Protein AF-0000000071881556 (afdb_homodimer)

Structure (mmCIF, N/CA/C/O backbone):
data_AF-0000000071881556-model_v1
#
loop_
_entity.id
_entity.type
_entity.pdbx_description
1 polymer 'DUF447 domain-containing protein'
#
loop_
_atom_site.group_PDB
_atom_site.id
_atom_site.type_symbol
_atom_site.label_atom_id
_atom_site.label_alt_id
_atom_site.label_comp_id
_atom_site.label_asym_id
_atom_site.label_entity_id
_atom_site.label_seq_id
_atom_site.pdbx_PDB_ins_code
_atom_site.Cartn_x
_atom_site.Cartn_y
_atom_site.Cartn_z
_atom_site.occupancy
_atom_site.B_iso_or_equiv
_atom_site.auth_seq_id
_atom_site.auth_comp_id
_atom_site.auth_asym_id
_atom_site.auth_atom_id
_atom_site.pdbx_PDB_model_num
ATOM 1 N N . MET A 1 1 ? -23.25 -4.797 -12.539 1 60.47 1 MET A N 1
ATOM 2 C CA . MET A 1 1 ? -22.234 -4.086 -13.305 1 60.47 1 MET A CA 1
ATOM 3 C C . MET A 1 1 ? -21.719 -4.941 -14.453 1 60.47 1 MET A C 1
ATOM 5 O O . MET A 1 1 ? -21.469 -6.137 -14.281 1 60.47 1 MET A O 1
ATOM 9 N N . LYS A 1 2 ? -21.625 -4.32 -15.711 1 75.38 2 LYS A N 1
ATOM 10 C CA . LYS A 1 2 ? -21.094 -5.051 -16.859 1 75.38 2 LYS A CA 1
ATOM 11 C C . LYS A 1 2 ? -19.672 -5.547 -16.578 1 75.38 2 LYS A C 1
ATOM 13 O O . LYS A 1 2 ? -18.922 -4.91 -15.844 1 75.38 2 LYS A O 1
ATOM 18 N N . LEU A 1 3 ? -19.391 -6.648 -17.031 1 80.44 3 LEU A N 1
ATOM 19 C CA . LEU A 1 3 ? -18.109 -7.309 -16.844 1 80.44 3 LEU A CA 1
ATOM 20 C C . LEU A 1 3 ? -16.953 -6.336 -17.078 1 80.44 3 LEU A C 1
ATOM 22 O O . LEU A 1 3 ? -16.031 -6.27 -16.266 1 80.44 3 LEU A O 1
ATOM 26 N N . ASP A 1 4 ? -17.109 -5.586 -18.094 1 82.12 4 ASP A N 1
ATOM 27 C CA . ASP A 1 4 ? -16.047 -4.672 -18.484 1 82.12 4 ASP A CA 1
ATOM 28 C C . ASP A 1 4 ? -15.875 -3.557 -17.453 1 82.12 4 ASP A C 1
ATOM 30 O O . ASP A 1 4 ? -14.75 -3.186 -17.125 1 82.12 4 ASP A O 1
ATOM 34 N N . ASP A 1 5 ? -16.875 -3.047 -16.953 1 88.31 5 ASP A N 1
ATOM 35 C CA . ASP A 1 5 ? -16.828 -1.975 -15.969 1 88.31 5 ASP A CA 1
ATOM 36 C C . ASP A 1 5 ? -16.203 -2.463 -14.664 1 88.31 5 ASP A C 1
ATOM 38 O O . ASP A 1 5 ? -15.367 -1.769 -14.07 1 88.31 5 ASP A O 1
ATOM 42 N N . SER A 1 6 ? -16.594 -3.652 -14.312 1 93.25 6 SER A N 1
ATOM 43 C CA . SER A 1 6 ? -16.047 -4.234 -13.086 1 93.25 6 SER A CA 1
ATOM 44 C C . SER A 1 6 ? -14.555 -4.527 -13.234 1 93.25 6 SER A C 1
ATOM 46 O O . SER A 1 6 ? -13.781 -4.348 -12.289 1 93.25 6 SER A O 1
ATOM 48 N N . PHE A 1 7 ? -14.258 -4.938 -14.414 1 95.94 7 PHE A N 1
ATOM 49 C CA . PHE A 1 7 ? -12.867 -5.258 -14.711 1 95.94 7 PHE A CA 1
ATOM 50 C C . PHE A 1 7 ? -11.984 -4.02 -14.594 1 95.94 7 PHE A C 1
ATOM 52 O O . PHE A 1 7 ? -10.93 -4.059 -13.969 1 95.94 7 PHE A O 1
ATOM 59 N N . LEU A 1 8 ? -12.422 -2.922 -15.094 1 95.31 8 LEU A N 1
ATOM 60 C CA . LEU A 1 8 ? -11.664 -1.677 -15.078 1 95.31 8 LEU A CA 1
ATOM 61 C C . LEU A 1 8 ? -11.688 -1.042 -13.695 1 95.31 8 LEU A C 1
ATOM 63 O O . LEU A 1 8 ? -10.789 -0.274 -13.344 1 95.31 8 LEU A O 1
ATOM 67 N N . THR A 1 9 ? -12.703 -1.349 -12.961 1 95.44 9 THR A N 1
ATOM 68 C CA . THR A 1 9 ? -12.758 -0.891 -11.578 1 95.44 9 THR A CA 1
ATOM 69 C C . THR A 1 9 ? -11.656 -1.549 -10.742 1 95.44 9 THR A C 1
ATOM 71 O O . THR A 1 9 ? -11.008 -0.888 -9.938 1 95.44 9 THR A O 1
ATOM 74 N N . LEU A 1 10 ? -11.414 -2.822 -11 1 97.44 10 LEU A N 1
ATOM 75 C CA . LEU A 1 10 ? -10.43 -3.57 -10.227 1 97.44 10 LEU A CA 1
ATOM 76 C C . LEU A 1 10 ? -9.016 -3.264 -10.711 1 97.44 10 LEU A C 1
ATOM 78 O O . LEU A 1 10 ? -8.078 -3.219 -9.906 1 97.44 10 LEU A O 1
ATOM 82 N N . PHE A 1 11 ? -8.914 -3.055 -12.008 1 97.88 11 PHE A N 1
ATOM 83 C CA . PHE A 1 11 ? -7.613 -2.814 -12.617 1 97.88 11 PHE A CA 1
ATOM 84 C C . PHE A 1 11 ? -7.664 -1.603 -13.539 1 97.88 11 PHE A C 1
ATOM 86 O O . PHE A 1 11 ? -7.633 -1.747 -14.766 1 97.88 11 PHE A O 1
ATOM 93 N N . PRO A 1 12 ? -7.594 -0.457 -12.969 1 95.69 12 PRO A N 1
ATOM 94 C CA . PRO A 1 12 ? -7.871 0.74 -13.766 1 95.69 12 PRO A CA 1
ATOM 95 C C . PRO A 1 12 ? -6.715 1.114 -14.688 1 95.69 12 PRO A C 1
ATOM 97 O O . PRO A 1 12 ? -6.934 1.669 -15.766 1 95.69 12 PRO A O 1
ATOM 100 N N . GLU A 1 13 ? -5.488 0.846 -14.266 1 95.75 13 GLU A N 1
ATOM 101 C CA . GLU A 1 13 ? -4.352 1.336 -15.039 1 95.75 13 GLU A CA 1
ATOM 102 C C . GLU A 1 13 ? -3.752 0.228 -15.906 1 95.75 13 GLU A C 1
ATOM 104 O O . GLU A 1 13 ? -3.457 -0.861 -15.406 1 95.75 13 GLU A O 1
ATOM 109 N N . GLU A 1 14 ? -3.531 0.534 -17.094 1 96.12 14 GLU A N 1
ATOM 110 C CA . GLU A 1 14 ? -2.908 -0.423 -18.016 1 96.12 14 GLU A CA 1
ATOM 111 C C . GLU A 1 14 ? -1.403 -0.512 -17.781 1 96.12 14 GLU A C 1
ATOM 113 O O . GLU A 1 14 ? -0.743 0.505 -17.562 1 96.12 14 GLU A O 1
ATOM 118 N N . ASP A 1 15 ? -0.873 -1.726 -17.75 1 96.06 15 ASP A N 1
ATOM 119 C CA . ASP A 1 15 ? 0.546 -2.066 -17.75 1 96.06 15 ASP A CA 1
ATOM 120 C C . ASP A 1 15 ? 1.176 -1.807 -16.391 1 96.06 15 ASP A C 1
ATOM 122 O O . ASP A 1 15 ? 2.361 -2.076 -16.188 1 96.06 15 ASP A O 1
ATOM 126 N N . LYS A 1 16 ? 0.428 -1.225 -15.453 1 97.25 16 LYS A N 1
ATOM 127 C CA . LYS A 1 16 ? 0.929 -1.147 -14.086 1 97.25 16 LYS A CA 1
ATOM 128 C C . LYS A 1 16 ? 0.945 -2.523 -13.43 1 97.25 16 LYS A C 1
ATOM 130 O O . LYS A 1 16 ? 0.012 -3.311 -13.602 1 97.25 16 LYS A O 1
ATOM 135 N N . VAL A 1 17 ? 1.951 -2.805 -12.664 1 98.06 17 VAL A N 1
ATOM 136 C CA . VAL A 1 17 ? 2.021 -4.094 -11.984 1 98.06 17 VAL A CA 1
ATOM 137 C C . VAL A 1 17 ? 1.177 -4.055 -10.719 1 98.06 17 VAL A C 1
ATOM 139 O O . VAL A 1 17 ? 1.402 -3.221 -9.836 1 98.06 17 VAL A O 1
ATOM 142 N N . TYR A 1 18 ? 0.239 -4.93 -10.641 1 98.5 18 TYR A N 1
ATOM 143 C CA . TYR A 1 18 ? -0.574 -5.109 -9.445 1 98.5 18 TYR A CA 1
ATOM 144 C C . TYR A 1 18 ? -0.179 -6.383 -8.703 1 98.5 18 TYR A C 1
ATOM 146 O O . TYR A 1 18 ? 0.006 -7.434 -9.312 1 98.5 18 TYR A O 1
ATOM 154 N N . GLU A 1 19 ? 0.043 -6.262 -7.395 1 98.75 19 GLU A N 1
ATOM 155 C CA . GLU A 1 19 ? 0.29 -7.434 -6.562 1 98.75 19 GLU A CA 1
ATOM 156 C C . GLU A 1 19 ? -1.02 -8.086 -6.121 1 98.75 19 GLU A C 1
ATOM 158 O O . GLU A 1 19 ? -1.77 -7.508 -5.332 1 98.75 19 GLU A O 1
ATOM 163 N N . VAL A 1 20 ? -1.283 -9.281 -6.637 1 98.88 20 VAL A N 1
ATOM 164 C CA . VAL A 1 20 ? -2.58 -9.922 -6.438 1 98.88 20 VAL A CA 1
ATOM 165 C C . VAL A 1 20 ? -2.379 -11.375 -6.012 1 98.88 20 VAL A C 1
ATOM 167 O O . VAL A 1 20 ? -1.245 -11.82 -5.824 1 98.88 20 VAL A O 1
ATOM 170 N N . LEU A 1 21 ? -3.5 -11.992 -5.742 1 98.88 21 LEU A N 1
ATOM 171 C CA . LEU A 1 21 ? -3.48 -13.406 -5.379 1 98.88 21 LEU A CA 1
ATOM 172 C C . LEU A 1 21 ? -4.016 -14.266 -6.516 1 98.88 21 LEU A C 1
ATOM 174 O O . LEU A 1 21 ? -5.129 -14.047 -6.996 1 98.88 21 LEU A O 1
ATOM 178 N N . LEU A 1 22 ? -3.205 -15.172 -6.965 1 98.94 22 LEU A N 1
ATOM 179 C CA . LEU A 1 22 ? -3.602 -16.172 -7.957 1 98.94 22 LEU A CA 1
ATOM 180 C C . LEU A 1 22 ? -4.066 -17.453 -7.277 1 98.94 22 LEU A C 1
ATOM 182 O O . LEU A 1 22 ? -3.336 -18.031 -6.473 1 98.94 22 LEU A O 1
ATOM 186 N N . SER A 1 23 ? -5.242 -17.797 -7.555 1 98.88 23 SER A N 1
ATOM 187 C CA . SER A 1 23 ? -5.754 -19.094 -7.137 1 98.88 23 SER A CA 1
ATOM 188 C C . SER A 1 23 ? -5.812 -20.062 -8.312 1 98.88 23 SER A C 1
ATOM 190 O O . SER A 1 23 ? -6.383 -19.75 -9.359 1 98.88 23 SER A O 1
ATOM 192 N N . THR A 1 24 ? -5.223 -21.125 -8.172 1 98.75 24 THR A N 1
ATOM 193 C CA . THR A 1 24 ? -5.293 -22.234 -9.125 1 98.75 24 THR A CA 1
ATOM 194 C C . THR A 1 24 ? -5.906 -23.469 -8.469 1 98.75 24 THR A C 1
ATOM 196 O O . THR A 1 24 ? -6.418 -23.391 -7.352 1 98.75 24 THR A O 1
ATOM 199 N N . LYS A 1 25 ? -5.898 -24.531 -9.133 1 98.12 25 LYS A N 1
ATOM 200 C CA . LYS A 1 25 ? -6.602 -25.75 -8.727 1 98.12 25 LYS A CA 1
ATOM 201 C C . LYS A 1 25 ? -6.312 -26.094 -7.27 1 98.12 25 LYS A C 1
ATOM 203 O O . LYS A 1 25 ? -7.207 -26.516 -6.535 1 98.12 25 LYS A O 1
ATOM 208 N N . SER A 1 26 ? -5.082 -25.938 -6.793 1 97.31 26 SER A N 1
ATOM 209 C CA . SER A 1 26 ? -4.723 -26.438 -5.469 1 97.31 26 SER A CA 1
ATOM 210 C C . SER A 1 26 ? -3.871 -25.438 -4.703 1 97.31 26 SER A C 1
ATOM 212 O O . SER A 1 26 ? -3.297 -25.766 -3.666 1 97.31 26 SER A O 1
ATOM 214 N N . ASN A 1 27 ? -3.721 -24.219 -5.273 1 97.75 27 ASN A N 1
ATOM 215 C CA . ASN A 1 27 ? -2.725 -23.344 -4.68 1 97.75 27 ASN A CA 1
ATOM 216 C C . ASN A 1 27 ? -3.191 -21.891 -4.688 1 97.75 27 ASN A C 1
ATOM 218 O O . ASN A 1 27 ? -3.945 -21.469 -5.574 1 97.75 27 ASN A O 1
ATOM 222 N N . PHE A 1 28 ? -2.893 -21.172 -3.627 1 98.5 28 PHE A N 1
ATOM 223 C CA . PHE A 1 28 ? -2.924 -19.719 -3.576 1 98.5 28 PHE A CA 1
ATOM 224 C C . PHE A 1 28 ? -1.514 -19.141 -3.625 1 98.5 28 PHE A C 1
ATOM 226 O O . PHE A 1 28 ? -0.662 -19.5 -2.812 1 98.5 28 PHE A O 1
ATOM 233 N N . THR A 1 29 ? -1.251 -18.25 -4.539 1 98.12 29 THR A N 1
ATOM 234 C CA . THR A 1 29 ? 0.103 -17.719 -4.664 1 98.12 29 THR A CA 1
ATOM 235 C C . THR A 1 29 ? 0.074 -16.234 -5.051 1 98.12 29 THR A C 1
ATOM 237 O O . THR A 1 29 ? -0.661 -15.844 -5.961 1 98.12 29 THR A O 1
ATOM 240 N N . PRO A 1 30 ? 0.817 -15.398 -4.324 1 98.38 30 PRO A N 1
ATOM 241 C CA . PRO A 1 30 ? 0.921 -14.008 -4.762 1 98.38 30 PRO A CA 1
ATOM 242 C C . PRO A 1 30 ? 1.715 -13.852 -6.055 1 98.38 30 PRO A C 1
ATOM 244 O O . PRO A 1 30 ? 2.736 -14.516 -6.242 1 98.38 30 PRO A O 1
ATOM 247 N N . ILE A 1 31 ? 1.225 -13.016 -6.93 1 98.25 31 ILE A N 1
ATOM 248 C CA . ILE A 1 31 ? 1.916 -12.734 -8.18 1 98.25 31 ILE A CA 1
ATOM 249 C C . ILE A 1 31 ? 1.726 -11.266 -8.562 1 98.25 31 ILE A C 1
ATOM 251 O O . ILE A 1 31 ? 0.842 -10.594 -8.031 1 98.25 31 ILE A O 1
ATOM 255 N N . GLY A 1 32 ? 2.605 -10.789 -9.391 1 97.81 32 GLY A N 1
ATOM 256 C CA . GLY A 1 32 ? 2.375 -9.539 -10.094 1 97.81 32 GLY A CA 1
ATOM 257 C C . GLY A 1 32 ? 1.628 -9.719 -11.406 1 97.81 32 GLY A C 1
ATOM 258 O O . GLY A 1 32 ? 1.926 -10.633 -12.172 1 97.81 32 GLY A O 1
ATOM 259 N N . VAL A 1 33 ? 0.635 -8.852 -11.656 1 98.62 33 VAL A N 1
ATOM 260 C CA . VAL A 1 33 ? -0.129 -8.945 -12.891 1 98.62 33 VAL A CA 1
ATOM 261 C C . VAL A 1 33 ? -0.215 -7.57 -13.555 1 98.62 33 VAL A C 1
ATOM 263 O O . VAL A 1 33 ? -0.088 -6.543 -12.883 1 98.62 33 VAL A O 1
ATOM 266 N N . ARG A 1 34 ? -0.354 -7.578 -14.828 1 98.31 34 ARG A N 1
ATOM 267 C CA . ARG A 1 34 ? -0.591 -6.371 -15.617 1 98.31 34 ARG A CA 1
ATOM 268 C C . ARG A 1 34 ? -1.856 -6.504 -16.453 1 98.31 34 ARG A C 1
ATOM 270 O O . ARG A 1 34 ? -2.123 -7.566 -17.031 1 98.31 34 ARG A O 1
ATOM 277 N N . ARG A 1 35 ? -2.592 -5.426 -16.484 1 98.25 35 ARG A N 1
ATOM 278 C CA . ARG A 1 35 ? -3.719 -5.41 -17.422 1 98.25 35 ARG A CA 1
ATOM 279 C C . ARG A 1 35 ? -3.271 -5 -18.812 1 98.25 35 ARG A C 1
ATOM 281 O O . ARG A 1 35 ? -2.51 -4.043 -18.969 1 98.25 35 ARG A O 1
ATOM 288 N N . GLN A 1 36 ? -3.65 -5.715 -19.766 1 97.81 36 GLN A N 1
ATOM 289 C CA . GLN A 1 36 ? -3.539 -5.359 -21.172 1 97.81 36 GLN A CA 1
ATOM 290 C C . GLN A 1 36 ? -4.891 -5.461 -21.875 1 97.81 36 GLN A C 1
ATOM 292 O O . GLN A 1 36 ? -5.34 -6.555 -22.219 1 97.81 36 GLN A O 1
ATOM 297 N N . GLY A 1 37 ? -5.438 -4.297 -22.078 1 96.88 37 GLY A N 1
ATOM 298 C CA . GLY A 1 37 ? -6.801 -4.324 -22.594 1 96.88 37 GLY A CA 1
ATOM 299 C C . GLY A 1 37 ? -7.789 -4.945 -21.625 1 96.88 37 GLY A C 1
ATOM 300 O O . GLY A 1 37 ? -7.961 -4.457 -20.5 1 96.88 37 GLY A O 1
ATOM 301 N N . ARG A 1 38 ? -8.32 -6.133 -22.078 1 96.69 38 ARG A N 1
ATOM 302 C CA . ARG A 1 38 ? -9.359 -6.766 -21.266 1 96.69 38 ARG A CA 1
ATOM 303 C C . ARG A 1 38 ? -8.867 -8.094 -20.688 1 96.69 38 ARG A C 1
ATOM 305 O O . ARG A 1 38 ? -9.672 -8.969 -20.359 1 96.69 38 ARG A O 1
ATOM 312 N N . VAL A 1 39 ? -7.578 -8.234 -20.656 1 98.56 39 VAL A N 1
ATOM 313 C CA . VAL A 1 39 ? -7.012 -9.461 -20.094 1 98.56 39 VAL A CA 1
ATOM 314 C C . VAL A 1 39 ? -5.965 -9.102 -19.047 1 98.56 39 VAL A C 1
ATOM 316 O O . VAL A 1 39 ? -5.539 -7.953 -18.938 1 98.56 39 VAL A O 1
ATOM 319 N N . LEU A 1 40 ? -5.648 -10.086 -18.25 1 98.75 40 LEU A N 1
ATOM 320 C CA . LEU A 1 40 ? -4.566 -9.953 -17.281 1 98.75 40 LEU A CA 1
ATOM 321 C C . LEU A 1 40 ? -3.377 -10.82 -17.672 1 98.75 40 LEU A C 1
ATOM 323 O O . LEU A 1 40 ? -3.539 -12.016 -17.953 1 98.75 40 LEU A O 1
ATOM 327 N N . LYS A 1 41 ? -2.234 -10.234 -17.719 1 98.88 41 LYS A N 1
ATOM 328 C CA . LYS A 1 41 ? -0.993 -10.938 -18.031 1 98.88 41 LYS A CA 1
ATOM 329 C C . LYS A 1 41 ? -0.147 -11.148 -16.781 1 98.88 41 LYS A C 1
ATOM 331 O O . LYS A 1 41 ? -0.063 -10.258 -15.93 1 98.88 41 LYS A O 1
ATOM 336 N N . PHE A 1 42 ? 0.401 -12.328 -16.703 1 98.75 42 PHE A N 1
ATOM 337 C CA . PHE A 1 42 ? 1.298 -12.586 -15.578 1 98.75 42 PHE A CA 1
ATOM 338 C C . PHE A 1 42 ? 2.299 -13.68 -15.93 1 98.75 42 PHE A C 1
ATOM 340 O O . PHE A 1 42 ? 2.105 -14.422 -16.891 1 98.75 42 PHE A O 1
ATOM 347 N N . ARG A 1 43 ? 3.365 -13.719 -15.164 1 97.56 43 ARG A N 1
ATOM 348 C CA . ARG A 1 43 ? 4.398 -14.742 -15.266 1 97.56 43 ARG A CA 1
ATOM 349 C C . ARG A 1 43 ? 4.508 -15.539 -13.969 1 97.56 43 ARG A C 1
ATOM 351 O O . ARG A 1 43 ? 4.438 -14.969 -12.875 1 97.56 43 ARG A O 1
ATOM 358 N N . ILE A 1 44 ? 4.535 -16.734 -14.125 1 97.12 44 ILE A N 1
ATOM 359 C CA . ILE A 1 44 ? 4.762 -17.562 -12.938 1 97.12 44 ILE A CA 1
ATOM 360 C C . ILE A 1 44 ? 5.938 -18.5 -13.188 1 97.12 44 ILE A C 1
ATOM 362 O O . ILE A 1 44 ? 6.184 -18.922 -14.32 1 97.12 44 ILE A O 1
ATOM 366 N N . PHE A 1 45 ? 6.672 -18.812 -12.133 1 93.81 45 PHE A N 1
ATOM 367 C CA . PHE A 1 45 ? 7.824 -19.703 -12.203 1 93.81 45 PHE A CA 1
ATOM 368 C C . PHE A 1 45 ? 7.453 -21.109 -11.711 1 93.81 45 PHE A C 1
ATOM 370 O O . PHE A 1 45 ? 6.336 -21.328 -11.242 1 93.81 45 PHE A O 1
ATOM 377 N N . GLU A 1 46 ? 8.367 -21.984 -11.867 1 93.19 46 GLU A N 1
ATOM 378 C CA . GLU A 1 46 ? 8.102 -23.391 -11.523 1 93.19 46 GLU A CA 1
ATOM 379 C C . GLU A 1 46 ? 7.676 -23.516 -10.062 1 93.19 46 GLU A C 1
ATOM 381 O O . GLU A 1 46 ? 8.266 -22.906 -9.18 1 93.19 46 GLU A O 1
ATOM 386 N N . GLY A 1 47 ? 6.613 -24.281 -9.844 1 93.44 47 GLY A N 1
ATOM 387 C CA . GLY A 1 47 ? 5.988 -24.516 -8.547 1 93.44 47 GLY A CA 1
ATOM 388 C C . GLY A 1 47 ? 4.602 -25.125 -8.656 1 93.44 47 GLY A C 1
ATOM 389 O O . GLY A 1 47 ? 4.258 -25.719 -9.68 1 93.44 47 GLY A O 1
ATOM 390 N N . ARG A 1 48 ? 3.848 -25.047 -7.734 1 96.38 48 ARG A N 1
ATOM 391 C CA . ARG A 1 48 ? 2.537 -25.688 -7.699 1 96.38 48 ARG A CA 1
ATOM 392 C C . ARG A 1 48 ? 1.579 -25.031 -8.688 1 96.38 48 ARG A C 1
ATOM 394 O O . ARG A 1 48 ? 0.892 -25.719 -9.445 1 96.38 48 ARG A O 1
ATOM 401 N N . SER A 1 49 ? 1.497 -23.672 -8.672 1 97.81 49 SER A N 1
ATOM 402 C CA . SER A 1 49 ? 0.608 -22.969 -9.594 1 97.81 49 SER A CA 1
ATOM 403 C C . SER A 1 49 ? 1.018 -23.203 -11.047 1 97.81 49 SER A C 1
ATOM 405 O O . SER A 1 49 ? 0.164 -23.297 -11.93 1 97.81 49 SER A O 1
ATOM 407 N N . PHE A 1 50 ? 2.314 -23.359 -11.195 1 97.75 50 PHE A N 1
ATOM 408 C CA . PHE A 1 50 ? 2.863 -23.672 -12.508 1 97.75 50 PHE A CA 1
ATOM 409 C C . PHE A 1 50 ? 2.322 -25 -13.016 1 97.75 50 PHE A C 1
ATOM 411 O O . PHE A 1 50 ? 1.833 -25.094 -14.141 1 97.75 50 PHE A O 1
ATOM 418 N N . ARG A 1 51 ? 2.334 -26.016 -12.242 1 97.69 51 ARG A N 1
ATOM 419 C CA . ARG A 1 51 ? 1.85 -27.344 -12.586 1 97.69 51 ARG A CA 1
ATOM 420 C C . ARG A 1 51 ? 0.329 -27.359 -12.703 1 97.69 51 ARG A C 1
ATOM 422 O O . ARG A 1 51 ? -0.224 -28.016 -13.594 1 97.69 51 ARG A O 1
ATOM 429 N N . ASP A 1 52 ? -0.305 -26.641 -11.758 1 98.38 52 ASP A N 1
ATOM 430 C CA . ASP A 1 52 ? -1.763 -26.578 -11.789 1 98.38 52 ASP A CA 1
ATOM 431 C C . ASP A 1 52 ? -2.264 -26.094 -13.148 1 98.38 52 ASP A C 1
ATOM 433 O O . ASP A 1 52 ? -3.246 -26.625 -13.672 1 98.38 52 ASP A O 1
ATOM 437 N N . LEU A 1 53 ? -1.569 -25.094 -13.719 1 98.12 53 LEU A N 1
ATOM 438 C CA . LEU A 1 53 ? -2.045 -24.453 -14.945 1 98.12 53 LEU A CA 1
ATOM 439 C C . LEU A 1 53 ? -1.741 -25.312 -16.156 1 98.12 53 LEU A C 1
ATOM 441 O O . LEU A 1 53 ? -2.227 -25.047 -17.266 1 98.12 53 LEU A O 1
ATOM 445 N N . GLU A 1 54 ? -0.984 -26.312 -15.93 1 95.69 54 GLU A N 1
ATOM 446 C CA . GLU A 1 54 ? -0.806 -27.328 -16.969 1 95.69 54 GLU A CA 1
ATOM 447 C C . GLU A 1 54 ? -2.004 -28.266 -17.031 1 95.69 54 GLU A C 1
ATOM 449 O O . GLU A 1 54 ? -2.346 -28.781 -18.094 1 95.69 54 GLU A O 1
ATOM 454 N N . GLU A 1 55 ? -2.588 -28.453 -15.938 1 96 55 GLU A N 1
ATOM 455 C CA . GLU A 1 55 ? -3.666 -29.438 -15.805 1 96 55 GLU A CA 1
ATOM 456 C C . GLU A 1 55 ? -5.031 -28.766 -15.977 1 96 55 GLU A C 1
ATOM 458 O O . GLU A 1 55 ? -5.98 -29.406 -16.438 1 96 55 GLU A O 1
ATOM 463 N N . CYS A 1 56 ? -5.176 -27.641 -15.492 1 96.81 56 CYS A N 1
ATOM 464 C CA . CYS A 1 56 ? -6.414 -26.875 -15.5 1 96.81 56 CYS A CA 1
ATOM 465 C C . CYS A 1 56 ? -6.18 -25.453 -16.016 1 96.81 56 CY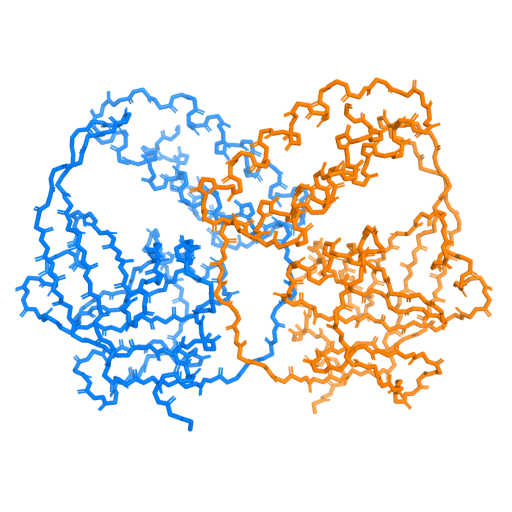S A C 1
ATOM 467 O O . CYS A 1 56 ? -5.344 -24.719 -15.492 1 96.81 56 CYS A O 1
ATOM 469 N N . ASN A 1 57 ? -6.938 -25.062 -17 1 97.38 57 ASN A N 1
ATOM 470 C CA . ASN A 1 57 ? -6.684 -23.781 -17.625 1 97.38 57 ASN A CA 1
ATOM 471 C C . ASN A 1 57 ? -7.555 -22.672 -17.031 1 97.38 57 ASN A C 1
ATOM 473 O O . ASN A 1 57 ? -7.793 -21.656 -17.672 1 97.38 57 ASN A O 1
ATOM 477 N N . TYR A 1 58 ? -8.172 -22.969 -15.867 1 98.81 58 TYR A N 1
ATOM 478 C CA . TYR A 1 58 ? -8.93 -21.953 -15.148 1 98.81 58 TYR A CA 1
ATOM 479 C C . TYR A 1 58 ? -8.148 -21.438 -13.945 1 98.81 58 TYR A C 1
ATOM 481 O O . TYR A 1 58 ? -7.367 -22.172 -13.344 1 98.81 58 TYR A O 1
ATOM 489 N N . ALA A 1 59 ? -8.352 -20.219 -13.586 1 98.94 59 ALA A N 1
ATOM 490 C CA . ALA A 1 59 ? -7.773 -19.625 -12.383 1 98.94 59 ALA A CA 1
ATOM 491 C C . ALA A 1 59 ? -8.633 -18.469 -11.891 1 98.94 59 ALA A C 1
ATOM 493 O O . ALA A 1 59 ? -9.555 -18.031 -12.578 1 98.94 59 ALA A O 1
ATOM 494 N N . ILE A 1 60 ? -8.422 -18.078 -10.711 1 98.94 60 ILE A N 1
ATOM 495 C CA . ILE A 1 60 ? -9.016 -16.891 -10.125 1 98.94 60 ILE A CA 1
ATOM 496 C C . ILE A 1 60 ? -7.918 -15.922 -9.68 1 98.94 60 ILE A C 1
ATOM 498 O O . ILE A 1 60 ? -6.93 -16.344 -9.07 1 98.94 60 ILE A O 1
ATOM 502 N N . ILE A 1 61 ? -8.023 -14.68 -10.055 1 98.94 61 ILE A N 1
ATOM 503 C CA . ILE A 1 61 ? -7.184 -13.602 -9.555 1 98.94 61 ILE A CA 1
ATOM 504 C C . ILE A 1 61 ? -7.98 -12.742 -8.578 1 98.94 61 ILE A C 1
ATOM 506 O O . ILE A 1 61 ? -9.086 -12.289 -8.898 1 98.94 61 ILE A O 1
ATOM 510 N N . GLN A 1 62 ? -7.453 -12.555 -7.387 1 98.88 62 GLN A N 1
ATOM 511 C CA . GLN A 1 62 ? -8.164 -11.773 -6.383 1 98.88 62 GLN A CA 1
ATOM 512 C C . GLN A 1 62 ? -7.387 -10.508 -6.023 1 98.88 62 GLN A C 1
ATOM 514 O O . GLN A 1 62 ? -6.16 -10.539 -5.895 1 98.88 62 GLN A O 1
ATOM 519 N N . VAL A 1 63 ? -8.062 -9.391 -5.91 1 98.62 63 VAL A N 1
ATOM 520 C CA . VAL A 1 63 ? -7.52 -8.141 -5.383 1 98.62 63 VAL A CA 1
ATOM 521 C C . VAL A 1 63 ? -7.484 -8.195 -3.857 1 98.62 63 VAL A C 1
ATOM 523 O O . VAL A 1 63 ? -8.531 -8.305 -3.211 1 98.62 63 VAL A O 1
ATOM 526 N N . VAL A 1 64 ? -6.297 -8.164 -3.332 1 97.62 64 VAL A N 1
ATOM 527 C CA . VAL A 1 64 ? -6.07 -8.25 -1.892 1 97.62 64 VAL A CA 1
ATOM 528 C C . VAL A 1 64 ? -5.309 -7.012 -1.416 1 97.62 64 VAL A C 1
ATOM 530 O O . VAL A 1 64 ? -4.234 -6.699 -1.938 1 97.62 64 VAL A O 1
ATOM 533 N N . ASP A 1 65 ? -5.84 -6.336 -0.441 1 97 65 ASP A N 1
ATOM 534 C CA . ASP A 1 65 ? -5.164 -5.152 0.086 1 97 65 ASP A CA 1
ATOM 535 C C . ASP A 1 65 ? -4.469 -5.461 1.41 1 97 65 ASP A C 1
ATOM 537 O O . ASP A 1 65 ? -4.184 -4.555 2.195 1 97 65 ASP A O 1
ATOM 541 N N . ASP A 1 66 ? -4.297 -6.738 1.71 1 96.88 66 ASP A N 1
ATOM 542 C CA . ASP A 1 66 ? -3.664 -7.23 2.928 1 96.88 66 ASP A CA 1
ATOM 543 C C . ASP A 1 66 ? -2.258 -7.754 2.643 1 96.88 66 ASP A C 1
ATOM 545 O O . ASP A 1 66 ? -2.086 -8.914 2.27 1 96.88 66 ASP A O 1
ATOM 549 N N . THR A 1 67 ? -1.264 -6.914 2.943 1 98.06 67 THR A N 1
ATOM 550 C CA . THR A 1 67 ? 0.126 -7.242 2.646 1 98.06 67 THR A CA 1
ATOM 551 C C . THR A 1 67 ? 0.571 -8.477 3.428 1 98.06 67 THR A C 1
ATOM 553 O O . THR A 1 67 ? 1.327 -9.305 2.914 1 98.06 67 THR A O 1
ATOM 556 N N . GLU A 1 68 ? 0.117 -8.609 4.633 1 97.62 68 GLU A N 1
ATOM 557 C CA . GLU A 1 68 ? 0.505 -9.75 5.453 1 97.62 68 GLU A CA 1
ATOM 558 C C . GLU A 1 68 ? -0.02 -11.055 4.867 1 97.62 68 GLU A C 1
ATOM 560 O O . GLU A 1 68 ? 0.659 -12.086 4.918 1 97.62 68 GLU A O 1
ATOM 565 N N . LEU A 1 69 ? -1.238 -11 4.375 1 98.06 69 LEU A N 1
ATOM 566 C CA . LEU A 1 69 ? -1.802 -12.18 3.729 1 98.06 69 LEU A CA 1
ATOM 567 C C . LEU A 1 69 ? -0.963 -12.586 2.521 1 98.06 69 LEU A C 1
ATOM 569 O O . LEU A 1 69 ? -0.597 -13.758 2.383 1 98.06 69 LEU A O 1
ATOM 573 N N . LEU A 1 70 ? -0.588 -11.633 1.668 1 98.56 70 LEU A N 1
ATOM 574 C CA . LEU A 1 70 ? 0.213 -11.914 0.482 1 98.56 70 LEU A CA 1
ATOM 575 C C . LEU A 1 70 ? 1.593 -12.438 0.869 1 98.56 70 LEU A C 1
ATOM 577 O O . LEU A 1 70 ? 2.049 -13.453 0.34 1 98.56 70 LEU A O 1
ATOM 581 N N . ALA A 1 71 ? 2.213 -11.742 1.813 1 98.44 71 ALA A N 1
ATOM 582 C CA . ALA A 1 71 ? 3.553 -12.125 2.246 1 98.44 71 ALA A CA 1
ATOM 583 C C . ALA A 1 71 ? 3.543 -13.516 2.889 1 98.44 71 ALA A C 1
ATOM 585 O O . ALA A 1 71 ? 4.418 -14.336 2.613 1 98.44 71 ALA A O 1
ATOM 586 N N . GLY A 1 72 ? 2.564 -13.727 3.732 1 98.44 72 GLY A N 1
ATOM 587 C CA . GLY A 1 72 ? 2.463 -15.023 4.379 1 98.44 72 GLY A CA 1
ATOM 588 C C . GLY A 1 72 ? 2.305 -16.172 3.395 1 98.44 72 GLY A C 1
ATOM 589 O O . GLY A 1 72 ? 2.975 -17.188 3.518 1 98.44 72 GLY A O 1
ATOM 590 N N . LEU A 1 73 ? 1.45 -16 2.43 1 98 73 LEU A N 1
ATOM 591 C CA . LEU A 1 73 ? 1.196 -17.031 1.434 1 98 73 LEU A CA 1
ATOM 592 C C . LEU A 1 73 ? 2.428 -17.266 0.563 1 98 73 LEU A C 1
ATOM 594 O O . LEU A 1 73 ? 2.697 -18.391 0.149 1 98 73 LEU A O 1
ATOM 598 N N . ALA A 1 74 ? 3.205 -16.203 0.273 1 97.12 74 ALA A N 1
ATOM 599 C CA . ALA A 1 74 ? 4.43 -16.312 -0.515 1 97.12 74 ALA A CA 1
ATOM 600 C C . ALA A 1 74 ? 5.426 -17.25 0.164 1 97.12 74 ALA A C 1
ATOM 602 O O . ALA A 1 74 ? 6.23 -17.906 -0.507 1 97.12 74 ALA A O 1
ATOM 603 N N . TYR A 1 75 ? 5.398 -17.328 1.437 1 96.75 75 TYR A N 1
ATOM 604 C CA . TYR A 1 75 ? 6.352 -18.141 2.193 1 96.75 75 TYR A CA 1
ATOM 605 C C . TYR A 1 75 ? 5.684 -19.406 2.734 1 96.75 75 TYR A C 1
ATOM 607 O O . TYR A 1 75 ? 6.227 -20.062 3.619 1 96.75 75 TYR A O 1
ATOM 615 N N . ASN A 1 76 ? 4.434 -19.625 2.275 1 95.5 76 ASN A N 1
ATOM 616 C CA . ASN A 1 76 ? 3.664 -20.797 2.691 1 95.5 76 ASN A CA 1
ATOM 617 C C . ASN A 1 76 ? 3.463 -20.828 4.203 1 95.5 76 ASN A C 1
ATOM 619 O O . ASN A 1 76 ? 3.562 -21.875 4.828 1 95.5 76 ASN A O 1
ATOM 623 N N . LEU A 1 77 ? 3.367 -19.688 4.789 1 97.31 77 LEU A N 1
ATOM 624 C CA . LEU A 1 77 ? 3.057 -19.594 6.211 1 97.31 77 LEU A CA 1
ATOM 625 C C . LEU A 1 77 ? 1.576 -19.859 6.461 1 97.31 77 LEU A C 1
ATOM 627 O O . LEU A 1 77 ? 0.765 -19.797 5.535 1 97.31 77 LEU A O 1
ATOM 631 N N . ASP A 1 78 ? 1.312 -20.172 7.754 1 94.69 78 ASP A N 1
ATOM 632 C CA . ASP A 1 78 ? -0.076 -20.406 8.148 1 94.69 78 ASP A CA 1
ATOM 633 C C . ASP A 1 78 ? -0.804 -19.078 8.367 1 94.69 78 ASP A C 1
ATOM 635 O O . ASP A 1 78 ? -0.65 -18.453 9.414 1 94.69 78 ASP A O 1
ATOM 639 N N . VAL A 1 79 ? -1.527 -18.625 7.383 1 95.81 79 VAL A N 1
ATOM 640 C CA . VAL A 1 79 ? -2.373 -17.438 7.48 1 95.81 79 VAL A CA 1
ATOM 641 C C . VAL A 1 79 ? -3.844 -17.859 7.473 1 95.81 79 VAL A C 1
ATOM 643 O O . VAL A 1 79 ? -4.234 -18.766 6.746 1 95.81 79 VAL A O 1
ATOM 646 N N . LYS A 1 80 ? -4.613 -17.156 8.289 1 94.56 80 LYS A N 1
ATOM 647 C CA . LYS A 1 80 ? -6.02 -17.516 8.445 1 94.56 80 LYS A CA 1
ATOM 648 C C . LYS A 1 80 ? -6.887 -16.812 7.406 1 94.56 80 LYS A C 1
ATOM 650 O O . LYS A 1 80 ? -6.789 -15.602 7.223 1 94.56 80 LYS A O 1
ATOM 655 N N . PHE A 1 81 ? -7.707 -17.562 6.711 1 97.12 81 PHE A N 1
ATOM 656 C CA . PHE A 1 81 ? -8.719 -17.047 5.801 1 97.12 81 PHE A CA 1
ATOM 657 C C . PHE A 1 81 ? -9.773 -18.109 5.496 1 97.12 81 PHE A C 1
ATOM 659 O O . PHE A 1 81 ? -9.5 -19.312 5.625 1 97.12 81 PHE A O 1
ATOM 666 N N . ASP A 1 82 ? -10.945 -17.672 5.168 1 98 82 ASP A N 1
ATOM 667 C CA . ASP A 1 82 ? -12.008 -18.578 4.738 1 98 82 ASP A CA 1
ATOM 668 C C . ASP A 1 82 ? -12 -18.75 3.223 1 98 82 ASP A C 1
ATOM 670 O O . ASP A 1 82 ? -11.664 -17.812 2.486 1 98 82 ASP A O 1
ATOM 674 N N . VAL A 1 83 ? -12.359 -19.922 2.785 1 98.19 83 VAL A N 1
ATOM 675 C CA . VAL A 1 83 ? -12.336 -20.219 1.358 1 98.19 83 VAL A CA 1
ATOM 676 C C . VAL A 1 83 ? -13.75 -20.562 0.883 1 98.19 83 VAL A C 1
ATOM 678 O O . VAL A 1 83 ? -14.562 -21.094 1.648 1 98.19 83 VAL A O 1
ATOM 681 N N . THR A 1 84 ? -14.078 -20.203 -0.266 1 98.38 84 THR A N 1
ATOM 682 C CA . THR A 1 84 ? -15.336 -20.547 -0.925 1 98.38 84 THR A CA 1
ATOM 683 C C . THR A 1 84 ? -15.102 -20.859 -2.4 1 98.38 84 THR A C 1
ATOM 685 O O . THR A 1 84 ? -14.008 -20.641 -2.924 1 98.38 84 THR A O 1
ATOM 688 N N . GLN A 1 85 ? -16.062 -21.438 -3.062 1 98.25 85 GLN A N 1
ATOM 689 C CA . GLN A 1 85 ? -15.953 -21.844 -4.461 1 98.25 85 GLN A CA 1
ATOM 690 C C . GLN A 1 85 ? -16.156 -20.641 -5.391 1 98.25 85 GLN A C 1
ATOM 692 O O . GLN A 1 85 ? -16.906 -19.734 -5.074 1 98.25 85 GLN A O 1
ATOM 697 N N . GLY A 1 86 ? -15.422 -20.75 -6.559 1 98.12 86 GLY A N 1
ATOM 698 C CA . GLY A 1 86 ? -15.789 -19.812 -7.613 1 98.12 86 GLY A CA 1
ATOM 699 C C . GLY A 1 86 ? -17.219 -19.984 -8.102 1 98.12 86 GLY A C 1
ATOM 700 O O . GLY A 1 86 ? -17.906 -20.922 -7.707 1 98.12 86 GLY A O 1
ATOM 701 N N . ILE A 1 87 ? -17.594 -19.062 -8.875 1 98.25 87 ILE A N 1
ATOM 702 C CA . ILE A 1 87 ? -18.969 -19.062 -9.359 1 98.25 87 ILE A CA 1
ATOM 703 C C . ILE A 1 87 ? -19.031 -19.812 -10.688 1 98.25 87 ILE A C 1
ATOM 705 O O . ILE A 1 87 ? -19.859 -20.719 -10.859 1 98.25 87 ILE A O 1
ATOM 709 N N . LYS A 1 88 ? -18.125 -19.484 -11.602 1 98.38 88 LYS A N 1
ATOM 710 C CA . LYS A 1 88 ? -18.203 -20.016 -12.961 1 98.38 88 LYS A CA 1
ATOM 711 C C . LYS A 1 88 ? -17.094 -21.031 -13.219 1 98.38 88 LYS A C 1
ATOM 713 O O . LYS A 1 88 ? -17.188 -21.812 -14.172 1 98.38 88 LYS A O 1
ATOM 718 N N . VAL A 1 89 ? -16.031 -20.938 -12.492 1 98.56 89 VAL A N 1
ATOM 719 C CA . VAL A 1 89 ? -14.922 -21.844 -12.703 1 98.56 89 VAL A CA 1
ATOM 720 C C . VAL A 1 89 ? -14.773 -22.766 -11.484 1 98.56 89 VAL A C 1
ATOM 722 O O . VAL A 1 89 ? -15.148 -22.391 -10.375 1 98.56 89 VAL A O 1
ATOM 725 N N . PRO A 1 90 ? -14.234 -23.938 -11.688 1 98.31 90 PRO A N 1
ATOM 726 C CA . PRO A 1 90 ? -14.062 -24.891 -10.586 1 98.31 90 PRO A CA 1
ATOM 727 C C . PRO A 1 90 ? -12.812 -24.609 -9.75 1 98.31 90 PRO A C 1
ATOM 729 O O . PRO A 1 90 ? -12.023 -25.516 -9.492 1 98.31 90 PRO A O 1
ATOM 732 N N . ILE A 1 91 ? -12.547 -23.422 -9.352 1 98.69 91 ILE A N 1
ATOM 733 C CA . ILE A 1 91 ? -11.414 -22.953 -8.562 1 98.69 91 ILE A CA 1
ATOM 734 C C . ILE A 1 91 ? -11.922 -22.281 -7.285 1 98.69 91 ILE A C 1
ATOM 736 O O . ILE A 1 91 ? -12.914 -21.547 -7.312 1 98.69 91 ILE A O 1
ATOM 740 N N . ARG A 1 92 ? -11.25 -22.562 -6.199 1 98.62 92 ARG A N 1
ATOM 741 C CA . ARG A 1 92 ? -11.617 -21.938 -4.93 1 98.62 92 ARG A CA 1
ATOM 742 C C . ARG A 1 92 ? -11 -20.547 -4.793 1 98.62 92 ARG A C 1
ATOM 744 O O . ARG A 1 92 ? -10.008 -20.234 -5.457 1 98.62 92 ARG A O 1
ATOM 751 N N . ARG A 1 93 ? -11.555 -19.75 -3.947 1 98.62 93 ARG A N 1
ATOM 752 C CA . ARG A 1 93 ? -11.07 -18.391 -3.688 1 98.62 93 ARG A CA 1
ATOM 753 C C . ARG A 1 93 ? -11.18 -18.047 -2.205 1 98.62 93 ARG A C 1
ATOM 755 O O . ARG A 1 93 ? -11.922 -18.703 -1.465 1 98.62 93 ARG A O 1
ATOM 762 N N . ILE A 1 94 ? -10.414 -17.062 -1.774 1 98.5 94 ILE A N 1
ATOM 763 C CA . ILE A 1 94 ? -10.508 -16.547 -0.414 1 98.5 94 ILE A CA 1
ATOM 764 C C . ILE A 1 94 ? -11.734 -15.641 -0.295 1 98.5 94 ILE A C 1
ATOM 766 O O . ILE A 1 94 ? -11.984 -14.812 -1.173 1 98.5 94 ILE A O 1
ATOM 770 N N . GLU A 1 95 ? -12.492 -15.758 0.731 1 98.06 95 GLU A N 1
ATOM 771 C CA . GLU A 1 95 ? -13.695 -14.953 0.947 1 98.06 95 GLU A CA 1
ATOM 772 C C . GLU A 1 95 ? -13.344 -13.516 1.302 1 98.06 95 GLU A C 1
ATOM 774 O O . GLU A 1 95 ? -12.32 -13.258 1.941 1 98.06 95 GLU A O 1
ATOM 779 N N . GLY A 1 96 ? -14.242 -12.633 0.822 1 97.19 96 GLY A N 1
ATOM 780 C CA . GLY A 1 96 ? -14.188 -11.281 1.345 1 97.19 96 GLY A CA 1
ATOM 781 C C . GLY A 1 96 ? -13.352 -10.344 0.489 1 97.19 96 GLY A C 1
ATOM 782 O O . GLY A 1 96 ? -13.133 -9.188 0.858 1 97.19 96 GLY A O 1
ATOM 783 N N . TYR A 1 97 ? -12.852 -10.828 -0.627 1 98.19 97 TYR A N 1
ATOM 784 C CA . TYR A 1 97 ? -12.109 -10.008 -1.572 1 98.19 97 TYR A CA 1
ATOM 785 C C . TYR A 1 97 ? -12.727 -10.07 -2.963 1 98.19 97 TYR A C 1
ATOM 787 O O . TYR A 1 97 ? -13.281 -11.102 -3.355 1 98.19 97 TYR A O 1
ATOM 795 N N . PRO A 1 98 ? -12.695 -9 -3.744 1 98.56 98 PRO A N 1
ATOM 796 C CA . PRO A 1 98 ? -13.117 -9.102 -5.145 1 98.56 98 PRO A CA 1
ATOM 797 C C . PRO A 1 98 ? -12.234 -10.039 -5.961 1 98.56 98 PRO A C 1
ATOM 799 O O . PRO A 1 98 ? -11.078 -10.289 -5.598 1 98.56 98 PRO A O 1
ATOM 802 N N . TRP A 1 99 ? -12.82 -10.539 -7.059 1 98.62 99 TRP A N 1
ATOM 803 C CA . TRP A 1 99 ? -12.047 -11.539 -7.793 1 98.62 99 TRP A CA 1
ATOM 804 C C . TRP A 1 99 ? -12.469 -11.586 -9.258 1 98.62 99 TRP A C 1
ATOM 806 O O . TRP A 1 99 ? -13.547 -11.102 -9.617 1 98.62 99 TRP A O 1
ATOM 816 N N . VAL A 1 100 ? -11.57 -12.062 -10.07 1 98.81 100 VAL A N 1
ATOM 817 C CA . VAL A 1 100 ? -11.773 -12.32 -11.492 1 98.81 100 VAL A CA 1
ATOM 818 C C . VAL A 1 100 ? -11.594 -13.812 -11.781 1 98.81 100 VAL A C 1
ATOM 820 O O . VAL A 1 100 ? -10.539 -14.383 -11.484 1 98.81 100 VAL A O 1
ATOM 823 N N . GLU A 1 101 ? -12.641 -14.422 -12.258 1 98.88 101 GLU A N 1
ATOM 824 C CA . GLU A 1 101 ? -12.547 -15.789 -12.766 1 98.88 101 GLU A CA 1
ATOM 825 C C . GLU A 1 101 ? -12.25 -15.805 -14.266 1 98.88 101 GLU A C 1
ATOM 827 O O . GLU A 1 101 ? -12.844 -15.031 -15.023 1 98.88 101 GLU A O 1
ATOM 832 N N . GLY A 1 102 ? -11.297 -16.672 -14.625 1 98.75 102 GLY A N 1
ATOM 833 C CA . GLY A 1 102 ? -11.023 -16.656 -16.062 1 98.75 102 GLY A CA 1
ATOM 834 C C . GLY A 1 102 ? -10.352 -17.922 -16.562 1 98.75 102 GLY A C 1
ATOM 835 O O . GLY A 1 102 ? -10 -18.797 -15.773 1 98.75 102 GLY A O 1
ATOM 836 N N . GLU A 1 103 ? -10.32 -17.984 -17.875 1 98.81 103 GLU A N 1
ATOM 837 C CA . GLU A 1 103 ? -9.516 -19 -18.562 1 98.81 103 GLU A CA 1
ATOM 838 C C . GLU A 1 103 ? -8.086 -18.5 -18.781 1 98.81 103 GLU A C 1
ATOM 840 O O . GLU A 1 103 ? -7.871 -17.344 -19.125 1 98.81 103 GLU A O 1
ATOM 845 N N . VAL A 1 104 ? -7.141 -19.438 -18.625 1 98.88 104 VAL A N 1
ATOM 846 C CA . VAL A 1 104 ? -5.734 -19.047 -18.688 1 98.88 104 VAL A CA 1
ATOM 847 C C . VAL A 1 104 ? -5.043 -19.781 -19.828 1 98.88 104 VAL A C 1
ATOM 849 O O . VAL A 1 104 ? -5.234 -20.984 -20 1 98.88 104 VAL A O 1
ATOM 852 N N . LYS A 1 105 ? -4.371 -19.062 -20.609 1 98.69 105 LYS A N 1
ATOM 853 C CA . LYS A 1 105 ? -3.439 -19.609 -21.594 1 98.69 105 LYS A CA 1
ATOM 854 C C . LYS A 1 105 ? -1.999 -19.25 -21.25 1 98.69 105 LYS A C 1
ATOM 856 O O . LYS A 1 105 ? -1.703 -18.094 -20.938 1 98.69 105 LYS A O 1
ATOM 861 N N . CYS A 1 106 ? -1.167 -20.25 -21.297 1 98.5 106 CYS A N 1
ATOM 862 C CA . CYS A 1 106 ? 0.223 -20.031 -20.906 1 98.5 106 CYS A CA 1
ATOM 863 C C . CYS A 1 106 ? 1.17 -20.484 -22.016 1 98.5 106 CYS A C 1
ATOM 865 O O . CYS A 1 106 ? 0.836 -21.391 -22.781 1 98.5 106 CYS A O 1
ATOM 867 N N . ARG A 1 107 ? 2.244 -19.859 -22.047 1 98.06 107 ARG A N 1
ATOM 868 C CA . ARG A 1 107 ? 3.377 -20.297 -22.859 1 98.06 107 ARG A CA 1
ATOM 869 C C . ARG A 1 107 ? 4.641 -20.422 -22.031 1 98.06 107 ARG A C 1
ATOM 871 O O . ARG A 1 107 ? 4.965 -19.531 -21.234 1 98.06 107 ARG A O 1
ATOM 878 N N . ILE A 1 108 ? 5.289 -21.562 -22.188 1 97.31 108 ILE A N 1
ATOM 879 C CA . ILE A 1 108 ? 6.535 -21.766 -21.453 1 97.31 108 ILE A CA 1
ATOM 880 C C . ILE A 1 108 ? 7.633 -20.891 -22.047 1 97.31 108 ILE A C 1
ATOM 882 O O . ILE A 1 108 ? 7.762 -20.766 -23.266 1 97.31 108 ILE A O 1
ATOM 886 N N . VAL A 1 109 ? 8.352 -20.25 -21.125 1 96.88 109 VAL A N 1
ATOM 887 C CA . VAL A 1 109 ? 9.453 -19.391 -21.547 1 96.88 109 VAL A CA 1
ATOM 888 C C . VAL A 1 109 ? 10.688 -19.656 -20.703 1 96.88 109 VAL A C 1
ATOM 890 O O . VAL A 1 109 ? 10.578 -20.156 -19.578 1 96.88 109 VAL A O 1
ATOM 893 N N . LYS A 1 110 ? 11.805 -19.375 -21.281 1 94.62 110 LYS A N 1
ATOM 894 C CA . LYS A 1 110 ? 13.062 -19.344 -20.531 1 94.62 110 LYS A CA 1
ATOM 895 C C . LYS A 1 110 ? 13.445 -17.906 -20.172 1 94.62 110 LYS A C 1
ATOM 897 O O . LYS A 1 110 ? 13.469 -17.031 -21.047 1 94.62 110 LYS A O 1
ATOM 902 N N . VAL A 1 111 ? 13.617 -17.703 -18.906 1 91.44 111 VAL A N 1
ATOM 903 C CA . VAL A 1 111 ? 13.945 -16.359 -18.438 1 91.44 111 VAL A CA 1
ATOM 904 C C . VAL A 1 111 ? 15.391 -16.328 -17.938 1 91.44 111 VAL A C 1
ATOM 906 O O . VAL A 1 111 ? 15.797 -17.188 -17.141 1 91.44 111 VAL A O 1
ATOM 909 N N . LYS A 1 112 ? 16.141 -15.398 -18.453 1 87.81 112 LYS A N 1
ATOM 910 C CA . LYS A 1 112 ? 17.516 -15.18 -18 1 87.81 112 LYS A CA 1
ATOM 911 C C . LYS A 1 112 ? 17.641 -13.852 -17.266 1 87.81 112 LYS A C 1
ATOM 913 O O . LYS A 1 112 ? 17.25 -12.805 -17.781 1 87.81 112 LYS A O 1
ATOM 918 N N . ASP A 1 113 ? 18.062 -13.969 -16.016 1 82.62 113 ASP A N 1
ATOM 919 C CA . ASP A 1 113 ? 18.266 -12.742 -15.242 1 82.62 113 ASP A CA 1
ATOM 920 C C . ASP A 1 113 ? 19.5 -12.844 -14.359 1 82.62 113 ASP A C 1
ATOM 922 O O . ASP A 1 113 ? 20.391 -13.656 -14.617 1 82.62 113 ASP A O 1
ATOM 926 N N . SER A 1 114 ? 19.641 -11.836 -13.5 1 76.88 114 SER A N 1
ATOM 927 C CA . SER A 1 114 ? 20.828 -11.758 -12.656 1 76.88 114 SER A CA 1
ATOM 928 C C . SER A 1 114 ? 20.984 -13 -11.789 1 76.88 114 SER A C 1
ATOM 930 O O . SER A 1 114 ? 22.047 -13.242 -11.219 1 76.88 114 SER A O 1
ATOM 932 N N . ILE A 1 115 ? 19.922 -13.844 -11.766 1 76.06 115 ILE A N 1
ATOM 933 C CA . ILE A 1 115 ? 20 -15.016 -10.906 1 76.06 115 ILE A CA 1
ATOM 934 C C . ILE A 1 115 ? 20.109 -16.281 -11.75 1 76.06 115 ILE A C 1
ATOM 936 O O . ILE A 1 115 ? 20.109 -17.391 -11.219 1 76.06 115 ILE A O 1
ATOM 940 N N . GLY A 1 116 ? 20.25 -16.109 -13.008 1 79.5 116 GLY A N 1
ATOM 941 C CA . GLY A 1 116 ? 20.453 -17.25 -13.883 1 79.5 116 GLY A CA 1
ATOM 942 C C . GLY A 1 116 ? 19.281 -17.516 -14.805 1 79.5 116 GLY A C 1
ATOM 943 O O . GLY A 1 116 ? 18.562 -16.594 -15.203 1 79.5 116 GLY A O 1
ATOM 944 N N . GLU A 1 117 ? 19.25 -18.781 -15.234 1 87.19 117 GLU A N 1
ATOM 945 C CA . GLU A 1 117 ? 18.172 -19.188 -16.141 1 87.19 117 GLU A CA 1
ATOM 946 C C . GLU A 1 117 ? 17.062 -19.906 -15.398 1 87.19 117 GLU A C 1
ATOM 948 O O . GLU A 1 117 ? 17.328 -20.703 -14.492 1 87.19 117 GLU A O 1
ATOM 953 N N . SER A 1 118 ? 15.852 -19.516 -15.664 1 89.69 118 SER A N 1
ATOM 954 C CA . SER A 1 118 ? 14.688 -20.156 -15.062 1 89.69 118 SER A CA 1
ATOM 955 C C . SER A 1 118 ? 13.625 -20.453 -16.109 1 89.69 118 SER A C 1
ATOM 957 O O . SER A 1 118 ? 13.531 -19.766 -17.125 1 89.69 118 SER A O 1
ATOM 959 N N . ILE A 1 119 ? 12.93 -21.516 -15.852 1 94 119 ILE A N 1
ATOM 960 C CA . ILE A 1 119 ? 11.742 -21.812 -16.641 1 94 119 ILE A CA 1
ATOM 961 C C . ILE A 1 119 ? 10.531 -21.125 -16.031 1 94 119 ILE A C 1
ATOM 963 O O . ILE A 1 119 ? 10.359 -21.125 -14.805 1 94 119 ILE A O 1
ATOM 967 N N . ALA A 1 120 ? 9.797 -20.469 -16.859 1 96.88 120 ALA A N 1
ATOM 968 C CA . ALA A 1 120 ? 8.594 -19.766 -16.406 1 96.88 120 ALA A CA 1
ATOM 969 C C . ALA A 1 120 ? 7.457 -19.922 -17.406 1 96.88 120 ALA A C 1
ATOM 971 O O . ALA A 1 120 ? 7.648 -20.5 -18.484 1 96.88 120 ALA A O 1
ATOM 972 N N . LYS A 1 121 ? 6.266 -19.594 -17.031 1 98 121 LYS A N 1
ATOM 973 C CA . LYS A 1 121 ? 5.109 -19.469 -17.906 1 98 121 LYS A CA 1
ATOM 974 C C . LYS A 1 121 ? 4.66 -18.016 -18.016 1 98 121 LYS A C 1
ATOM 976 O O . LYS A 1 121 ? 4.426 -17.344 -17 1 98 121 LYS A O 1
ATOM 981 N N . ASP A 1 122 ? 4.621 -17.484 -19.219 1 98.44 122 ASP A N 1
ATOM 982 C CA . ASP A 1 122 ? 3.854 -16.266 -19.484 1 98.44 122 ASP A CA 1
ATOM 983 C C . ASP A 1 122 ? 2.379 -16.594 -19.719 1 98.44 122 ASP A C 1
ATOM 985 O O . ASP A 1 122 ? 2.041 -17.344 -20.625 1 98.44 122 ASP A O 1
ATOM 989 N N . CYS A 1 123 ? 1.555 -16.016 -18.938 1 98.88 123 CYS A N 1
ATOM 990 C CA . CYS A 1 123 ? 0.153 -16.422 -18.953 1 98.88 123 CYS A CA 1
ATOM 991 C C . CYS A 1 123 ? -0.754 -15.219 -19.219 1 98.88 123 CYS A C 1
ATOM 993 O O . CYS A 1 123 ? -0.392 -14.078 -18.906 1 98.88 123 CYS A O 1
ATOM 995 N N . THR A 1 124 ? -1.852 -15.5 -19.828 1 98.88 124 THR A N 1
ATOM 996 C CA . THR A 1 124 ? -2.93 -14.547 -20.062 1 98.88 124 THR A CA 1
ATOM 997 C C . THR A 1 124 ? -4.25 -15.07 -19.5 1 98.88 124 THR A C 1
ATOM 999 O O . THR A 1 124 ? -4.691 -16.156 -19.859 1 98.88 124 THR A O 1
ATOM 1002 N N . LEU A 1 125 ? -4.832 -14.359 -18.609 1 98.88 125 LEU A N 1
ATOM 1003 C CA . LEU A 1 125 ? -6.156 -14.703 -18.094 1 98.88 125 LEU A CA 1
ATOM 1004 C C . LEU A 1 125 ? -7.234 -13.875 -18.781 1 98.88 125 LEU A C 1
ATOM 1006 O O . LEU A 1 125 ? -7.195 -12.641 -18.75 1 98.88 125 LEU A O 1
ATOM 1010 N N . THR A 1 126 ? -8.148 -14.523 -19.422 1 98.75 126 THR A N 1
ATOM 1011 C CA . THR A 1 126 ? -9.336 -13.898 -20 1 98.75 126 THR A CA 1
ATOM 1012 C C . THR A 1 126 ? -10.516 -13.992 -19.031 1 98.75 126 THR A C 1
ATOM 1014 O O . THR A 1 126 ? -10.977 -15.094 -18.719 1 98.75 126 THR A O 1
ATOM 1017 N N . PRO A 1 127 ? -11.062 -12.891 -18.641 1 98.56 127 PRO A N 1
ATOM 1018 C CA . PRO A 1 127 ? -12.109 -12.906 -17.609 1 98.56 127 PRO A CA 1
ATOM 1019 C C . PRO A 1 127 ? -13.406 -13.547 -18.109 1 98.56 127 PRO A C 1
ATOM 1021 O O . PRO A 1 127 ? -13.844 -13.289 -19.219 1 98.56 127 PRO A O 1
ATOM 1024 N N . ILE A 1 128 ? -14 -14.328 -17.156 1 97.94 128 ILE A N 1
ATOM 1025 C CA . ILE A 1 128 ? -15.305 -14.945 -17.391 1 97.94 128 ILE A CA 1
ATOM 1026 C C . ILE A 1 128 ? -16.328 -14.391 -16.406 1 97.94 128 ILE A C 1
ATOM 1028 O O . ILE A 1 128 ? -17.516 -14.297 -16.719 1 97.94 128 ILE A O 1
ATOM 1032 N N . TYR A 1 129 ? -15.898 -14.125 -15.297 1 98.25 129 TYR A N 1
ATOM 1033 C CA . TYR A 1 129 ? -16.75 -13.609 -14.234 1 98.25 129 TYR A CA 1
ATOM 1034 C C . TYR A 1 129 ? -15.969 -12.68 -13.312 1 98.25 129 TYR A C 1
ATOM 1036 O O . TYR A 1 129 ? -14.781 -12.898 -13.062 1 98.25 129 TYR A O 1
ATOM 1044 N N . ILE A 1 130 ? -16.594 -11.664 -12.875 1 98.56 130 ILE A N 1
ATOM 1045 C CA . ILE A 1 130 ? -15.984 -10.734 -11.93 1 98.56 130 ILE A CA 1
ATOM 1046 C C . ILE A 1 130 ? -16.906 -10.531 -10.734 1 98.56 130 ILE A C 1
ATOM 1048 O O . ILE A 1 130 ? -18.078 -10.172 -10.898 1 98.56 130 ILE A O 1
ATOM 1052 N N . GLY A 1 131 ? -16.375 -10.867 -9.57 1 98.06 131 GLY A N 1
ATOM 1053 C CA . GLY A 1 131 ? -17.078 -10.578 -8.32 1 98.06 131 GLY A CA 1
ATOM 1054 C C . GLY A 1 131 ? -16.531 -9.352 -7.609 1 98.06 131 GLY A C 1
ATOM 1055 O O . GLY A 1 131 ? -15.328 -9.242 -7.379 1 98.06 131 GLY A O 1
ATOM 1056 N N . ILE A 1 132 ? -17.453 -8.43 -7.277 1 97.56 132 ILE A N 1
ATOM 1057 C CA . ILE A 1 132 ? -17.078 -7.215 -6.562 1 97.56 132 ILE A CA 1
ATOM 1058 C C . ILE A 1 132 ? -17.484 -7.328 -5.098 1 97.56 132 ILE A C 1
ATOM 1060 O O . ILE A 1 132 ? -18.641 -7.684 -4.797 1 97.56 132 ILE A O 1
ATOM 1064 N N . GLU A 1 133 ? -16.578 -7.18 -4.258 1 96.62 133 GLU A N 1
ATOM 1065 C CA . GLU A 1 133 ? -16.797 -7.094 -2.818 1 96.62 133 GLU A CA 1
ATOM 1066 C C . GLU A 1 133 ? -16.234 -5.797 -2.25 1 96.62 133 GLU A C 1
ATOM 1068 O O . GLU A 1 133 ? -15.094 -5.426 -2.547 1 96.62 133 GLU A O 1
ATOM 1073 N N . LYS A 1 134 ? -17.125 -5.133 -1.514 1 97.44 134 LYS A N 1
ATOM 1074 C CA . LYS A 1 134 ? -16.641 -3.924 -0.848 1 97.44 134 LYS A CA 1
ATOM 1075 C C . LYS A 1 134 ? -16.125 -4.238 0.553 1 97.44 134 LYS A C 1
ATOM 1077 O O . LYS A 1 134 ? -16.625 -5.145 1.219 1 97.44 134 LYS A O 1
ATOM 1082 N N . ARG A 1 135 ? -15.148 -3.477 0.946 1 96.94 135 ARG A N 1
ATOM 1083 C CA . ARG A 1 135 ? -14.508 -3.639 2.248 1 96.94 135 ARG A CA 1
ATOM 1084 C C . ARG A 1 135 ? -14.148 -2.287 2.855 1 96.94 135 ARG A C 1
ATOM 1086 O O . ARG A 1 135 ? -14.094 -1.279 2.148 1 96.94 135 ARG A O 1
ATOM 1093 N N . VAL A 1 136 ? -14.008 -2.281 4.176 1 96.69 136 VAL A N 1
ATOM 1094 C CA . VAL A 1 136 ? -13.414 -1.1 4.797 1 96.69 136 VAL A CA 1
ATOM 1095 C C . VAL A 1 136 ? -11.961 -0.96 4.355 1 96.69 136 VAL A C 1
ATOM 1097 O O . VAL A 1 136 ? -11.156 -1.878 4.539 1 96.69 136 VAL A O 1
ATOM 1100 N N . PRO A 1 137 ? -11.648 0.17 3.738 1 96.88 137 PRO A N 1
ATOM 1101 C CA . PRO A 1 137 ? -10.266 0.311 3.273 1 96.88 137 PRO A CA 1
ATOM 1102 C C . PRO A 1 137 ? -9.25 0.3 4.414 1 96.88 137 PRO A C 1
ATOM 1104 O O . PRO A 1 137 ? -9.531 0.829 5.496 1 96.88 137 PRO A O 1
ATOM 1107 N N . ARG A 1 138 ? -8.141 -0.302 4.145 1 96 138 ARG A N 1
ATOM 1108 C CA . ARG A 1 138 ? -7.02 -0.236 5.078 1 96 138 ARG A CA 1
ATOM 1109 C C . ARG A 1 138 ? -6.199 1.032 4.863 1 96 138 ARG A C 1
ATOM 1111 O O . ARG A 1 138 ? -5.941 1.423 3.723 1 96 138 ARG A O 1
ATOM 1118 N N . PRO A 1 139 ? -5.836 1.644 5.957 1 97 139 PRO A N 1
ATOM 1119 C CA . PRO A 1 139 ? -4.922 2.771 5.777 1 97 139 PRO A CA 1
ATOM 1120 C C . PRO A 1 139 ? -3.574 2.352 5.191 1 97 139 PRO A C 1
ATOM 1122 O O . PRO A 1 139 ? -3.062 1.277 5.52 1 97 139 PRO A O 1
ATOM 1125 N N . ILE A 1 140 ? -3.062 3.205 4.363 1 98.38 140 ILE A N 1
ATOM 1126 C CA . ILE A 1 140 ? -1.727 2.977 3.824 1 98.38 140 ILE A CA 1
ATOM 1127 C C . ILE A 1 140 ? -0.702 3 4.953 1 98.38 140 ILE A C 1
ATOM 1129 O O . ILE A 1 140 ? -0.774 3.848 5.848 1 98.38 140 ILE A O 1
ATOM 1133 N N . SER A 1 141 ? 0.206 2.076 4.957 1 98.38 141 SER A N 1
ATOM 1134 C CA . SER A 1 141 ? 1.312 1.989 5.902 1 98.38 141 SER A CA 1
ATOM 1135 C C . SER A 1 141 ? 2.635 1.737 5.188 1 98.38 141 SER A C 1
ATOM 1137 O O . SER A 1 141 ? 2.76 0.78 4.422 1 98.38 141 SER A O 1
ATOM 1139 N N . ARG A 1 142 ? 3.58 2.621 5.488 1 98.19 142 ARG A N 1
ATOM 1140 C CA . ARG A 1 142 ? 4.895 2.414 4.891 1 98.19 142 ARG A CA 1
ATOM 1141 C C . ARG A 1 142 ? 5.539 1.134 5.414 1 98.19 142 ARG A C 1
ATOM 1143 O O . ARG A 1 142 ? 6.281 0.468 4.691 1 98.19 142 ARG A O 1
ATOM 1150 N N . ALA A 1 143 ? 5.215 0.785 6.664 1 98.5 143 ALA A N 1
ATOM 1151 C CA . ALA A 1 143 ? 5.688 -0.496 7.184 1 98.5 143 ALA A CA 1
ATOM 1152 C C . ALA A 1 143 ? 5.191 -1.653 6.324 1 98.5 143 ALA A C 1
ATOM 1154 O O . ALA A 1 143 ? 5.957 -2.561 5.992 1 98.5 143 ALA A O 1
ATOM 1155 N N . ASP A 1 144 ? 3.947 -1.624 5.953 1 98.44 144 ASP A N 1
ATOM 1156 C CA . ASP A 1 144 ? 3.385 -2.674 5.109 1 98.44 144 ASP A CA 1
ATOM 1157 C C . ASP A 1 144 ? 4.047 -2.686 3.734 1 98.44 144 ASP A C 1
ATOM 1159 O O . ASP A 1 144 ? 4.285 -3.754 3.164 1 98.44 144 ASP A O 1
ATOM 1163 N N . ASN A 1 145 ? 4.285 -1.489 3.191 1 98.62 145 ASN A N 1
ATOM 1164 C CA . ASN A 1 145 ? 4.98 -1.407 1.909 1 98.62 145 ASN A CA 1
ATOM 1165 C C . ASN A 1 145 ? 6.363 -2.051 1.977 1 98.62 145 ASN A C 1
ATOM 1167 O O . ASN A 1 145 ? 6.762 -2.77 1.06 1 98.62 145 ASN A O 1
ATOM 1171 N N . VAL A 1 146 ? 7.066 -1.766 3.021 1 98.5 146 VAL A N 1
ATOM 1172 C CA . VAL A 1 146 ? 8.406 -2.318 3.23 1 98.5 146 VAL A CA 1
ATOM 1173 C C . VAL A 1 146 ? 8.32 -3.836 3.377 1 98.5 146 VAL A C 1
ATOM 1175 O O . VAL A 1 146 ? 9.156 -4.566 2.842 1 98.5 146 VAL A O 1
ATOM 1178 N N . LEU A 1 147 ? 7.324 -4.285 4.113 1 98.62 147 LEU A N 1
ATOM 1179 C CA . LEU A 1 147 ? 7.137 -5.723 4.273 1 98.62 147 LEU A CA 1
ATOM 1180 C C . LEU A 1 147 ? 6.949 -6.402 2.922 1 98.62 147 LEU A C 1
ATOM 1182 O O . LEU A 1 147 ? 7.473 -7.496 2.695 1 98.62 147 LEU A O 1
ATOM 1186 N N . LEU A 1 148 ? 6.18 -5.805 2.082 1 98.62 148 LEU A N 1
ATOM 1187 C CA . LEU A 1 148 ? 5.992 -6.355 0.744 1 98.62 148 LEU A CA 1
ATOM 1188 C C . LEU A 1 148 ? 7.332 -6.488 0.023 1 98.62 148 LEU A C 1
ATOM 1190 O O . LEU A 1 148 ? 7.629 -7.539 -0.552 1 98.62 148 LEU A O 1
ATOM 1194 N N . GLU A 1 149 ? 8.141 -5.445 0.041 1 98.06 149 GLU A N 1
ATOM 1195 C CA . GLU A 1 149 ? 9.453 -5.461 -0.604 1 98.06 149 GLU A CA 1
ATOM 1196 C C . GLU A 1 149 ? 10.352 -6.539 -0.006 1 98.06 149 GLU A C 1
ATOM 1198 O O . GLU A 1 149 ? 11.07 -7.23 -0.733 1 98.06 149 GLU A O 1
ATOM 1203 N N . LEU A 1 150 ? 10.297 -6.602 1.281 1 98 150 LEU A N 1
ATOM 1204 C CA . LEU A 1 150 ? 11.07 -7.609 1.997 1 98 150 LEU A CA 1
ATOM 1205 C C . LEU A 1 150 ? 10.672 -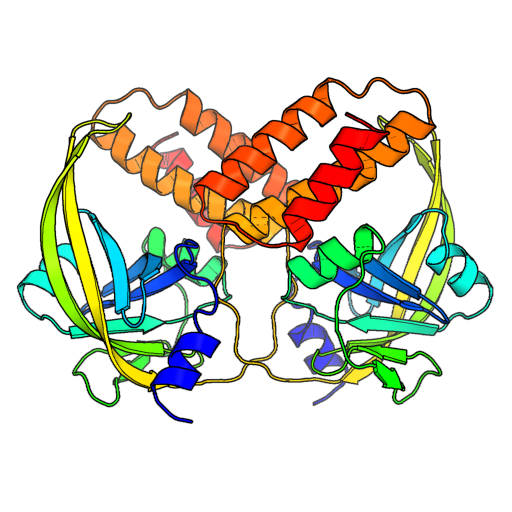9.016 1.551 1 98 150 LEU A C 1
ATOM 1207 O O . LEU A 1 150 ? 11.539 -9.852 1.283 1 98 150 LEU A O 1
ATOM 1211 N N . ALA A 1 151 ? 9.391 -9.25 1.519 1 97.69 151 ALA A N 1
ATOM 1212 C CA . ALA A 1 151 ? 8.891 -10.562 1.116 1 97.69 151 ALA A CA 1
ATOM 1213 C C . ALA A 1 151 ? 9.305 -10.891 -0.314 1 97.69 151 ALA A C 1
ATOM 1215 O O . ALA A 1 151 ? 9.719 -12.016 -0.601 1 97.69 151 ALA A O 1
ATOM 1216 N N . VAL A 1 152 ? 9.203 -9.945 -1.208 1 96.19 152 VAL A N 1
ATOM 1217 C CA . VAL A 1 152 ? 9.57 -10.141 -2.605 1 96.19 152 VAL A CA 1
ATOM 1218 C C . VAL A 1 152 ? 11.07 -10.43 -2.709 1 96.19 152 VAL A C 1
ATOM 1220 O O . VAL A 1 152 ? 11.477 -11.391 -3.361 1 96.19 152 VAL A O 1
ATOM 1223 N N . LEU A 1 153 ? 11.875 -9.625 -2.076 1 95.19 153 LEU A N 1
ATOM 1224 C CA . LEU A 1 153 ? 13.328 -9.789 -2.107 1 95.19 153 LEU A CA 1
ATOM 1225 C C . LEU A 1 153 ? 13.734 -11.117 -1.479 1 95.19 153 LEU A C 1
ATOM 1227 O O . LEU A 1 153 ? 14.672 -11.773 -1.953 1 95.19 153 LEU A O 1
ATOM 1231 N N . GLY A 1 154 ? 13.094 -11.43 -0.378 1 95.75 154 GLY A N 1
ATOM 1232 C CA . GLY A 1 154 ? 13.398 -12.688 0.287 1 95.75 154 GLY A CA 1
ATOM 1233 C C . GLY A 1 154 ? 13.164 -13.898 -0.592 1 95.75 154 GLY A C 1
ATOM 1234 O O . GLY A 1 154 ? 13.969 -14.836 -0.589 1 95.75 154 GLY A O 1
ATOM 1235 N N . THR A 1 155 ? 12.008 -13.906 -1.311 1 93.19 155 THR A N 1
ATOM 1236 C CA . THR A 1 155 ? 11.734 -15.016 -2.215 1 93.19 155 THR A CA 1
ATOM 1237 C C . THR A 1 155 ? 12.805 -15.102 -3.301 1 93.19 155 THR A C 1
ATOM 1239 O O . THR A 1 155 ? 13.195 -16.203 -3.711 1 93.19 155 THR A O 1
ATOM 1242 N N . ARG A 1 156 ? 13.328 -13.977 -3.783 1 88.56 156 ARG A N 1
ATOM 1243 C CA . ARG A 1 156 ? 14.414 -13.953 -4.758 1 88.56 156 ARG A CA 1
ATOM 1244 C C . ARG A 1 156 ? 15.703 -14.5 -4.156 1 88.56 156 ARG A C 1
ATOM 1246 O O . ARG A 1 156 ? 16.453 -15.219 -4.82 1 88.56 156 ARG A O 1
ATOM 1253 N N . LEU A 1 157 ? 15.969 -14.133 -2.971 1 92.44 157 LEU A N 1
ATOM 1254 C CA . LEU A 1 157 ? 17.156 -14.602 -2.258 1 92.44 157 LEU A CA 1
ATOM 1255 C C . LEU A 1 157 ? 17.156 -16.125 -2.162 1 92.44 157 LEU A C 1
ATOM 1257 O O . LEU A 1 157 ? 18.188 -16.766 -2.361 1 92.44 157 LEU A O 1
ATOM 1261 N N . ILE A 1 158 ? 16.031 -16.656 -1.843 1 91.62 158 ILE A N 1
ATOM 1262 C CA . ILE A 1 158 ? 15.906 -18.094 -1.693 1 91.62 158 ILE A CA 1
ATOM 1263 C C . ILE A 1 158 ? 16.25 -18.781 -3.01 1 91.62 158 ILE A C 1
ATOM 1265 O O . ILE A 1 158 ? 17 -19.766 -3.025 1 91.62 158 ILE A O 1
ATOM 1269 N N . VAL A 1 159 ? 15.812 -18.234 -4.105 1 87.75 159 VAL A N 1
ATOM 1270 C CA . VAL A 1 159 ? 16.078 -18.797 -5.422 1 87.75 159 VAL A CA 1
ATOM 1271 C C . VAL A 1 159 ? 17.562 -18.672 -5.75 1 87.75 159 VAL A C 1
ATOM 1273 O O . VAL A 1 159 ? 18.188 -19.609 -6.242 1 87.75 159 VAL A O 1
ATOM 1276 N N . LYS A 1 160 ? 18.109 -17.547 -5.445 1 88 160 LYS A N 1
ATOM 1277 C CA . LYS A 1 160 ? 19.531 -17.312 -5.691 1 88 160 LYS A CA 1
ATOM 1278 C C . LYS A 1 160 ? 20.391 -18.312 -4.918 1 88 160 LYS A C 1
ATOM 1280 O O . LYS A 1 160 ? 21.328 -18.891 -5.461 1 88 160 LYS A O 1
ATOM 1285 N N . LYS A 1 161 ? 20.094 -18.453 -3.734 1 89.44 161 LYS A N 1
ATOM 1286 C CA . LYS A 1 161 ? 20.844 -19.359 -2.877 1 89.44 161 LYS A CA 1
ATOM 1287 C C . LYS A 1 161 ? 20.766 -20.797 -3.389 1 89.44 161 LYS A C 1
ATOM 1289 O O . LYS A 1 161 ? 21.781 -21.5 -3.43 1 89.44 161 LYS A O 1
ATOM 1294 N N . LYS A 1 162 ? 19.625 -21.219 -3.701 1 87.81 162 LYS A N 1
ATOM 1295 C CA . LYS A 1 162 ? 19.438 -22.562 -4.219 1 87.81 162 LYS A CA 1
ATOM 1296 C C . LYS A 1 162 ? 20.25 -22.781 -5.492 1 87.81 162 LYS A C 1
ATOM 1298 O O . LYS A 1 162 ? 20.672 -23.906 -5.781 1 87.81 162 LYS A O 1
ATOM 1303 N N . ARG A 1 163 ? 20.578 -21.688 -6.098 1 87.75 163 ARG A N 1
ATOM 1304 C CA . ARG A 1 163 ? 21.328 -21.781 -7.348 1 87.75 163 ARG A CA 1
ATOM 1305 C C . ARG A 1 163 ? 22.812 -21.547 -7.113 1 87.75 163 ARG A C 1
ATOM 1307 O O . ARG A 1 163 ? 23.594 -21.484 -8.07 1 87.75 163 ARG A O 1
ATOM 1314 N N . GLY A 1 164 ? 23.188 -21.25 -5.941 1 87.38 164 GLY A N 1
ATOM 1315 C CA . GLY A 1 164 ? 24.594 -21.078 -5.586 1 87.38 164 GLY A CA 1
ATOM 1316 C C . GLY A 1 164 ? 25.141 -19.734 -5.977 1 87.38 164 GLY A C 1
ATOM 1317 O O . GLY A 1 164 ? 26.344 -19.578 -6.195 1 87.38 164 GLY A O 1
ATOM 1318 N N . LEU A 1 165 ? 24.25 -18.781 -6.129 1 87 165 LEU A N 1
ATOM 1319 C CA . LEU A 1 165 ? 24.688 -17.453 -6.508 1 87 165 LEU A CA 1
ATOM 1320 C C . LEU A 1 165 ? 25.016 -16.609 -5.273 1 87 165 LEU A C 1
ATOM 1322 O O . LEU A 1 165 ? 24.594 -16.953 -4.16 1 87 165 LEU A O 1
ATOM 1326 N N . GLN A 1 166 ? 25.797 -15.586 -5.555 1 86 166 GLN A N 1
ATOM 1327 C CA . GLN A 1 166 ? 26.141 -14.68 -4.465 1 86 166 GLN A CA 1
ATOM 1328 C C . GLN A 1 166 ? 24.906 -13.938 -3.965 1 86 166 GLN A C 1
ATOM 1330 O O . GLN A 1 166 ? 24.094 -13.461 -4.762 1 86 166 GLN A O 1
ATOM 1335 N N . ILE A 1 167 ? 24.828 -13.898 -2.652 1 88.56 167 ILE A N 1
ATOM 1336 C CA . ILE A 1 167 ? 23.594 -13.367 -2.104 1 88.56 167 ILE A CA 1
ATOM 1337 C C . ILE A 1 167 ? 23.891 -12.219 -1.146 1 88.56 167 ILE A C 1
ATOM 1339 O O . ILE A 1 167 ? 22.984 -11.617 -0.57 1 88.56 167 ILE A O 1
ATOM 1343 N N . LYS A 1 168 ? 25.094 -11.812 -1 1 88.12 168 LYS A N 1
ATOM 1344 C CA . LYS A 1 168 ? 25.484 -10.859 0.032 1 88.12 168 LYS A CA 1
ATOM 1345 C C . LYS A 1 168 ? 24.75 -9.539 -0.126 1 88.12 168 LYS A C 1
ATOM 1347 O O . LYS A 1 168 ? 24.266 -8.969 0.854 1 88.12 168 LYS A O 1
ATOM 1352 N N . ASP A 1 169 ? 24.703 -9.07 -1.289 1 88.38 169 ASP A N 1
ATOM 1353 C CA . ASP A 1 169 ? 24.062 -7.785 -1.542 1 88.38 169 ASP A CA 1
ATOM 1354 C C . ASP A 1 169 ? 22.562 -7.848 -1.222 1 88.38 169 ASP A C 1
ATOM 1356 O O . ASP A 1 169 ? 22.016 -6.922 -0.625 1 88.38 169 ASP A O 1
ATOM 1360 N N . VAL A 1 170 ? 21.922 -8.914 -1.555 1 90.75 170 VAL A N 1
ATOM 1361 C CA . VAL A 1 170 ? 20.5 -9.094 -1.325 1 90.75 170 VAL A CA 1
ATOM 1362 C C . VAL A 1 170 ? 20.234 -9.297 0.165 1 90.75 170 VAL A C 1
ATOM 1364 O O . VAL A 1 170 ? 19.266 -8.773 0.709 1 90.75 170 VAL A O 1
ATOM 1367 N N . ALA A 1 171 ? 21.125 -9.977 0.778 1 92.25 171 ALA A N 1
ATOM 1368 C CA . ALA A 1 171 ? 21 -10.242 2.211 1 92.25 171 ALA A CA 1
ATOM 1369 C C . ALA A 1 171 ? 21.078 -8.945 3.014 1 92.25 171 ALA A C 1
ATOM 1371 O O . ALA A 1 171 ? 20.297 -8.742 3.945 1 92.25 171 ALA A O 1
ATOM 1372 N N . GLN A 1 172 ? 22.016 -8.164 2.656 1 94.81 172 GLN A N 1
ATOM 1373 C CA . GLN A 1 172 ? 22.156 -6.887 3.344 1 94.81 172 GLN A CA 1
ATOM 1374 C C . GLN A 1 172 ? 20.922 -6.02 3.168 1 94.81 172 GLN A C 1
ATOM 1376 O O . GLN A 1 172 ? 20.453 -5.383 4.121 1 94.81 172 GLN A O 1
ATOM 1381 N N . LYS A 1 173 ? 20.406 -6.004 1.996 1 95.69 173 LYS A N 1
ATOM 1382 C CA . LYS A 1 173 ? 19.219 -5.203 1.703 1 95.69 173 LYS A CA 1
ATOM 1383 C C . LYS A 1 173 ? 18.016 -5.695 2.5 1 95.69 173 LYS A C 1
ATOM 1385 O O . LYS A 1 173 ? 17.219 -4.891 2.971 1 95.69 173 LYS A O 1
ATOM 1390 N N . ILE A 1 174 ? 17.906 -6.934 2.66 1 97.19 174 ILE A N 1
ATOM 1391 C CA . ILE A 1 174 ? 16.797 -7.531 3.412 1 97.19 174 ILE A CA 1
ATOM 1392 C C . ILE A 1 174 ? 16.875 -7.094 4.875 1 97.19 174 ILE A C 1
ATOM 1394 O O . ILE A 1 174 ? 15.875 -6.703 5.465 1 97.19 174 ILE A O 1
ATOM 1398 N N . GLU A 1 175 ? 18.078 -7.121 5.41 1 96.94 175 GLU A N 1
ATOM 1399 C CA . GLU A 1 175 ? 18.25 -6.703 6.801 1 96.94 175 GLU A CA 1
ATOM 1400 C C . GLU A 1 175 ? 17.938 -5.223 6.977 1 96.94 175 GLU A C 1
ATOM 1402 O O . GLU A 1 175 ? 17.312 -4.828 7.965 1 96.94 175 GLU A O 1
ATOM 1407 N N . GLU A 1 176 ? 18.344 -4.496 6.047 1 97.38 176 GLU A N 1
ATOM 1408 C CA . GLU A 1 176 ? 18.062 -3.066 6.082 1 97.38 176 GLU A CA 1
ATOM 1409 C C . GLU A 1 176 ? 16.562 -2.807 5.996 1 97.38 176 GLU A C 1
ATOM 1411 O O . GLU A 1 176 ? 16.031 -1.933 6.688 1 97.38 176 GLU A O 1
ATOM 1416 N N . LEU A 1 177 ? 15.906 -3.514 5.156 1 97.94 177 LEU A N 1
ATOM 1417 C CA . LEU A 1 177 ? 14.461 -3.375 5.004 1 97.94 177 LEU A CA 1
ATOM 1418 C C . LEU A 1 177 ? 13.734 -3.758 6.289 1 97.94 177 LEU A C 1
ATOM 1420 O O . LEU A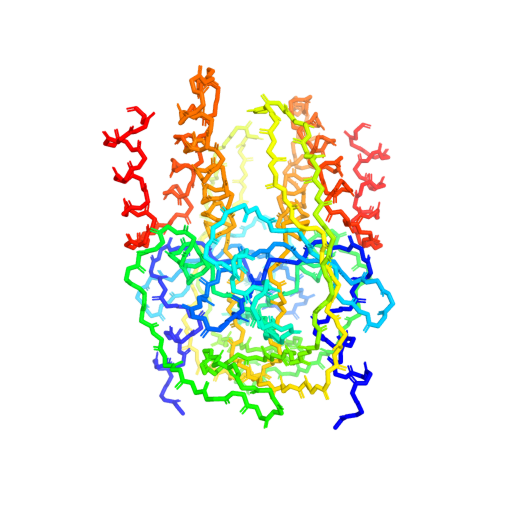 1 177 ? 12.781 -3.09 6.691 1 97.94 177 LEU A O 1
ATOM 1424 N N . TYR A 1 178 ? 14.18 -4.809 6.91 1 98.19 178 TYR A N 1
ATOM 1425 C CA . TYR A 1 178 ? 13.523 -5.246 8.141 1 98.19 178 TYR A CA 1
ATOM 1426 C C . TYR A 1 178 ? 13.719 -4.223 9.25 1 98.19 178 TYR A C 1
ATOM 1428 O O . TYR A 1 178 ? 12.812 -3.988 10.055 1 98.19 178 TYR A O 1
ATOM 1436 N N . GLU A 1 179 ? 14.883 -3.639 9.336 1 98.06 179 GLU A N 1
ATOM 1437 C CA . GLU A 1 179 ? 15.117 -2.574 10.312 1 98.06 179 GLU A CA 1
ATOM 1438 C C . GLU A 1 179 ? 14.195 -1.386 10.062 1 98.06 179 GLU A C 1
ATOM 1440 O O . GLU A 1 179 ? 13.633 -0.822 11 1 98.06 179 GLU A O 1
ATOM 1445 N N . LEU A 1 180 ? 14.133 -0.983 8.805 1 97.62 180 LEU A N 1
ATOM 1446 C CA . LEU A 1 180 ? 13.227 0.103 8.438 1 97.62 180 LEU A CA 1
ATOM 1447 C C . LEU A 1 180 ? 11.789 -0.244 8.789 1 97.62 180 LEU A C 1
ATOM 1449 O O . LEU A 1 180 ? 11.047 0.604 9.289 1 97.62 180 LEU A O 1
ATOM 1453 N N . TYR A 1 181 ? 11.336 -1.497 8.531 1 98.5 181 TYR A N 1
ATOM 1454 C CA . TYR A 1 181 ? 10.008 -2 8.875 1 98.5 181 TYR A CA 1
ATOM 1455 C C . TYR A 1 181 ? 9.711 -1.794 10.352 1 98.5 181 TYR A C 1
ATOM 1457 O O . TYR A 1 181 ? 8.648 -1.285 10.711 1 98.5 181 TYR A O 1
ATOM 1465 N N . ARG A 1 182 ? 10.648 -2.119 11.18 1 97.81 182 ARG A N 1
ATOM 1466 C CA . ARG A 1 182 ? 10.492 -1.997 12.625 1 97.81 182 ARG A CA 1
ATOM 1467 C C . ARG A 1 182 ? 10.453 -0.533 13.047 1 97.81 182 ARG A C 1
ATOM 1469 O O . ARG A 1 182 ? 9.656 -0.152 13.914 1 97.81 182 ARG A O 1
ATOM 1476 N N . LYS A 1 183 ? 11.266 0.243 12.461 1 96.12 183 LYS A N 1
ATOM 1477 C CA . LYS A 1 183 ? 11.312 1.668 12.773 1 96.12 183 LYS A CA 1
ATOM 1478 C C . LYS A 1 183 ? 9.984 2.344 12.438 1 96.12 183 LYS A C 1
ATOM 1480 O O . LYS A 1 183 ? 9.594 3.309 13.094 1 96.12 183 LYS A O 1
ATOM 1485 N N . LEU A 1 184 ? 9.273 1.812 11.492 1 96.75 184 LEU A N 1
ATOM 1486 C CA . LEU A 1 184 ? 8.008 2.377 11.039 1 96.75 184 LEU A CA 1
ATOM 1487 C C . LEU A 1 184 ? 6.844 1.814 11.852 1 96.75 184 LEU A C 1
ATOM 1489 O O . LEU A 1 184 ? 5.68 2.066 11.523 1 96.75 184 LEU A O 1
ATOM 1493 N N . GLY A 1 185 ? 7.18 0.96 12.844 1 96.69 185 GLY A N 1
ATOM 1494 C CA . GLY A 1 185 ? 6.172 0.466 13.766 1 96.69 185 GLY A CA 1
ATOM 1495 C C . GLY A 1 185 ? 5.617 -0.89 13.375 1 96.69 185 GLY A C 1
ATOM 1496 O O . GLY A 1 185 ? 4.594 -1.327 13.906 1 96.69 185 GLY A O 1
ATOM 1497 N N . GLY A 1 186 ? 6.234 -1.555 12.352 1 97.06 186 GLY A N 1
ATOM 1498 C CA . GLY A 1 186 ? 5.812 -2.902 12 1 97.06 186 GLY A CA 1
ATOM 1499 C C . GLY A 1 186 ? 6.055 -3.91 13.109 1 97.06 186 GLY A C 1
ATOM 1500 O O . GLY A 1 186 ? 7.117 -3.916 13.727 1 97.06 186 GLY A O 1
ATOM 1501 N N . LYS A 1 187 ? 5.012 -4.809 13.32 1 96.62 187 LYS A N 1
ATOM 1502 C CA . LYS A 1 187 ? 5.109 -5.789 14.398 1 96.62 187 LYS A CA 1
ATOM 1503 C C . LYS A 1 187 ? 4.418 -7.094 14.016 1 96.62 187 LYS A C 1
ATOM 1505 O O . LYS A 1 187 ? 4.129 -7.926 14.883 1 96.62 187 LYS A O 1
ATOM 1510 N N . SER A 1 188 ? 4.211 -7.32 12.828 1 96.19 188 SER A N 1
ATOM 1511 C CA . SER A 1 188 ? 3.443 -8.477 12.375 1 96.19 188 SER A CA 1
ATOM 1512 C C . SER A 1 188 ? 4.172 -9.781 12.688 1 96.19 188 SER A C 1
ATOM 1514 O O . SER A 1 188 ? 5.395 -9.867 12.531 1 96.19 188 SER A O 1
ATOM 1516 N N . GLU A 1 189 ? 3.459 -10.758 13.109 1 96.94 189 GLU A N 1
ATOM 1517 C CA . GLU A 1 189 ? 4.016 -12.094 13.305 1 96.94 189 GLU A CA 1
ATOM 1518 C C . GLU A 1 189 ? 4.516 -12.68 11.992 1 96.94 189 GLU A C 1
ATOM 1520 O O . GLU A 1 189 ? 5.527 -13.391 11.961 1 96.94 189 GLU A O 1
ATOM 1525 N N . ILE A 1 190 ? 3.857 -12.344 10.969 1 97.56 190 ILE A N 1
ATOM 1526 C CA . ILE A 1 190 ? 4.227 -12.828 9.641 1 97.56 190 ILE A CA 1
ATOM 1527 C C . ILE A 1 190 ? 5.613 -12.305 9.273 1 97.56 190 ILE A C 1
ATOM 1529 O O . ILE A 1 190 ? 6.457 -13.062 8.789 1 97.56 190 ILE A O 1
ATOM 1533 N N . ALA A 1 191 ? 5.859 -11.039 9.477 1 97.88 191 ALA A N 1
ATOM 1534 C CA . ALA A 1 191 ? 7.172 -10.461 9.203 1 97.88 191 ALA A CA 1
ATOM 1535 C C . ALA A 1 191 ? 8.258 -11.172 10.008 1 97.88 191 ALA A C 1
ATOM 1537 O O . ALA A 1 191 ? 9.328 -11.484 9.477 1 97.88 191 ALA A O 1
ATOM 1538 N N . GLY A 1 192 ? 7.965 -11.414 11.258 1 97.94 192 GLY A N 1
ATOM 1539 C CA . GLY A 1 192 ? 8.914 -12.117 12.102 1 97.94 192 GLY A CA 1
ATOM 1540 C C . GLY A 1 192 ? 9.234 -13.516 11.602 1 97.94 192 GLY A C 1
ATOM 1541 O O . GLY A 1 192 ? 10.398 -13.914 11.562 1 97.94 192 GLY A O 1
ATOM 1542 N N . LYS A 1 193 ? 8.258 -14.242 11.242 1 98 193 LYS A N 1
ATOM 1543 C CA . LYS A 1 193 ? 8.438 -15.602 10.742 1 98 193 LYS A CA 1
ATOM 1544 C C . LYS A 1 193 ? 9.242 -15.609 9.445 1 98 193 LYS A C 1
ATOM 1546 O O . LYS A 1 193 ? 10.094 -16.484 9.242 1 98 193 LYS A O 1
ATOM 1551 N N . ILE A 1 194 ? 8.984 -14.656 8.547 1 97.81 194 ILE A N 1
ATOM 1552 C CA . ILE A 1 194 ? 9.734 -14.547 7.305 1 97.81 194 ILE A CA 1
ATOM 1553 C C . ILE A 1 194 ? 11.211 -14.336 7.609 1 97.81 194 ILE A C 1
ATOM 1555 O O . ILE A 1 194 ? 12.07 -15.023 7.051 1 97.81 194 ILE A O 1
ATOM 1559 N N . MET A 1 195 ? 11.492 -13.453 8.547 1 97.69 195 MET A N 1
ATOM 1560 C CA . MET A 1 195 ? 12.875 -13.164 8.898 1 97.69 195 MET A CA 1
ATOM 1561 C C . MET A 1 195 ? 13.539 -14.383 9.539 1 97.69 195 MET A C 1
ATOM 1563 O O . MET A 1 195 ? 14.711 -14.656 9.289 1 97.69 195 MET A O 1
ATOM 1567 N N . ASP A 1 196 ? 12.773 -15.078 10.32 1 97.19 196 ASP A N 1
ATOM 1568 C CA . ASP A 1 196 ? 13.297 -16.297 10.922 1 97.19 196 ASP A CA 1
ATOM 1569 C C . ASP A 1 196 ? 13.703 -17.312 9.859 1 97.19 196 ASP A C 1
ATOM 1571 O O . ASP A 1 196 ? 14.773 -17.922 9.938 1 97.19 196 ASP A O 1
ATOM 1575 N N . ILE A 1 197 ? 12.852 -17.5 8.875 1 95.94 197 ILE A N 1
ATOM 1576 C CA . ILE A 1 197 ? 13.117 -18.422 7.781 1 95.94 197 ILE A CA 1
ATOM 1577 C C . ILE A 1 197 ? 14.375 -17.984 7.031 1 95.94 197 ILE A C 1
ATOM 1579 O O . ILE A 1 197 ? 15.266 -18.797 6.773 1 95.94 197 ILE A O 1
ATOM 1583 N N . LEU A 1 198 ? 14.469 -16.703 6.727 1 95.94 198 LEU A N 1
ATOM 1584 C CA . LEU A 1 198 ? 15.586 -16.188 5.938 1 95.94 198 LEU A CA 1
ATOM 1585 C C . LEU A 1 198 ? 16.891 -16.25 6.723 1 95.94 198 LEU A C 1
ATOM 1587 O O . LEU A 1 198 ? 17.922 -16.672 6.191 1 95.94 198 LEU A O 1
ATOM 1591 N N . ARG A 1 199 ? 16.875 -15.945 7.969 1 94.31 199 ARG A N 1
ATOM 1592 C CA . ARG A 1 199 ? 18.062 -15.922 8.797 1 94.31 199 ARG A CA 1
ATOM 1593 C C . ARG A 1 199 ? 18.562 -17.344 9.094 1 94.31 199 ARG A C 1
ATOM 1595 O O . ARG A 1 199 ? 19.766 -17.594 9.109 1 94.31 199 ARG A O 1
ATOM 1602 N N . LYS A 1 200 ? 17.703 -18.203 9.297 1 91.12 200 LYS A N 1
ATOM 1603 C CA . LYS A 1 200 ? 18.062 -19.578 9.672 1 91.12 200 LYS A CA 1
ATOM 1604 C C . LYS A 1 200 ? 18.609 -20.344 8.469 1 91.12 200 LYS A C 1
ATOM 1606 O O . LYS A 1 200 ? 19.547 -21.125 8.594 1 91.12 200 LYS A O 1
ATOM 1611 N N . HIS A 1 201 ? 18.062 -20 7.305 1 84.88 201 HIS A N 1
ATOM 1612 C CA . HIS A 1 201 ? 18.344 -20.938 6.215 1 84.88 201 HIS A CA 1
ATOM 1613 C C . HIS A 1 201 ? 19.125 -20.25 5.094 1 84.88 201 HIS A C 1
ATOM 1615 O O . HIS A 1 201 ? 19.75 -20.922 4.273 1 84.88 201 HIS A O 1
ATOM 1621 N N . TYR A 1 202 ? 19.172 -18.891 5.203 1 82.88 202 TYR A N 1
ATOM 1622 C CA . TYR A 1 202 ? 19.672 -18.312 3.965 1 82.88 202 TYR A CA 1
ATOM 1623 C C . TYR A 1 202 ? 20.625 -17.156 4.25 1 82.88 202 TYR A C 1
ATOM 1625 O O . TYR A 1 202 ? 21.375 -16.734 3.371 1 82.88 202 TYR A O 1
ATOM 1633 N N . LEU A 1 203 ? 20.328 -16.594 5.418 1 81.44 203 LEU A N 1
ATOM 1634 C CA . LEU A 1 203 ? 21.203 -15.469 5.754 1 81.44 203 LEU A CA 1
ATOM 1635 C C . LEU A 1 203 ? 22.344 -15.922 6.652 1 81.44 203 LEU A C 1
ATOM 1637 O O . LEU A 1 203 ? 22.219 -16.906 7.379 1 81.44 203 LEU A O 1
ATOM 1641 N N . MET B 1 1 ? -22.141 -0.004 14.859 1 59.59 1 MET B N 1
ATOM 1642 C CA . MET B 1 1 ? -20.906 -0.471 15.492 1 59.59 1 MET B CA 1
ATOM 1643 C C . MET B 1 1 ? -20.469 0.496 16.578 1 59.59 1 MET B C 1
ATOM 1645 O O . MET B 1 1 ? -20.5 1.713 16.391 1 59.59 1 MET B O 1
ATOM 1649 N N . LYS B 1 2 ? -20.094 -0.062 17.797 1 75.06 2 LYS B N 1
ATOM 1650 C CA . LYS B 1 2 ? -19.594 0.786 18.875 1 75.06 2 LYS B CA 1
ATOM 1651 C C . LYS B 1 2 ? -18.359 1.566 18.438 1 75.06 2 LYS B C 1
ATOM 1653 O O . LYS B 1 2 ? -17.578 1.088 17.625 1 75.06 2 LYS B O 1
ATOM 1658 N N . LEU B 1 3 ? -18.266 2.709 18.891 1 80.12 3 LEU B N 1
ATOM 1659 C CA . LEU B 1 3 ? -17.188 3.621 18.547 1 80.12 3 LEU B CA 1
ATOM 1660 C C . LEU B 1 3 ? -15.828 2.916 18.641 1 80.12 3 LEU B C 1
ATOM 1662 O O . LEU B 1 3 ? -15 3.039 17.734 1 80.12 3 LEU B O 1
ATOM 1666 N N . ASP B 1 4 ? -15.727 2.16 19.656 1 82 4 ASP B N 1
ATOM 1667 C CA . ASP B 1 4 ? -14.453 1.496 19.906 1 82 4 ASP B CA 1
ATOM 1668 C C . ASP B 1 4 ? -14.164 0.428 18.859 1 82 4 ASP B C 1
ATOM 1670 O O . ASP B 1 4 ? -13.031 0.299 18.391 1 82 4 ASP B O 1
ATOM 1674 N N . ASP B 1 5 ? -15.094 -0.288 18.469 1 88 5 ASP B N 1
ATOM 1675 C CA . ASP B 1 5 ? -14.922 -1.338 17.469 1 88 5 ASP B CA 1
ATOM 1676 C C . ASP B 1 5 ? -14.562 -0.747 16.109 1 88 5 ASP B C 1
ATOM 1678 O O . ASP B 1 5 ? -13.68 -1.259 15.414 1 88 5 ASP B O 1
ATOM 1682 N N . SER B 1 6 ? -15.234 0.326 15.82 1 93 6 SER B N 1
ATOM 1683 C CA . SER B 1 6 ? -14.969 0.992 14.547 1 93 6 SER B CA 1
ATOM 1684 C C . SER B 1 6 ? -13.57 1.592 14.523 1 93 6 SER B C 1
ATOM 1686 O O . SER B 1 6 ? -12.891 1.56 13.492 1 93 6 SER B O 1
ATOM 1688 N N . PHE B 1 7 ? -13.219 2.066 15.664 1 95.81 7 PHE B N 1
ATOM 1689 C CA . PHE B 1 7 ? -11.906 2.676 15.797 1 95.81 7 PHE B CA 1
ATOM 1690 C C . PHE B 1 7 ? -10.805 1.647 15.57 1 95.81 7 PHE B C 1
ATOM 1692 O O . PHE B 1 7 ? -9.859 1.899 14.82 1 95.81 7 PHE B O 1
ATOM 1699 N N . LEU B 1 8 ? -10.945 0.496 16.109 1 95.19 8 LEU B N 1
ATOM 1700 C CA . LEU B 1 8 ? -9.953 -0.563 15.984 1 95.19 8 LEU B CA 1
ATOM 1701 C C . LEU B 1 8 ? -10.008 -1.213 14.609 1 95.19 8 LEU B C 1
ATOM 1703 O O . LEU B 1 8 ? -9.016 -1.786 14.148 1 95.19 8 LEU B O 1
ATOM 1707 N N . THR B 1 9 ? -11.125 -1.13 14 1 95.31 9 THR B N 1
ATOM 1708 C CA . THR B 1 9 ? -11.25 -1.609 12.625 1 95.31 9 THR B CA 1
ATOM 1709 C C . THR B 1 9 ? -10.422 -0.749 11.68 1 95.31 9 THR B C 1
ATOM 1711 O O . THR B 1 9 ? -9.742 -1.271 10.789 1 95.31 9 THR B O 1
ATOM 1714 N N . LEU B 1 10 ? -10.422 0.552 11.914 1 97.44 10 LEU B N 1
ATOM 1715 C CA . LEU B 1 10 ? -9.719 1.479 11.039 1 97.44 10 LEU B CA 1
ATOM 1716 C C . LEU B 1 10 ? -8.227 1.483 11.352 1 97.44 10 LEU B C 1
ATOM 1718 O O . LEU B 1 10 ? -7.398 1.623 10.445 1 97.44 10 LEU B O 1
ATOM 1722 N N . PHE B 1 11 ? -7.926 1.321 12.625 1 97.88 11 PHE B N 1
ATOM 1723 C CA . PHE B 1 11 ? -6.539 1.365 13.07 1 97.88 11 PHE B CA 1
ATOM 1724 C C . PHE B 1 11 ? -6.227 0.182 13.984 1 97.88 11 PHE B C 1
ATOM 1726 O O . PHE B 1 11 ? -6.09 0.345 15.195 1 97.88 11 PHE B O 1
ATOM 1733 N N . PRO B 1 12 ? -5.98 -0.925 13.391 1 95.75 12 PRO B N 1
ATOM 1734 C CA . PRO B 1 12 ? -5.91 -2.145 14.203 1 95.75 12 PRO B CA 1
ATOM 1735 C C . PRO B 1 12 ? -4.598 -2.258 14.977 1 95.75 12 PRO B C 1
ATOM 1737 O O . PRO B 1 12 ? -4.566 -2.855 16.062 1 95.75 12 PRO B O 1
ATOM 1740 N N . GLU B 1 13 ? -3.523 -1.738 14.43 1 95.94 13 GLU B N 1
ATOM 1741 C CA . GLU B 1 13 ? -2.227 -1.974 15.055 1 95.94 13 GLU B CA 1
ATOM 1742 C C . GLU B 1 13 ? -1.768 -0.754 15.852 1 95.94 13 GLU B C 1
ATOM 1744 O O . GLU B 1 13 ? -1.76 0.364 15.328 1 95.94 13 GLU B O 1
ATOM 1749 N N . GLU B 1 14 ? -1.349 -0.99 17.016 1 96.31 14 GLU B N 1
ATOM 1750 C CA . GLU B 1 14 ? -0.832 0.085 17.859 1 96.31 14 GLU B CA 1
ATOM 1751 C C . GLU B 1 14 ? 0.581 0.483 17.438 1 96.31 14 GLU B C 1
ATOM 1753 O O . GLU B 1 14 ? 1.407 -0.376 17.125 1 96.31 14 GLU B O 1
ATOM 1758 N N . ASP B 1 15 ? 0.835 1.778 17.375 1 96.25 15 ASP B N 1
ATOM 1759 C CA . ASP B 1 15 ? 2.141 2.408 17.203 1 96.25 15 ASP B CA 1
ATOM 1760 C C . ASP B 1 15 ? 2.643 2.266 15.773 1 96.25 15 ASP B C 1
ATOM 1762 O O . ASP B 1 15 ? 3.711 2.777 15.43 1 96.25 15 ASP B O 1
ATOM 1766 N N . LYS B 1 16 ? 1.932 1.528 14.93 1 97.44 16 LYS B N 1
ATOM 1767 C CA . LYS B 1 16 ? 2.27 1.539 13.508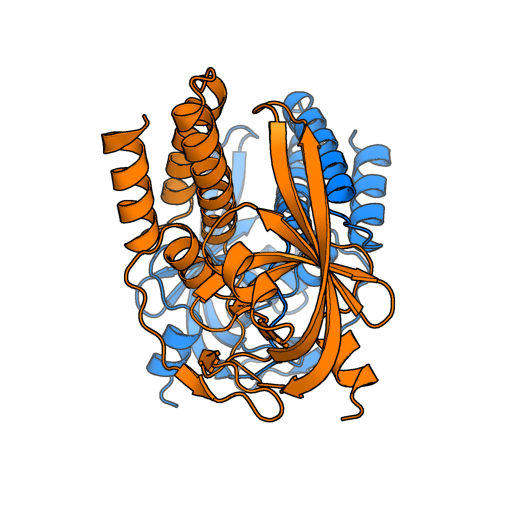 1 97.44 16 LYS B CA 1
ATOM 1768 C C . LYS B 1 16 ? 1.922 2.881 12.875 1 97.44 16 LYS B C 1
ATOM 1770 O O . LYS B 1 16 ? 0.875 3.461 13.164 1 97.44 16 LYS B O 1
ATOM 1775 N N . VAL B 1 17 ? 2.758 3.361 12.008 1 98.19 17 VAL B N 1
ATOM 1776 C CA . VAL B 1 17 ? 2.48 4.629 11.336 1 98.19 17 VAL B CA 1
ATOM 1777 C C . VAL B 1 17 ? 1.52 4.402 10.172 1 98.19 17 VAL B C 1
ATOM 1779 O O . VAL B 1 17 ? 1.812 3.627 9.266 1 98.19 17 VAL B O 1
ATOM 1782 N N . TYR B 1 18 ? 0.421 5.047 10.211 1 98.56 18 TYR B N 1
ATOM 1783 C CA . TYR B 1 18 ? -0.545 5.039 9.117 1 98.56 18 TYR B CA 1
ATOM 1784 C C . TYR B 1 18 ? -0.513 6.359 8.352 1 98.56 18 TYR B C 1
ATOM 1786 O O . TYR B 1 18 ? -0.486 7.434 8.953 1 98.56 18 TYR B O 1
ATOM 1794 N N . GLU B 1 19 ? -0.432 6.273 7.031 1 98.75 19 GLU B N 1
ATOM 1795 C CA . GLU B 1 19 ? -0.535 7.465 6.191 1 98.75 19 GLU B CA 1
ATOM 1796 C C . GLU B 1 19 ? -1.992 7.82 5.914 1 98.75 19 GLU B C 1
ATOM 1798 O O . GLU B 1 19 ? -2.691 7.09 5.207 1 98.75 19 GLU B O 1
ATOM 1803 N N . VAL B 1 20 ? -2.439 8.93 6.473 1 98.88 20 VAL B N 1
ATOM 1804 C CA . VAL B 1 20 ? -3.854 9.281 6.434 1 98.88 20 VAL B CA 1
ATOM 1805 C C . VAL B 1 20 ? -4.012 10.734 6 1 98.88 20 VAL B C 1
ATOM 1807 O O . VAL B 1 20 ? -3.027 11.406 5.684 1 98.88 20 VAL B O 1
ATOM 1810 N N . LEU B 1 21 ? -5.266 11.109 5.879 1 98.88 21 LEU B N 1
ATOM 1811 C CA . LEU B 1 21 ? -5.582 12.484 5.531 1 98.88 21 LEU B CA 1
ATOM 1812 C C . LEU B 1 21 ? -6.148 13.234 6.734 1 98.88 21 LEU B C 1
ATOM 1814 O O . LEU B 1 21 ? -7.129 12.789 7.34 1 98.88 21 LEU B O 1
ATOM 1818 N N . LEU B 1 22 ? -5.504 14.289 7.098 1 98.94 22 LEU B N 1
ATOM 1819 C CA . LEU B 1 22 ? -5.98 15.195 8.141 1 98.94 22 LEU B CA 1
ATOM 1820 C C . LEU B 1 22 ? -6.781 16.344 7.535 1 98.94 22 LEU B C 1
ATOM 1822 O O . LEU B 1 22 ? -6.289 17.047 6.652 1 98.94 22 LEU B O 1
ATOM 1826 N N . SER B 1 23 ? -7.957 16.438 7.957 1 98.88 23 SER B N 1
ATOM 1827 C CA . SER B 1 23 ? -8.773 17.594 7.617 1 98.88 23 SER B CA 1
ATOM 1828 C C . SER B 1 23 ? -8.898 18.547 8.797 1 98.88 23 SER B C 1
ATOM 1830 O O . SER B 1 23 ? -9.266 18.141 9.898 1 98.88 23 SER B O 1
ATOM 1832 N N . THR B 1 24 ? -8.562 19.703 8.602 1 98.75 24 THR B N 1
ATOM 1833 C CA . THR B 1 24 ? -8.75 20.781 9.57 1 98.75 24 THR B CA 1
ATOM 1834 C C . THR B 1 24 ? -9.672 21.859 9 1 98.75 24 THR B C 1
ATOM 1836 O O . THR B 1 24 ? -10.281 21.672 7.945 1 98.75 24 THR B O 1
ATOM 1839 N N . LYS B 1 25 ? -9.805 22.922 9.68 1 98.12 25 LYS B N 1
ATOM 1840 C CA . LYS B 1 25 ? -10.789 23.953 9.375 1 98.12 25 LYS B CA 1
ATOM 1841 C C . LYS B 1 25 ? -10.75 24.344 7.895 1 98.12 25 LYS B C 1
ATOM 1843 O O . LYS B 1 25 ? -11.789 24.547 7.27 1 98.12 25 LYS B O 1
ATOM 1848 N N . SER B 1 26 ? -9.578 24.438 7.273 1 97.31 26 SER B N 1
ATOM 1849 C CA . SER B 1 26 ? -9.492 24.984 5.926 1 97.31 26 SER B CA 1
ATOM 1850 C C . SER B 1 26 ? -8.539 24.172 5.055 1 97.31 26 SER B C 1
ATOM 1852 O O . SER B 1 26 ? -8.164 24.594 3.963 1 97.31 26 SER B O 1
ATOM 1854 N N . ASN B 1 27 ? -8.078 23.016 5.582 1 97.69 27 ASN B N 1
ATOM 1855 C CA . ASN B 1 27 ? -6.992 22.344 4.867 1 97.69 27 ASN B CA 1
ATOM 1856 C C . ASN B 1 27 ? -7.145 20.828 4.914 1 97.69 27 ASN B C 1
ATOM 1858 O O . ASN B 1 27 ? -7.691 20.281 5.879 1 97.69 27 ASN B O 1
ATOM 1862 N N . PHE B 1 28 ? -6.836 20.172 3.816 1 98.5 28 PHE B N 1
ATOM 1863 C CA . PHE B 1 28 ? -6.566 18.75 3.756 1 98.5 28 PHE B CA 1
ATOM 1864 C C . PHE B 1 28 ? -5.07 18.484 3.635 1 98.5 28 PHE B C 1
ATOM 1866 O O . PHE B 1 28 ? -4.414 19 2.727 1 98.5 28 PHE B O 1
ATOM 1873 N N . THR B 1 29 ? -4.527 17.672 4.512 1 98.12 29 THR B N 1
ATOM 1874 C CA . THR B 1 29 ? -3.086 17.438 4.477 1 98.12 29 THR B CA 1
ATOM 1875 C C . THR B 1 29 ? -2.76 16 4.84 1 98.12 29 THR B C 1
ATOM 1877 O O . THR B 1 29 ? -3.281 15.469 5.824 1 98.12 29 THR B O 1
ATOM 1880 N N . PRO B 1 30 ? -1.943 15.328 4.016 1 98.38 30 PRO B N 1
ATOM 1881 C CA . PRO B 1 30 ? -1.497 13.992 4.414 1 98.38 30 PRO B CA 1
ATOM 1882 C C . PRO B 1 30 ? -0.545 14.016 5.609 1 98.38 30 PRO B C 1
ATOM 1884 O O . PRO B 1 30 ? 0.328 14.883 5.688 1 98.38 30 PRO B O 1
ATOM 1887 N N . ILE B 1 31 ? -0.751 13.117 6.516 1 98.25 31 ILE B N 1
ATOM 1888 C CA . ILE B 1 31 ? 0.122 13 7.68 1 98.25 31 ILE B CA 1
ATOM 1889 C C . ILE B 1 31 ? 0.287 11.531 8.062 1 98.25 31 ILE B C 1
ATOM 1891 O O . ILE B 1 31 ? -0.495 10.68 7.629 1 98.25 31 ILE B O 1
ATOM 1895 N N . GLY B 1 32 ? 1.34 11.25 8.773 1 97.81 32 GLY B N 1
ATOM 1896 C CA . GLY B 1 32 ? 1.457 9.984 9.484 1 97.81 32 GLY B CA 1
ATOM 1897 C C . GLY B 1 32 ? 0.845 10.023 10.875 1 97.81 32 GLY B C 1
ATO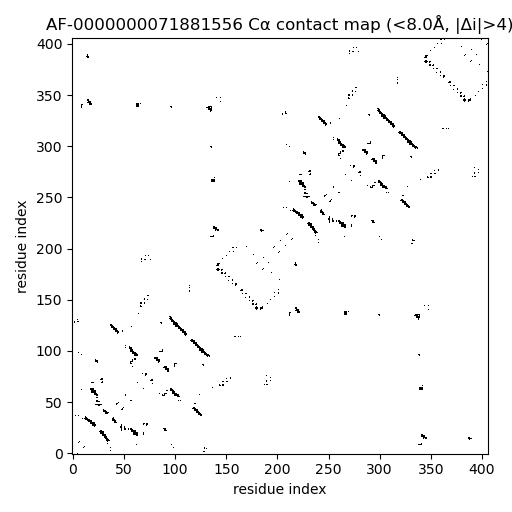M 1898 O O . GLY B 1 32 ? 1.028 10.992 11.617 1 97.81 32 GLY B O 1
ATOM 1899 N N . VAL B 1 33 ? 0.095 8.969 11.227 1 98.69 33 VAL B N 1
ATOM 1900 C CA . VAL B 1 33 ? -0.521 8.922 12.547 1 98.69 33 VAL B CA 1
ATOM 1901 C C . VAL B 1 33 ? -0.24 7.566 13.203 1 98.69 33 VAL B C 1
ATOM 1903 O O . VAL B 1 33 ? 0.022 6.582 12.508 1 98.69 33 VAL B O 1
ATOM 1906 N N . ARG B 1 34 ? -0.227 7.559 14.484 1 98.38 34 ARG B N 1
ATOM 1907 C CA . ARG B 1 34 ? -0.112 6.34 15.281 1 98.38 34 ARG B CA 1
ATOM 1908 C C . ARG B 1 34 ? -1.271 6.219 16.266 1 98.38 34 ARG B C 1
ATOM 1910 O O . ARG B 1 34 ? -1.687 7.207 16.875 1 98.38 34 ARG B O 1
ATOM 1917 N N . ARG B 1 35 ? -1.758 5.012 16.359 1 98.31 35 ARG B N 1
ATOM 1918 C CA . ARG B 1 35 ? -2.74 4.77 17.406 1 98.31 35 ARG B CA 1
ATOM 1919 C C . ARG B 1 35 ? -2.059 4.473 18.75 1 98.31 35 ARG B C 1
ATOM 1921 O O . ARG B 1 35 ? -1.101 3.699 18.797 1 98.31 35 ARG B O 1
ATOM 1928 N N . GLN B 1 36 ? -2.467 5.109 19.734 1 97.81 36 GLN B N 1
ATOM 1929 C CA . GLN B 1 36 ? -2.119 4.801 21.125 1 97.81 36 GLN B CA 1
ATOM 1930 C C . GLN B 1 36 ? -3.369 4.633 21.984 1 97.81 36 GLN B C 1
ATOM 1932 O O . GLN B 1 36 ? -3.986 5.617 22.391 1 97.81 36 GLN B O 1
ATOM 1937 N N . GLY B 1 37 ? -3.635 3.387 22.25 1 96.88 37 GLY B N 1
ATOM 1938 C CA . GLY B 1 37 ? -4.906 3.137 22.906 1 96.88 37 GLY B CA 1
ATOM 1939 C C . GLY B 1 37 ? -6.105 3.529 22.062 1 96.88 37 GLY B C 1
ATOM 1940 O O . GLY B 1 37 ? -6.297 3.002 20.969 1 96.88 37 GLY B O 1
ATOM 1941 N N . ARG B 1 38 ? -6.82 4.582 22.594 1 96.69 38 ARG B N 1
ATOM 1942 C CA . ARG B 1 38 ? -8.047 4.977 21.922 1 96.69 38 ARG B CA 1
ATOM 1943 C C . ARG B 1 38 ? -7.918 6.367 21.312 1 96.69 38 ARG B C 1
ATOM 1945 O O . ARG B 1 38 ? -8.914 7.055 21.094 1 96.69 38 ARG B O 1
ATOM 1952 N N . VAL B 1 39 ? -6.688 6.777 21.109 1 98.56 39 VAL B N 1
ATOM 1953 C CA . VAL B 1 39 ? -6.453 8.086 20.516 1 98.56 39 VAL B CA 1
ATOM 1954 C C . VAL B 1 39 ? -5.492 7.941 19.328 1 98.56 39 VAL B C 1
ATOM 1956 O O . VAL B 1 39 ? -4.852 6.898 19.172 1 98.56 39 VAL B O 1
ATOM 1959 N N . LEU B 1 40 ? -5.488 8.953 18.531 1 98.75 40 LEU B N 1
ATOM 1960 C CA . LEU B 1 40 ? -4.527 9.039 17.438 1 98.75 40 LEU B CA 1
ATOM 1961 C C . LEU B 1 40 ? -3.508 10.141 17.688 1 98.75 40 LEU B C 1
ATOM 1963 O O . LEU B 1 40 ? -3.879 11.273 18 1 98.75 40 LEU B O 1
ATOM 1967 N N . LYS B 1 41 ? -2.268 9.797 17.594 1 98.88 41 LYS B N 1
ATOM 1968 C CA . LYS B 1 41 ? -1.172 10.75 17.766 1 98.88 41 LYS B CA 1
ATOM 1969 C C . LYS B 1 41 ? -0.543 11.117 16.422 1 98.88 41 LYS B C 1
ATOM 1971 O O . LYS B 1 41 ? -0.376 10.258 15.555 1 98.88 41 LYS B O 1
ATOM 1976 N N . PHE B 1 42 ? -0.27 12.383 16.297 1 98.75 42 PHE B N 1
ATOM 1977 C CA . PHE B 1 42 ? 0.413 12.805 15.078 1 98.75 42 PHE B CA 1
ATOM 1978 C C . PHE B 1 42 ? 1.201 14.086 15.32 1 98.75 42 PHE B C 1
ATOM 1980 O O . PHE B 1 42 ? 0.977 14.781 16.312 1 98.75 42 PHE B O 1
ATOM 1987 N N . ARG B 1 43 ? 2.135 14.352 14.438 1 97.56 43 ARG B N 1
ATOM 1988 C CA . ARG B 1 43 ? 2.934 15.57 14.43 1 97.56 43 ARG B CA 1
ATOM 1989 C C . ARG B 1 43 ? 2.723 16.359 13.141 1 97.56 43 ARG B C 1
ATOM 1991 O O . ARG B 1 43 ? 2.637 15.773 12.062 1 97.56 43 ARG B O 1
ATOM 1998 N N . ILE B 1 44 ? 2.535 17.516 13.312 1 97.06 44 ILE B N 1
ATOM 1999 C CA . ILE B 1 44 ? 2.439 18.359 12.125 1 97.06 44 ILE B CA 1
ATOM 2000 C C . ILE B 1 44 ? 3.418 19.531 12.242 1 97.06 44 ILE B C 1
ATOM 2002 O O . ILE B 1 44 ? 3.701 20 13.352 1 97.06 44 ILE B O 1
ATOM 2006 N N . PHE B 1 45 ? 3.928 19.984 11.125 1 93.81 45 PHE B N 1
ATOM 2007 C CA . PHE B 1 45 ? 4.867 21.094 11.062 1 93.81 45 PHE B CA 1
ATOM 2008 C C . PHE B 1 45 ? 4.16 22.375 10.641 1 93.81 45 PHE B C 1
ATOM 2010 O O . PHE B 1 45 ? 2.975 22.359 10.297 1 93.81 45 PHE B O 1
ATOM 2017 N N . GLU B 1 46 ? 4.883 23.422 10.695 1 93.12 46 GLU B N 1
ATOM 2018 C CA . GLU B 1 46 ? 4.293 24.734 10.406 1 93.12 46 GLU B CA 1
ATOM 2019 C C . GLU B 1 46 ? 3.682 24.766 9.008 1 93.12 46 GLU B C 1
ATOM 2021 O O . GLU B 1 46 ? 4.273 24.25 8.055 1 93.12 46 GLU B O 1
ATOM 2026 N N . GLY B 1 47 ? 2.469 25.297 8.93 1 93.44 47 GLY B N 1
ATOM 2027 C CA . GLY B 1 47 ? 1.663 25.391 7.719 1 93.44 47 GLY B CA 1
ATOM 2028 C C . GLY B 1 47 ? 0.201 25.688 8 1 93.44 47 GLY B C 1
ATOM 2029 O O . GLY B 1 47 ? -0.14 26.219 9.062 1 93.44 47 GLY B O 1
ATOM 2030 N N . ARG B 1 48 ? -0.619 25.438 7.172 1 96.31 48 ARG B N 1
ATOM 2031 C CA . ARG B 1 48 ? -2.031 25.797 7.293 1 96.31 48 ARG B CA 1
ATOM 2032 C C . ARG B 1 48 ? -2.709 24.969 8.383 1 96.31 48 ARG B C 1
ATOM 2034 O O . ARG B 1 48 ? -3.43 25.5 9.219 1 96.31 48 ARG B O 1
ATOM 2041 N N . SER B 1 49 ? -2.506 23.625 8.359 1 97.75 49 SER B N 1
ATOM 2042 C CA . SER B 1 49 ? -3.117 22.766 9.367 1 97.75 49 SER B CA 1
ATOM 2043 C C . SER B 1 49 ? -2.598 23.094 10.766 1 97.75 49 SER B C 1
ATOM 2045 O O . SER B 1 49 ? -3.342 23.016 11.742 1 97.75 49 SER B O 1
ATOM 2047 N N . PHE B 1 50 ? -1.348 23.516 10.758 1 97.75 50 PHE B N 1
ATOM 2048 C CA . PHE B 1 50 ? -0.728 23.953 12 1 97.75 50 PHE B CA 1
ATOM 2049 C C . PHE B 1 50 ? -1.472 25.141 12.586 1 97.75 50 PHE B C 1
ATOM 2051 O O . PHE B 1 50 ? -1.833 25.141 13.766 1 97.75 50 PHE B O 1
ATOM 2058 N N . ARG B 1 51 ? -1.766 26.125 11.844 1 97.62 51 ARG B N 1
ATOM 2059 C CA . ARG B 1 51 ? -2.473 27.328 12.258 1 97.62 51 ARG B CA 1
ATOM 2060 C C . ARG B 1 51 ? -3.939 27.031 12.547 1 97.62 51 ARG B C 1
ATOM 2062 O O . ARG B 1 51 ? -4.508 27.547 13.508 1 97.62 51 ARG B O 1
ATOM 2069 N N . ASP B 1 52 ? -4.52 26.188 11.68 1 98.38 52 ASP B N 1
ATOM 2070 C CA . ASP B 1 52 ? -5.918 25.812 11.875 1 98.38 52 ASP B CA 1
ATOM 2071 C C . ASP B 1 52 ? -6.145 25.25 13.273 1 98.38 52 ASP B C 1
ATOM 2073 O O . ASP B 1 52 ? -7.145 25.562 13.922 1 98.38 52 ASP B O 1
ATOM 2077 N N . LEU B 1 53 ? -5.191 24.422 13.742 1 98.06 53 LEU B N 1
ATOM 2078 C CA . LEU B 1 53 ? -5.379 23.703 15.008 1 98.06 53 LEU B CA 1
ATOM 2079 C C . LEU B 1 53 ? -5.121 24.625 16.188 1 98.06 53 LEU B C 1
ATOM 2081 O O . LEU B 1 53 ? -5.406 24.266 17.344 1 98.06 53 LEU B O 1
ATOM 2085 N N . GLU B 1 54 ? -4.621 25.75 15.891 1 95.62 54 GLU B N 1
ATOM 2086 C CA . GLU B 1 54 ? -4.543 26.797 16.922 1 95.62 54 GLU B CA 1
ATOM 2087 C C . GLU B 1 54 ? -5.895 27.469 17.125 1 95.62 54 GLU B C 1
ATOM 2089 O O . GLU B 1 54 ? -6.211 27.891 18.234 1 95.62 54 GLU B O 1
ATOM 2094 N N . GLU B 1 55 ? -6.625 27.531 16.125 1 95.88 55 GLU B N 1
ATOM 2095 C CA . GLU B 1 55 ? -7.895 28.25 16.125 1 95.88 55 GLU B CA 1
ATOM 2096 C C . GLU B 1 55 ? -9.055 27.312 16.453 1 95.88 55 GLU B C 1
ATOM 2098 O O . GLU B 1 55 ? -10.055 27.75 17.047 1 95.88 55 GLU B O 1
ATOM 2103 N N . CYS B 1 56 ? -9.016 26.172 15.953 1 96.75 56 CYS B N 1
ATOM 2104 C CA . CYS B 1 56 ? -10.062 25.156 16.094 1 96.75 56 CYS B CA 1
ATOM 2105 C C . CYS B 1 56 ? -9.469 23.828 16.562 1 96.75 56 CYS B C 1
ATOM 2107 O O . CYS B 1 56 ? -8.578 23.281 15.906 1 96.75 56 CYS B O 1
ATOM 2109 N N . ASN B 1 57 ? -10.008 23.312 17.609 1 97.31 57 ASN B N 1
ATOM 2110 C CA . ASN B 1 57 ? -9.414 22.109 18.188 1 97.31 57 ASN B CA 1
ATOM 2111 C C . ASN B 1 57 ? -10.102 20.844 17.672 1 97.31 57 ASN B C 1
ATOM 2113 O O . ASN B 1 57 ? -10.031 19.797 18.312 1 97.31 57 ASN B O 1
ATOM 2117 N N . TYR B 1 58 ? -10.914 20.984 16.609 1 98.81 58 TYR B N 1
ATOM 2118 C CA . TYR B 1 58 ? -11.516 19.828 15.977 1 98.81 58 TYR B CA 1
ATOM 2119 C C . TYR B 1 58 ? -10.789 19.469 14.68 1 98.81 58 TYR B C 1
ATOM 2121 O O . TYR B 1 58 ? -10.258 20.344 14 1 98.81 58 TYR B O 1
ATOM 2129 N N . ALA B 1 59 ? -10.773 18.25 14.336 1 98.94 59 ALA B N 1
ATOM 2130 C CA . ALA B 1 59 ? -10.227 17.75 13.07 1 98.94 59 ALA B CA 1
ATOM 2131 C C . ALA B 1 59 ? -10.875 16.438 12.664 1 98.94 59 ALA B C 1
ATOM 2133 O O . ALA B 1 59 ? -11.602 15.828 13.453 1 98.94 59 ALA B O 1
ATOM 2134 N N . ILE B 1 60 ? -10.727 16.094 11.469 1 98.94 60 ILE B N 1
ATOM 2135 C CA . ILE B 1 60 ? -11.125 14.797 10.938 1 98.94 60 ILE B CA 1
ATOM 2136 C C . ILE B 1 60 ? -9.914 14.078 10.359 1 98.94 60 ILE B C 1
ATOM 2138 O O . ILE B 1 60 ? -9.109 14.688 9.641 1 98.94 60 ILE B O 1
ATOM 2142 N N . ILE B 1 61 ? -9.711 12.844 10.727 1 98.94 61 ILE B N 1
ATOM 2143 C CA . ILE B 1 61 ? -8.734 11.961 10.109 1 98.94 61 ILE B CA 1
ATOM 2144 C C . ILE B 1 61 ? -9.445 10.938 9.227 1 98.94 61 ILE B C 1
ATOM 2146 O O . ILE B 1 61 ? -10.383 10.273 9.664 1 98.94 61 ILE B O 1
ATOM 2150 N N . GLN B 1 62 ? -9.023 10.859 7.973 1 98.81 62 GLN B N 1
ATOM 2151 C CA . GLN B 1 62 ? -9.672 9.93 7.047 1 98.81 62 GLN B CA 1
ATOM 2152 C C . GLN B 1 62 ? -8.695 8.852 6.59 1 98.81 62 GLN B C 1
ATOM 2154 O O . GLN B 1 62 ? -7.523 9.141 6.324 1 98.81 62 GLN B O 1
ATOM 2159 N N . VAL B 1 63 ? -9.141 7.613 6.559 1 98.62 63 VAL B N 1
ATOM 2160 C CA . VAL B 1 63 ? -8.406 6.504 5.957 1 98.62 63 VAL B CA 1
ATOM 2161 C C . VAL B 1 63 ? -8.562 6.547 4.438 1 98.62 63 VAL B C 1
ATOM 2163 O O . VAL B 1 63 ? -9.672 6.438 3.916 1 98.62 63 VAL B O 1
ATOM 2166 N N . VAL B 1 64 ? -7.453 6.742 3.781 1 97.56 64 VAL B N 1
ATOM 2167 C CA . VAL B 1 64 ? -7.414 6.855 2.326 1 97.56 64 VAL B CA 1
ATOM 2168 C C . VAL B 1 64 ? -6.48 5.789 1.752 1 97.56 64 VAL B C 1
ATOM 2170 O O . VAL B 1 64 ? -5.32 5.684 2.164 1 97.56 64 VAL B O 1
ATOM 2173 N N . ASP B 1 65 ? -6.965 5.027 0.821 1 96.94 65 ASP B N 1
ATOM 2174 C CA . ASP B 1 65 ? -6.133 4.004 0.2 1 96.94 65 ASP B CA 1
ATOM 2175 C C . ASP B 1 65 ? -5.68 4.434 -1.193 1 96.94 65 ASP B C 1
ATOM 2177 O O . ASP B 1 65 ? -5.312 3.596 -2.02 1 96.94 65 ASP B O 1
ATOM 2181 N N . ASP B 1 66 ? -5.809 5.711 -1.495 1 96.81 66 ASP B N 1
ATOM 2182 C CA . ASP B 1 66 ? -5.441 6.312 -2.773 1 96.81 66 ASP B CA 1
ATOM 2183 C C . ASP B 1 66 ? -4.152 7.121 -2.65 1 96.81 66 ASP B C 1
ATOM 2185 O O . ASP B 1 66 ? -4.18 8.297 -2.279 1 96.81 66 ASP B O 1
ATOM 2189 N N . THR B 1 67 ? -3.047 6.504 -3.078 1 98.06 67 THR B N 1
ATOM 2190 C CA . THR B 1 67 ? -1.73 7.117 -2.941 1 98.06 67 THR B CA 1
ATOM 2191 C C . THR B 1 67 ? -1.646 8.406 -3.75 1 98.06 67 THR B C 1
ATOM 2193 O O . THR B 1 67 ? -1.022 9.375 -3.316 1 98.06 67 THR B O 1
ATOM 2196 N N . GLU B 1 68 ? -2.26 8.422 -4.891 1 97.62 68 GLU B N 1
ATOM 2197 C CA . GLU B 1 68 ? -2.219 9.609 -5.734 1 97.62 68 GLU B CA 1
ATOM 2198 C C . GLU B 1 68 ? -2.934 10.781 -5.07 1 97.62 68 GLU B C 1
ATOM 2200 O O . GLU B 1 68 ? -2.496 11.93 -5.184 1 97.62 68 GLU B O 1
ATOM 2205 N N . LEU B 1 69 ? -4.043 10.484 -4.441 1 98.06 69 LEU B N 1
ATOM 2206 C CA . LEU B 1 69 ? -4.758 11.523 -3.711 1 98.06 69 LEU B CA 1
ATOM 2207 C C . LEU B 1 69 ? -3.887 12.109 -2.607 1 98.06 69 LEU B C 1
ATOM 2209 O O . LEU B 1 69 ? -3.76 13.336 -2.496 1 98.06 69 LEU B O 1
ATOM 2213 N N . LEU B 1 70 ? -3.221 11.258 -1.824 1 98.62 70 LEU B N 1
ATOM 2214 C CA . LEU B 1 70 ? -2.361 11.719 -0.738 1 98.62 70 LEU B CA 1
ATOM 2215 C C . LEU B 1 70 ? -1.177 12.516 -1.28 1 98.62 70 LEU B C 1
ATOM 2217 O O . LEU B 1 70 ? -0.886 13.609 -0.797 1 98.62 70 LEU B O 1
ATOM 2221 N N . ALA B 1 71 ? -0.544 11.953 -2.293 1 98.44 71 ALA B N 1
ATOM 2222 C CA . ALA B 1 71 ? 0.624 12.609 -2.877 1 98.44 71 ALA B CA 1
ATOM 2223 C C . ALA B 1 71 ? 0.247 13.953 -3.494 1 98.44 71 ALA B C 1
ATOM 2225 O O . ALA B 1 71 ? 0.956 14.945 -3.312 1 98.44 71 ALA B O 1
ATOM 2226 N N . GLY B 1 72 ? -0.85 13.938 -4.215 1 98.44 72 GLY B N 1
ATOM 2227 C CA . GLY B 1 72 ? -1.298 15.18 -4.828 1 98.44 72 GLY B CA 1
ATOM 2228 C C . GLY B 1 72 ? -1.576 16.281 -3.818 1 98.44 72 GLY B C 1
ATOM 2229 O O . GLY B 1 72 ? -1.157 17.422 -4.004 1 98.44 72 GLY B O 1
ATOM 2230 N N . LEU B 1 73 ? -2.252 15.945 -2.766 1 98 73 LEU B N 1
ATOM 2231 C CA . LEU B 1 73 ? -2.602 16.922 -1.734 1 98 73 LEU B CA 1
ATOM 2232 C C . LEU B 1 73 ? -1.355 17.422 -1.009 1 98 73 LEU B C 1
ATOM 2234 O O . LEU B 1 73 ? -1.283 18.578 -0.613 1 98 73 LEU B O 1
ATOM 2238 N N . ALA B 1 74 ? -0.338 16.547 -0.829 1 97.19 74 ALA B N 1
ATOM 2239 C CA . ALA B 1 74 ? 0.915 16.938 -0.185 1 97.19 74 ALA B CA 1
ATOM 2240 C C . ALA B 1 74 ? 1.609 18.047 -0.962 1 97.19 74 ALA B C 1
ATOM 2242 O O . ALA B 1 74 ? 2.328 18.859 -0.381 1 97.19 74 ALA B O 1
ATOM 2243 N N . TYR B 1 75 ? 1.422 18.109 -2.221 1 96.75 75 TYR B N 1
ATOM 2244 C CA . TYR B 1 75 ? 2.086 19.094 -3.068 1 96.75 75 TYR B CA 1
ATOM 2245 C C . TYR B 1 75 ? 1.111 20.172 -3.512 1 96.75 75 TYR B C 1
ATOM 2247 O O . TYR B 1 75 ? 1.395 20.922 -4.445 1 96.75 75 TYR B O 1
ATOM 2255 N N . ASN B 1 76 ? -0.091 20.125 -2.908 1 95.44 76 ASN B N 1
ATOM 2256 C CA . ASN B 1 76 ? -1.131 21.109 -3.213 1 95.44 76 ASN B CA 1
ATOM 2257 C C . ASN B 1 76 ? -1.516 21.078 -4.688 1 95.44 76 ASN B C 1
ATOM 2259 O O . ASN B 1 76 ? -1.718 22.125 -5.305 1 95.44 76 ASN B O 1
ATOM 2263 N N . LEU B 1 77 ? -1.443 19.938 -5.27 1 97.31 77 LEU B N 1
ATOM 2264 C CA . LEU B 1 77 ? -1.896 19.766 -6.645 1 97.31 77 LEU B CA 1
ATOM 2265 C C . LEU B 1 77 ? -3.418 19.719 -6.715 1 97.31 77 LEU B C 1
ATOM 2267 O O . LEU B 1 77 ? -4.082 19.484 -5.699 1 97.31 77 LEU B O 1
ATOM 2271 N N . ASP B 1 78 ? -3.891 19.984 -7.961 1 94.62 78 ASP B N 1
ATOM 2272 C CA . ASP B 1 78 ? -5.332 19.906 -8.188 1 94.62 78 ASP B CA 1
ATOM 2273 C C . ASP B 1 78 ? -5.781 18.453 -8.344 1 94.62 78 ASP B C 1
ATOM 2275 O O . ASP B 1 78 ? -5.617 17.859 -9.414 1 94.62 78 ASP B O 1
ATOM 2279 N N . VAL B 1 79 ? -6.285 17.859 -7.293 1 95.69 79 VAL B N 1
ATOM 2280 C CA . VAL B 1 79 ? -6.863 16.516 -7.312 1 95.69 79 VAL B CA 1
ATOM 2281 C C . VAL B 1 79 ? -8.375 16.609 -7.133 1 95.69 79 VAL B C 1
ATOM 2283 O O . VAL B 1 79 ? -8.867 17.422 -6.352 1 95.69 79 VAL B O 1
ATOM 2286 N N . LYS B 1 80 ? -9.062 15.758 -7.871 1 94.5 80 LYS B N 1
ATOM 2287 C CA . LYS B 1 80 ? -10.523 15.805 -7.859 1 94.5 80 LYS B CA 1
ATOM 2288 C C . LYS B 1 80 ? -11.094 14.953 -6.727 1 94.5 80 LYS B C 1
ATOM 2290 O O . LYS B 1 80 ? -10.711 13.789 -6.566 1 94.5 80 LYS B O 1
ATOM 2295 N N . PHE B 1 81 ? -11.977 15.516 -5.938 1 97.06 81 PHE B N 1
ATOM 2296 C CA . PHE B 1 81 ? -12.734 14.812 -4.914 1 97.06 81 PHE B CA 1
ATOM 2297 C C . PHE B 1 81 ? -13.945 15.641 -4.477 1 97.06 81 PHE B C 1
ATOM 2299 O O . PHE B 1 81 ? -13.953 16.859 -4.621 1 97.06 81 PHE B O 1
ATOM 2306 N N . ASP B 1 82 ? -14.938 14.969 -4.008 1 97.94 82 ASP B N 1
ATOM 2307 C CA . ASP B 1 82 ? -16.109 15.641 -3.445 1 97.94 82 ASP B CA 1
ATOM 2308 C C . ASP B 1 82 ? -15.961 15.82 -1.938 1 97.94 82 ASP B C 1
ATOM 2310 O O . ASP B 1 82 ? -15.359 14.984 -1.259 1 97.94 82 ASP B O 1
ATOM 2314 N N . VAL B 1 83 ? -16.516 16.891 -1.449 1 98.19 83 VAL B N 1
ATOM 2315 C CA . VAL B 1 83 ? -16.391 17.203 -0.031 1 98.19 83 VAL B CA 1
ATOM 2316 C C . VAL B 1 83 ? -17.781 17.25 0.607 1 98.19 83 VAL B C 1
ATOM 2318 O O . VAL B 1 83 ? -18.766 17.578 -0.054 1 98.19 83 VAL B O 1
ATOM 2321 N N . THR B 1 84 ? -17.875 16.859 1.784 1 98.38 84 THR B N 1
ATOM 2322 C CA . THR B 1 84 ? -19.094 16.938 2.588 1 98.38 84 THR B CA 1
ATOM 2323 C C . THR B 1 84 ? -18.766 17.312 4.031 1 98.38 84 THR B C 1
ATOM 2325 O O . THR B 1 84 ? -17.594 17.328 4.422 1 98.38 84 THR B O 1
ATOM 2328 N N . GLN B 1 85 ? -19.75 17.688 4.797 1 98.25 85 GLN B N 1
ATOM 2329 C CA . GLN B 1 85 ? -19.562 18.125 6.18 1 98.25 85 GLN B CA 1
ATOM 2330 C C . GLN B 1 85 ? -19.406 16.922 7.113 1 98.25 85 GLN B C 1
ATOM 2332 O O . GLN B 1 85 ? -19.984 15.859 6.871 1 98.25 85 GLN B O 1
ATOM 2337 N N . GLY B 1 86 ? -18.562 17.172 8.188 1 98.06 86 GLY B N 1
ATOM 2338 C CA . GLY B 1 86 ? -18.594 16.203 9.266 1 98.06 86 GLY B CA 1
ATOM 2339 C C . GLY B 1 86 ? -19.969 16.078 9.914 1 98.06 86 GLY B C 1
ATOM 2340 O O . GLY B 1 86 ? -20.875 16.844 9.609 1 98.06 86 GLY B O 1
ATOM 2341 N N . ILE B 1 87 ? -20.047 15.109 10.719 1 98.25 87 ILE B N 1
ATOM 2342 C CA . ILE B 1 87 ? -21.328 14.836 11.367 1 98.25 87 ILE B CA 1
ATOM 2343 C C . ILE B 1 87 ? -21.406 15.578 12.703 1 98.25 87 ILE B C 1
ATOM 2345 O O . ILE B 1 87 ? -22.375 16.281 12.984 1 98.25 87 ILE B O 1
ATOM 2349 N N . LYS B 1 88 ? -20.328 15.453 13.492 1 98.31 88 LYS B N 1
ATOM 2350 C CA . LYS B 1 88 ? -20.359 15.977 14.859 1 98.31 88 LYS B CA 1
ATOM 2351 C C . LYS B 1 88 ? -19.469 17.203 15 1 98.31 88 LYS B C 1
ATOM 2353 O O . LYS B 1 88 ? -19.609 17.969 15.961 1 98.31 88 LYS B O 1
ATOM 2358 N N . VAL B 1 89 ? -18.516 17.328 14.148 1 98.56 89 VAL B N 1
ATOM 2359 C CA . VAL B 1 89 ? -17.594 18.453 14.234 1 98.56 89 VAL B CA 1
ATOM 2360 C C . VAL B 1 89 ? -17.781 19.375 13.023 1 98.56 89 VAL B C 1
ATOM 2362 O O . VAL B 1 89 ? -18.203 18.906 11.961 1 98.56 89 VAL B O 1
ATOM 2365 N N . PRO B 1 90 ? -17.5 20.625 13.18 1 98.31 90 PRO B N 1
ATOM 2366 C CA . PRO B 1 90 ? -17.656 21.578 12.078 1 98.31 90 PRO B CA 1
ATOM 2367 C C . PRO B 1 90 ? -16.484 21.547 11.094 1 98.31 90 PRO B C 1
ATOM 2369 O O . PRO B 1 90 ? -15.938 22.609 10.758 1 98.31 90 PRO B O 1
ATOM 2372 N N . ILE B 1 91 ? -16.016 20.453 10.648 1 98.75 91 ILE B N 1
ATOM 2373 C CA . ILE B 1 91 ? -14.914 20.203 9.727 1 98.75 91 ILE B CA 1
ATOM 2374 C C . ILE B 1 91 ? -15.414 19.438 8.516 1 98.75 91 ILE B C 1
ATOM 2376 O O . ILE B 1 91 ? -16.234 18.516 8.648 1 98.75 91 ILE B O 1
ATOM 2380 N N . ARG B 1 92 ? -14.938 19.812 7.371 1 98.62 92 ARG B N 1
ATOM 2381 C CA . ARG B 1 92 ? -15.32 19.125 6.145 1 98.62 92 ARG B CA 1
ATOM 2382 C C . ARG B 1 92 ? -14.445 17.891 5.922 1 98.62 92 ARG B C 1
ATOM 2384 O O . ARG B 1 92 ? -13.336 17.797 6.461 1 98.62 92 ARG B O 1
ATOM 2391 N N . ARG B 1 93 ? -14.914 16.984 5.141 1 98.62 93 ARG B N 1
ATOM 2392 C CA . ARG B 1 93 ? -14.195 15.75 4.805 1 98.62 93 ARG B CA 1
ATOM 2393 C C . ARG B 1 93 ? -14.398 15.375 3.342 1 98.62 93 ARG B C 1
ATOM 2395 O O . ARG B 1 93 ? -15.344 15.844 2.701 1 98.62 93 ARG B O 1
ATOM 2402 N N . ILE B 1 94 ? -13.492 14.57 2.812 1 98.5 94 ILE B N 1
ATOM 2403 C CA . ILE B 1 94 ? -13.641 14.031 1.467 1 98.5 94 ILE B CA 1
ATOM 2404 C C . ILE B 1 94 ? -14.648 12.883 1.48 1 98.5 94 ILE B C 1
ATOM 2406 O O . ILE B 1 94 ? -14.617 12.031 2.371 1 98.5 94 ILE B O 1
ATOM 2410 N N . GLU B 1 95 ? -15.539 12.82 0.544 1 98.06 95 GLU B N 1
ATOM 2411 C CA . GLU B 1 95 ? -16.562 11.781 0.46 1 98.06 95 GLU B CA 1
ATOM 2412 C C . GLU B 1 95 ? -15.961 10.445 0.05 1 98.06 95 GLU B C 1
ATOM 2414 O O . GLU B 1 95 ? -14.992 10.398 -0.711 1 98.06 95 GLU B O 1
ATOM 2419 N N . GLY B 1 96 ? -16.594 9.406 0.623 1 97.12 96 GLY B N 1
ATOM 2420 C CA . GLY B 1 96 ? -16.312 8.086 0.083 1 97.12 96 GLY B CA 1
ATOM 2421 C C . GLY B 1 96 ? -15.211 7.355 0.827 1 97.12 96 GLY B C 1
ATOM 2422 O O . GLY B 1 96 ? -14.805 6.266 0.427 1 97.12 96 GLY B O 1
ATOM 2423 N N . TYR B 1 97 ? -14.695 7.953 1.881 1 98.19 97 TYR B N 1
ATOM 2424 C CA . TYR B 1 97 ? -13.688 7.32 2.723 1 98.19 97 TYR B CA 1
ATOM 2425 C C . TYR B 1 97 ? -14.141 7.266 4.176 1 98.19 97 TYR B C 1
ATOM 2427 O O . TYR B 1 97 ? -14.844 8.164 4.645 1 98.19 97 TYR B O 1
ATOM 2435 N N . PRO B 1 98 ? -13.789 6.238 4.926 1 98.56 98 PRO B N 1
ATOM 2436 C CA . PRO B 1 98 ? -14.055 6.258 6.367 1 98.56 98 PRO B CA 1
ATOM 2437 C C . PRO B 1 98 ? -13.305 7.371 7.09 1 98.56 98 PRO B C 1
ATOM 2439 O O . PRO B 1 98 ? -12.281 7.852 6.594 1 98.56 98 PRO B O 1
ATOM 2442 N N . TRP B 1 99 ? -13.844 7.75 8.258 1 98.62 99 TRP B N 1
ATOM 2443 C CA . TRP B 1 99 ? -13.227 8.898 8.906 1 98.62 99 TRP B CA 1
ATOM 2444 C C . TRP B 1 99 ? -13.469 8.875 10.414 1 98.62 99 TRP B C 1
ATOM 2446 O O . TRP B 1 99 ? -14.375 8.18 10.891 1 98.62 99 TRP B O 1
ATOM 2456 N N . VAL B 1 100 ? -12.609 9.547 11.117 1 98.81 100 VAL B N 1
ATOM 2457 C CA . VAL B 1 100 ? -12.688 9.766 12.555 1 98.81 100 VAL B CA 1
ATOM 2458 C C . VAL B 1 100 ? -12.789 11.266 12.836 1 98.81 100 VAL B C 1
ATOM 2460 O O . VAL B 1 100 ? -11.922 12.039 12.43 1 98.81 100 VAL B O 1
ATOM 2463 N N . GLU B 1 101 ? -13.883 11.648 13.445 1 98.88 101 GLU B N 1
ATOM 2464 C CA . GLU B 1 101 ? -14.016 13.016 13.945 1 98.88 101 GLU B CA 1
ATOM 2465 C C . GLU B 1 101 ? -13.562 13.109 15.398 1 98.88 101 GLU B C 1
ATOM 2467 O O . GLU B 1 101 ? -13.891 12.242 16.219 1 98.88 101 GLU B O 1
ATOM 2472 N N . GLY B 1 102 ? -12.773 14.172 15.664 1 98.75 102 GLY B N 1
ATOM 2473 C CA . GLY B 1 102 ? -12.344 14.219 17.047 1 98.75 102 GLY B CA 1
ATOM 2474 C C . GLY B 1 102 ? -11.898 15.602 17.5 1 98.75 102 GLY B C 1
ATOM 2475 O O . GLY B 1 102 ? -11.828 16.531 16.688 1 98.75 102 GLY B O 1
ATOM 2476 N N . GLU B 1 103 ? -11.719 15.695 18.797 1 98.81 103 GLU B N 1
ATOM 2477 C CA . GLU B 1 103 ? -11.07 16.859 19.391 1 98.81 103 GLU B CA 1
ATOM 2478 C C . GLU B 1 103 ? -9.555 16.672 19.438 1 98.81 103 GLU B C 1
ATOM 2480 O O . GLU B 1 103 ? -9.062 15.578 19.734 1 98.81 103 GLU B O 1
ATOM 2485 N N . VAL B 1 104 ? -8.844 17.781 19.188 1 98.88 104 VAL B N 1
ATOM 2486 C CA . VAL B 1 104 ? -7.387 17.688 19.078 1 98.88 104 VAL B CA 1
ATOM 2487 C C . VAL B 1 104 ? -6.734 18.578 20.141 1 98.88 104 VAL B C 1
ATOM 2489 O O . VAL B 1 104 ? -7.152 19.719 20.359 1 98.88 104 VAL B O 1
ATOM 2492 N N . LYS B 1 105 ? -5.844 18.016 20.828 1 98.69 105 LYS B N 1
ATOM 2493 C CA . LYS B 1 105 ? -4.938 18.75 21.703 1 98.69 105 LYS B CA 1
ATOM 2494 C C . LYS B 1 105 ? -3.504 18.688 21.172 1 98.69 105 LYS B C 1
ATOM 2496 O O . LYS B 1 105 ? -3.01 17.625 20.828 1 98.69 105 LYS B O 1
ATOM 2501 N N . CYS B 1 106 ? -2.898 19.844 21.156 1 98.5 106 CYS B N 1
ATOM 2502 C CA . CYS B 1 106 ? -1.547 19.906 20.609 1 98.5 106 CYS B CA 1
ATOM 2503 C C . CYS B 1 106 ? -0.594 20.578 21.594 1 98.5 106 CYS B C 1
ATOM 2505 O O . CYS B 1 106 ? -1.015 21.391 22.422 1 98.5 106 CYS B O 1
ATOM 2507 N N . ARG B 1 107 ? 0.585 20.203 21.484 1 98.06 107 ARG B N 1
ATOM 2508 C CA . ARG B 1 107 ? 1.693 20.859 22.172 1 98.06 107 ARG B CA 1
ATOM 2509 C C . ARG B 1 107 ? 2.793 21.234 21.188 1 98.06 107 ARG B C 1
ATOM 2511 O O . ARG B 1 107 ? 3.207 20.422 20.359 1 98.06 107 ARG B O 1
ATOM 2518 N N . ILE B 1 108 ? 3.199 22.484 21.297 1 97.25 108 ILE B N 1
ATOM 2519 C CA . ILE B 1 108 ? 4.281 22.938 20.422 1 97.25 108 ILE B CA 1
ATOM 2520 C C . ILE B 1 108 ? 5.598 22.312 20.859 1 97.25 108 ILE B C 1
ATOM 2522 O O . ILE B 1 108 ? 5.895 22.25 22.062 1 97.25 108 ILE B O 1
ATOM 2526 N N . VAL B 1 109 ? 6.328 21.844 19.844 1 96.75 109 VAL B N 1
ATOM 2527 C CA . VAL B 1 109 ? 7.621 21.234 20.141 1 96.75 109 VAL B CA 1
ATOM 2528 C C . VAL B 1 109 ? 8.664 21.734 19.141 1 96.75 109 VAL B C 1
ATOM 2530 O O . VAL B 1 109 ? 8.328 22.203 18.062 1 96.75 109 VAL B O 1
ATOM 2533 N N . LYS B 1 110 ? 9.891 21.703 19.594 1 94.44 110 LYS B N 1
ATOM 2534 C CA . LYS B 1 110 ? 11.031 21.922 18.703 1 94.44 110 LYS B CA 1
ATOM 2535 C C . LYS B 1 110 ? 11.664 20.594 18.281 1 94.44 110 LYS B C 1
ATOM 2537 O O . LYS B 1 110 ? 11.969 19.75 19.125 1 94.44 110 LYS B O 1
ATOM 2542 N N . VAL B 1 111 ? 11.711 20.422 17 1 91.25 111 VAL B N 1
ATOM 2543 C CA . VAL B 1 111 ? 12.25 19.172 16.469 1 91.25 111 VAL B CA 1
ATOM 2544 C C . VAL B 1 111 ? 13.602 19.438 15.805 1 91.25 111 VAL B C 1
ATOM 2546 O O . VAL B 1 111 ? 13.727 20.344 14.977 1 91.25 111 VAL B O 1
ATOM 2549 N N . LYS B 1 112 ? 14.594 18.688 16.234 1 87.31 112 LYS B N 1
ATOM 2550 C CA . LYS B 1 112 ? 15.914 18.75 15.617 1 87.31 112 LYS B CA 1
ATOM 2551 C C . LYS B 1 112 ? 16.234 17.469 14.852 1 87.31 112 LYS B C 1
ATOM 2553 O O . LYS B 1 112 ? 16.109 16.375 15.398 1 87.31 112 LYS B O 1
ATOM 2558 N N . ASP B 1 113 ? 16.469 17.656 13.562 1 82.06 113 ASP B N 1
ATOM 2559 C CA . ASP B 1 113 ? 16.828 16.5 12.758 1 82.06 113 ASP B CA 1
ATOM 2560 C C . ASP B 1 113 ? 17.891 16.859 11.719 1 82.06 113 ASP B C 1
ATOM 2562 O O . ASP B 1 113 ? 18.625 17.828 11.883 1 82.06 113 ASP B O 1
ATOM 2566 N N . SER B 1 114 ? 18.125 15.883 10.844 1 76.12 114 SER B N 1
ATOM 2567 C CA . SER B 1 114 ? 19.188 16.047 9.859 1 76.12 114 SER B CA 1
ATOM 2568 C C . SER B 1 114 ? 18.969 17.281 9 1 76.12 114 SER B C 1
ATOM 2570 O O . SER B 1 114 ? 19.875 17.734 8.305 1 76.12 114 SER B O 1
ATOM 2572 N N . ILE B 1 115 ? 17.75 17.891 9.125 1 74.81 115 ILE B N 1
ATOM 2573 C CA . ILE B 1 115 ? 17.469 19.047 8.281 1 74.81 115 ILE B CA 1
ATOM 2574 C C . ILE B 1 115 ? 17.422 20.312 9.133 1 74.81 115 ILE B C 1
ATOM 2576 O O . ILE B 1 115 ? 17.109 21.391 8.633 1 74.81 115 ILE B O 1
ATOM 2580 N N . GLY B 1 116 ? 17.766 20.172 10.344 1 78.81 116 GLY B N 1
ATOM 2581 C CA . GLY B 1 116 ? 17.828 21.344 11.211 1 78.81 116 GLY B CA 1
ATOM 2582 C C . GLY B 1 116 ? 16.75 21.375 12.266 1 78.81 116 GLY B C 1
ATOM 2583 O O . GLY B 1 116 ? 16.312 20.328 12.75 1 78.81 116 GLY B O 1
ATOM 2584 N N . GLU B 1 117 ? 16.516 22.594 12.727 1 87 117 GLU B N 1
ATOM 2585 C CA . GLU B 1 117 ? 15.5 22.781 13.766 1 87 117 GLU B CA 1
ATOM 2586 C C . GLU B 1 117 ? 14.18 23.266 13.164 1 87 117 GLU B C 1
ATOM 2588 O O . GLU B 1 117 ? 14.172 24.094 12.25 1 87 117 GLU B O 1
ATOM 2593 N N . SER B 1 118 ? 13.125 22.609 13.555 1 89.38 118 SER B N 1
ATOM 2594 C CA . SER B 1 118 ? 11.789 22.984 13.102 1 89.38 118 SER B CA 1
ATOM 2595 C C . SER B 1 118 ? 10.812 23.062 14.266 1 89.38 118 SER B C 1
ATOM 2597 O O . SER B 1 118 ? 10.977 22.375 15.273 1 89.38 118 SER B O 1
ATOM 2599 N N . ILE B 1 119 ? 9.898 23.969 14.102 1 93.88 119 ILE B N 1
ATOM 2600 C CA . ILE B 1 119 ? 8.773 24.016 15.031 1 93.88 119 ILE B CA 1
ATOM 2601 C C . ILE B 1 119 ? 7.664 23.094 14.555 1 93.88 119 ILE B C 1
ATOM 2603 O O . ILE B 1 119 ? 7.355 23.047 13.359 1 93.88 119 ILE B O 1
ATOM 2607 N N . ALA B 1 120 ? 7.188 22.297 15.453 1 96.88 120 ALA B N 1
ATOM 2608 C CA . ALA B 1 120 ? 6.113 21.359 15.133 1 96.88 120 ALA B CA 1
ATOM 2609 C C . ALA B 1 120 ? 5.094 21.281 16.266 1 96.88 120 ALA B C 1
ATOM 2611 O O . ALA B 1 120 ? 5.289 21.891 17.328 1 96.88 120 ALA B O 1
ATOM 2612 N N . LYS B 1 121 ? 3.959 20.719 16.031 1 97.94 121 LYS B N 1
ATOM 2613 C CA . LYS B 1 121 ? 2.967 20.359 17.047 1 97.94 121 LYS B CA 1
ATOM 2614 C C . LYS B 1 121 ? 2.846 18.844 17.188 1 97.94 121 LYS B C 1
ATOM 2616 O O . LYS B 1 121 ? 2.643 18.141 16.203 1 97.94 121 LYS B O 1
ATOM 2621 N N . ASP B 1 122 ? 3.055 18.328 18.375 1 98.44 122 ASP B N 1
ATOM 2622 C CA . ASP B 1 122 ? 2.592 16.984 18.703 1 98.44 122 ASP B CA 1
ATOM 2623 C C . ASP B 1 122 ? 1.12 17 19.125 1 98.44 122 ASP B C 1
ATOM 2625 O O . ASP B 1 122 ? 0.742 17.672 20.078 1 98.44 122 ASP B O 1
ATOM 2629 N N . CYS B 1 123 ? 0.354 16.25 18.422 1 98.88 123 CYS B N 1
ATOM 2630 C CA . CYS B 1 123 ? -1.09 16.359 18.609 1 98.88 123 CYS B CA 1
ATOM 2631 C C . CYS B 1 123 ? -1.689 15 18.969 1 98.88 123 CYS B C 1
ATOM 2633 O O . CYS B 1 123 ? -1.138 13.961 18.609 1 98.88 123 CYS B O 1
ATOM 2635 N N . THR B 1 124 ? -2.738 15.055 19.703 1 98.88 124 THR B N 1
ATOM 2636 C CA . THR B 1 124 ? -3.555 13.898 20.062 1 98.88 124 THR B CA 1
ATOM 2637 C C . THR B 1 124 ? -5.012 14.125 19.672 1 98.88 124 THR B C 1
ATOM 2639 O O . THR B 1 124 ? -5.629 15.109 20.094 1 98.88 124 THR B O 1
ATOM 2642 N N . LEU B 1 125 ? -5.539 13.297 18.844 1 98.88 125 LEU B N 1
ATOM 2643 C CA . LEU B 1 125 ? -6.957 13.359 18.5 1 98.88 125 LEU B CA 1
ATOM 2644 C C . LEU B 1 125 ? -7.75 12.328 19.297 1 98.88 125 LEU B C 1
ATOM 2646 O O . LEU B 1 125 ? -7.457 11.133 19.234 1 98.88 125 LEU B O 1
ATOM 2650 N N . THR B 1 126 ? -8.688 12.781 20.031 1 98.75 126 THR B N 1
ATOM 2651 C CA . THR B 1 126 ? -9.648 11.93 20.734 1 98.75 126 THR B CA 1
ATOM 2652 C C . THR B 1 126 ? -10.922 11.766 19.922 1 98.75 126 THR B C 1
ATOM 2654 O O . THR B 1 126 ? -11.641 12.742 19.672 1 98.75 126 THR B O 1
ATOM 2657 N N . PRO B 1 127 ? -11.281 10.562 19.578 1 98.56 127 PRO B N 1
ATOM 2658 C CA . PRO B 1 127 ? -12.422 10.352 18.688 1 98.56 127 PRO B CA 1
ATOM 2659 C C . PRO B 1 127 ? -13.75 10.719 19.328 1 98.56 127 PRO B C 1
ATOM 2661 O O . PRO B 1 127 ? -13.992 10.391 20.5 1 98.56 127 PRO B O 1
ATOM 2664 N N . ILE B 1 128 ? -14.602 11.352 18.469 1 97.94 128 ILE B N 1
ATOM 2665 C CA . ILE B 1 128 ? -15.969 11.688 18.859 1 97.94 128 ILE B CA 1
ATOM 2666 C C . ILE B 1 128 ? -16.969 10.914 18 1 97.94 128 ILE B C 1
ATOM 2668 O O . ILE B 1 128 ? -18.062 10.586 18.453 1 97.94 128 ILE B O 1
ATOM 2672 N N . TYR B 1 129 ? -16.609 10.727 16.844 1 98.25 129 TYR B N 1
ATOM 2673 C CA . TYR B 1 129 ? -17.453 10.031 15.875 1 98.25 129 TYR B CA 1
ATOM 2674 C C . TYR B 1 129 ? -16.609 9.266 14.859 1 98.25 129 TYR B C 1
ATOM 2676 O O . TYR B 1 129 ? -15.531 9.727 14.477 1 98.25 129 TYR B O 1
ATOM 2684 N N . ILE B 1 130 ? -17.078 8.141 14.492 1 98.56 130 ILE B N 1
ATOM 2685 C CA . ILE B 1 130 ? -16.391 7.344 13.469 1 98.56 130 ILE B CA 1
ATOM 2686 C C . ILE B 1 130 ? -17.391 6.934 12.391 1 98.56 130 ILE B C 1
ATOM 2688 O O . ILE B 1 130 ? -18.422 6.344 12.688 1 98.56 130 ILE B O 1
ATOM 2692 N N . GLY B 1 131 ? -17.078 7.363 11.172 1 98.06 131 GLY B N 1
ATOM 2693 C CA . GLY B 1 131 ? -17.844 6.922 10.016 1 98.06 131 GLY B CA 1
ATOM 2694 C C . GLY B 1 131 ? -17.141 5.824 9.227 1 98.06 131 GLY B C 1
ATOM 2695 O O . GLY B 1 131 ? -15.977 5.961 8.859 1 98.06 131 GLY B O 1
ATOM 2696 N N . ILE B 1 132 ? -17.891 4.723 8.984 1 97.5 132 ILE B N 1
ATOM 2697 C CA . ILE B 1 132 ? -17.344 3.605 8.219 1 97.5 132 ILE B CA 1
ATOM 2698 C C . ILE B 1 132 ? -17.938 3.607 6.812 1 97.5 132 ILE B C 1
ATOM 2700 O O . ILE B 1 132 ? -19.156 3.721 6.652 1 97.5 132 ILE B O 1
ATOM 2704 N N . GLU B 1 133 ? -17.125 3.648 5.867 1 96.5 133 GLU B N 1
ATOM 2705 C CA . GLU B 1 133 ? -17.484 3.504 4.461 1 96.5 133 GLU B CA 1
ATOM 2706 C C . GLU B 1 133 ? -16.734 2.344 3.816 1 96.5 133 GLU B C 1
ATOM 2708 O O . GLU B 1 133 ? -15.516 2.225 3.969 1 96.5 133 GLU B O 1
ATOM 2713 N N . LYS B 1 134 ? -17.547 1.489 3.188 1 97.38 134 LYS B N 1
ATOM 2714 C CA . LYS B 1 134 ? -16.906 0.397 2.459 1 97.38 134 LYS B CA 1
ATOM 2715 C C . LYS B 1 134 ? -16.625 0.792 1.012 1 97.38 134 LYS B C 1
ATOM 2717 O O . LYS B 1 134 ? -17.391 1.563 0.416 1 97.38 134 LYS B O 1
ATOM 2722 N N . ARG B 1 135 ? -15.57 0.26 0.509 1 96.94 135 ARG B N 1
ATOM 2723 C CA . ARG B 1 135 ? -15.133 0.536 -0.854 1 96.94 135 ARG B CA 1
ATOM 2724 C C . ARG B 1 135 ? -14.57 -0.72 -1.512 1 96.94 135 ARG B C 1
ATOM 2726 O O . ARG B 1 135 ? -14.219 -1.684 -0.827 1 96.94 135 ARG B O 1
ATOM 2733 N N . VAL B 1 136 ? -14.578 -0.725 -2.846 1 96.81 136 VAL B N 1
ATOM 2734 C CA . VAL B 1 136 ? -13.82 -1.764 -3.543 1 96.81 136 VAL B CA 1
ATOM 2735 C C . VAL B 1 136 ? -12.328 -1.588 -3.277 1 96.81 136 VAL B C 1
ATOM 2737 O O . VAL B 1 136 ? -11.766 -0.524 -3.547 1 96.81 136 VAL B O 1
ATOM 2740 N N . PRO B 1 137 ? -11.719 -2.617 -2.715 1 96.94 137 PRO B N 1
ATOM 2741 C CA . PRO B 1 137 ? -10.289 -2.455 -2.42 1 96.94 137 PRO B CA 1
ATOM 2742 C C . PRO B 1 137 ? -9.445 -2.244 -3.678 1 96.94 137 PRO B C 1
ATOM 2744 O O . PRO B 1 137 ? -9.734 -2.832 -4.723 1 96.94 137 PRO B O 1
ATOM 2747 N N . ARG B 1 138 ? -8.461 -1.414 -3.539 1 96 138 ARG B N 1
ATOM 2748 C CA . ARG B 1 138 ? -7.477 -1.254 -4.602 1 96 138 ARG B CA 1
ATOM 2749 C C . ARG B 1 138 ? -6.387 -2.318 -4.5 1 96 138 ARG B C 1
ATOM 2751 O O . ARG B 1 138 ? -5.914 -2.627 -3.406 1 96 138 ARG B O 1
ATOM 2758 N N . PRO B 1 139 ? -6.039 -2.857 -5.637 1 97.06 139 PRO B N 1
ATOM 2759 C CA . PRO B 1 139 ? -4.891 -3.764 -5.582 1 97.06 139 PRO B CA 1
ATOM 2760 C C . PRO B 1 139 ? -3.605 -3.064 -5.152 1 97.06 139 PRO B C 1
ATOM 2762 O O . PRO B 1 139 ? -3.373 -1.909 -5.52 1 97.06 139 PRO B O 1
ATOM 2765 N N . ILE B 1 140 ? -2.832 -3.775 -4.402 1 98.38 140 ILE B N 1
ATOM 2766 C CA . ILE B 1 140 ? -1.52 -3.266 -4.02 1 98.38 140 ILE B CA 1
ATOM 2767 C C . ILE B 1 140 ? -0.651 -3.088 -5.266 1 98.38 140 ILE B C 1
ATOM 2769 O O . ILE B 1 140 ? -0.648 -3.943 -6.152 1 98.38 140 ILE B O 1
ATOM 2773 N N . SER B 1 141 ? 0.04 -2.002 -5.352 1 98.31 141 SER B N 1
ATOM 2774 C CA . SER B 1 141 ? 0.983 -1.696 -6.426 1 98.31 141 SER B CA 1
ATOM 2775 C C . SER B 1 141 ? 2.299 -1.166 -5.867 1 98.31 141 SER B C 1
ATOM 2777 O O . SER B 1 141 ? 2.312 -0.197 -5.105 1 98.31 141 SER B O 1
ATOM 2779 N N . ARG B 1 142 ? 3.367 -1.842 -6.289 1 98.19 142 ARG B N 1
ATOM 2780 C CA . ARG B 1 142 ? 4.676 -1.358 -5.852 1 98.19 142 ARG B CA 1
ATOM 2781 C C . ARG B 1 142 ? 4.969 0.023 -6.43 1 98.19 142 ARG B C 1
ATOM 2783 O O . ARG B 1 142 ? 5.637 0.838 -5.789 1 98.19 142 ARG B O 1
ATOM 2790 N N . ALA B 1 143 ? 4.434 0.293 -7.621 1 98.44 143 ALA B N 1
ATOM 2791 C CA . ALA B 1 143 ? 4.562 1.638 -8.18 1 98.44 143 ALA B CA 1
ATOM 2792 C C . ALA B 1 143 ? 3.938 2.676 -7.25 1 98.44 143 ALA B C 1
ATOM 2794 O O . ALA B 1 143 ? 4.527 3.73 -7 1 98.44 143 ALA B O 1
ATOM 2795 N N . ASP B 1 144 ? 2.773 2.379 -6.738 1 98.44 144 ASP B N 1
ATOM 2796 C CA . ASP B 1 144 ? 2.105 3.299 -5.824 1 98.44 144 ASP B CA 1
ATOM 2797 C C . ASP B 1 144 ? 2.904 3.467 -4.531 1 98.44 144 ASP B C 1
ATOM 2799 O O . ASP B 1 144 ? 2.98 4.566 -3.982 1 98.44 144 ASP B O 1
ATOM 2803 N N . ASN B 1 145 ? 3.455 2.363 -4.043 1 98.62 145 ASN B N 1
ATOM 2804 C CA . ASN B 1 145 ? 4.293 2.443 -2.852 1 98.62 145 ASN B CA 1
ATOM 2805 C C . ASN B 1 145 ? 5.492 3.361 -3.07 1 98.62 145 ASN B C 1
ATOM 2807 O O . ASN B 1 145 ? 5.836 4.16 -2.197 1 98.62 145 ASN B O 1
ATOM 2811 N N . VAL B 1 146 ? 6.109 3.221 -4.195 1 98.44 146 VAL B N 1
ATOM 2812 C CA . VAL B 1 146 ? 7.266 4.039 -4.547 1 98.44 146 VAL B CA 1
ATOM 2813 C C . VAL B 1 146 ? 6.848 5.504 -4.664 1 98.44 146 VAL B C 1
ATOM 2815 O O . VAL B 1 146 ? 7.566 6.398 -4.219 1 98.44 146 VAL B O 1
ATOM 2818 N N . LEU B 1 147 ? 5.711 5.719 -5.27 1 98.62 147 LEU B N 1
ATOM 2819 C CA . LEU B 1 147 ? 5.203 7.082 -5.395 1 98.62 147 LEU B CA 1
ATOM 2820 C C . LEU B 1 147 ? 5.035 7.723 -4.02 1 98.62 147 LEU B C 1
ATOM 2822 O O . LEU B 1 147 ? 5.34 8.906 -3.842 1 98.62 147 LEU B O 1
ATOM 2826 N N . LEU B 1 148 ? 4.516 6.98 -3.102 1 98.62 148 LEU B N 1
ATOM 2827 C CA . LEU B 1 148 ? 4.375 7.496 -1.744 1 98.62 148 LEU B CA 1
ATOM 2828 C C . LEU B 1 148 ? 5.727 7.918 -1.179 1 98.62 148 LEU B C 1
ATOM 2830 O O . LEU B 1 148 ? 5.855 9.008 -0.625 1 98.62 148 LEU B O 1
ATOM 2834 N N . GLU B 1 149 ? 6.73 7.082 -1.307 1 98.06 149 GLU B N 1
ATOM 2835 C CA . GLU B 1 149 ? 8.07 7.379 -0.816 1 98.06 149 GLU B CA 1
ATOM 2836 C C . GLU B 1 149 ? 8.648 8.617 -1.498 1 98.06 149 GLU B C 1
ATOM 2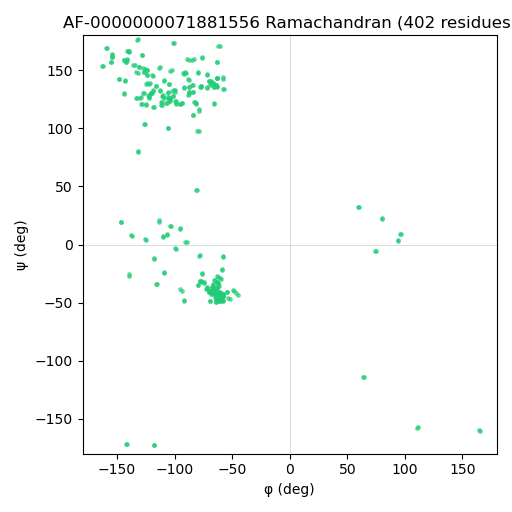838 O O . GLU B 1 149 ? 9.281 9.453 -0.849 1 98.06 149 GLU B O 1
ATOM 2843 N N . LEU B 1 150 ? 8.43 8.648 -2.766 1 97.94 150 LEU B N 1
ATOM 2844 C CA . LEU B 1 150 ? 8.891 9.789 -3.553 1 97.94 150 LEU B CA 1
ATOM 2845 C C . LEU B 1 150 ? 8.266 11.086 -3.047 1 97.94 150 LEU B C 1
ATOM 2847 O O . LEU B 1 150 ? 8.961 12.086 -2.871 1 97.94 150 LEU B O 1
ATOM 2851 N N . ALA B 1 151 ? 6.977 11.039 -2.863 1 97.69 151 ALA B N 1
ATOM 2852 C CA . ALA B 1 151 ? 6.258 12.219 -2.389 1 97.69 151 ALA B CA 1
ATOM 2853 C C . ALA B 1 151 ? 6.758 12.648 -1.014 1 97.69 151 ALA B C 1
ATOM 2855 O O . ALA B 1 151 ? 6.953 13.844 -0.762 1 97.69 151 ALA B O 1
ATOM 2856 N N . VAL B 1 152 ? 6.961 11.719 -0.129 1 96.19 152 VAL B N 1
ATOM 2857 C CA . VAL B 1 152 ? 7.441 12.008 1.219 1 96.19 152 VAL B CA 1
ATOM 2858 C C . VAL B 1 152 ? 8.844 12.602 1.151 1 96.19 152 VAL B C 1
ATOM 2860 O O . VAL B 1 152 ? 9.117 13.641 1.768 1 96.19 152 VAL B O 1
ATOM 2863 N N . LEU B 1 153 ? 9.719 11.992 0.431 1 95.19 153 LEU B N 1
ATOM 2864 C CA . LEU B 1 153 ? 11.094 12.453 0.297 1 95.19 153 LEU B CA 1
ATOM 2865 C C . LEU B 1 153 ? 11.141 13.828 -0.358 1 95.19 153 LEU B C 1
ATOM 2867 O O . LEU B 1 153 ? 11.969 14.672 0.012 1 95.19 153 LEU B O 1
ATOM 2871 N N . GLY B 1 154 ? 10.328 13.969 -1.373 1 95.75 154 GLY B N 1
ATOM 2872 C CA . GLY B 1 154 ? 10.281 15.258 -2.055 1 95.75 154 GLY B CA 1
ATOM 2873 C C . GLY B 1 154 ? 9.898 16.406 -1.139 1 95.75 154 GLY B C 1
ATOM 2874 O O . GLY B 1 154 ? 10.477 17.484 -1.224 1 95.75 154 GLY B O 1
ATOM 2875 N N . THR B 1 155 ? 8.859 16.172 -0.288 1 93.19 155 THR B N 1
ATOM 2876 C CA . THR B 1 155 ? 8.461 17.219 0.655 1 93.19 155 THR B CA 1
ATOM 2877 C C . THR B 1 155 ? 9.609 17.531 1.612 1 93.19 155 THR B C 1
ATOM 2879 O O . THR B 1 155 ? 9.805 18.703 1.985 1 93.19 155 THR B O 1
ATOM 2882 N N . ARG B 1 156 ? 10.406 16.547 2.002 1 88.62 156 ARG B N 1
ATOM 2883 C CA . ARG B 1 156 ? 11.578 16.781 2.846 1 88.62 156 ARG B CA 1
ATOM 2884 C C . ARG B 1 156 ? 12.641 17.578 2.105 1 88.62 156 ARG B C 1
ATOM 2886 O O . ARG B 1 156 ? 13.289 18.453 2.689 1 88.62 156 ARG B O 1
ATOM 2893 N N . LEU B 1 157 ? 12.844 17.266 0.897 1 92.38 157 LEU B N 1
ATOM 2894 C CA . LEU B 1 157 ? 13.805 17.969 0.061 1 92.38 157 LEU B CA 1
ATOM 2895 C C . LEU B 1 157 ? 13.477 19.453 -0.017 1 92.38 157 LEU B C 1
ATOM 2897 O O . LEU B 1 157 ? 14.367 20.297 0.067 1 92.38 157 LEU B O 1
ATOM 2901 N N . ILE B 1 158 ? 12.242 19.719 -0.205 1 91.62 158 ILE B N 1
ATOM 2902 C CA . ILE B 1 158 ? 11.789 21.094 -0.322 1 91.62 158 ILE B CA 1
ATOM 2903 C C . ILE B 1 158 ? 12.133 21.859 0.953 1 91.62 158 ILE B C 1
ATOM 2905 O O . ILE B 1 158 ? 12.648 22.984 0.892 1 91.62 158 ILE B O 1
ATOM 2909 N N . VAL B 1 159 ? 11.945 21.25 2.084 1 87.88 159 VAL B N 1
ATOM 2910 C CA . VAL B 1 159 ? 12.234 21.875 3.367 1 87.88 159 VAL B CA 1
ATOM 2911 C C . VAL B 1 159 ? 13.742 22.078 3.523 1 87.88 159 VAL B C 1
ATOM 2913 O O . VAL B 1 159 ? 14.195 23.125 3.951 1 87.88 159 VAL B O 1
ATOM 2916 N N . LYS B 1 160 ? 14.469 21.094 3.145 1 87.94 160 LYS B N 1
ATOM 2917 C CA . LYS B 1 160 ? 15.922 21.172 3.227 1 87.94 160 LYS B CA 1
ATOM 2918 C C . LYS B 1 160 ? 16.453 22.312 2.367 1 87.94 160 LYS B C 1
ATOM 2920 O O . LYS B 1 160 ? 17.312 23.078 2.805 1 87.94 160 LYS B O 1
ATOM 2925 N N . LYS B 1 161 ? 16.016 22.359 1.235 1 89.31 161 LYS B N 1
ATOM 2926 C CA . LYS B 1 161 ? 16.453 23.391 0.304 1 89.31 161 LYS B CA 1
ATOM 2927 C C . LYS B 1 161 ? 16.125 24.797 0.837 1 89.31 161 LYS B C 1
ATOM 2929 O O . LYS B 1 161 ? 16.969 25.688 0.769 1 89.31 161 LYS B O 1
ATOM 2934 N N . LYS B 1 162 ? 14.969 24.953 1.276 1 87.75 162 LYS B N 1
ATOM 2935 C CA . LYS B 1 162 ? 14.562 26.25 1.827 1 87.75 162 LYS B CA 1
ATOM 2936 C C . LYS B 1 162 ? 15.453 26.656 2.998 1 87.75 162 LYS B C 1
ATOM 2938 O O . LYS B 1 162 ? 15.648 27.844 3.248 1 87.75 162 LYS B O 1
ATOM 2943 N N . ARG B 1 163 ? 16.062 25.656 3.555 1 87.56 163 ARG B N 1
ATOM 2944 C CA . ARG B 1 163 ? 16.906 25.922 4.711 1 87.56 163 ARG B CA 1
ATOM 2945 C C . ARG B 1 163 ? 18.375 26.016 4.309 1 87.56 163 ARG B C 1
ATOM 2947 O O . ARG B 1 163 ? 19.25 26.141 5.164 1 87.56 163 ARG B O 1
ATOM 2954 N N . GLY B 1 164 ? 18.672 25.781 3.102 1 87.12 164 GLY B N 1
ATOM 2955 C CA . GLY B 1 164 ? 20.031 25.906 2.586 1 87.12 164 GLY B CA 1
ATOM 2956 C C . GLY B 1 164 ? 20.906 24.703 2.9 1 87.12 164 GLY B C 1
ATOM 2957 O O . GLY B 1 164 ? 22.125 24.828 2.988 1 87.12 164 GLY B O 1
ATOM 2958 N N . LEU B 1 165 ? 20.25 23.594 3.152 1 86.75 165 LEU B N 1
ATOM 2959 C CA . LEU B 1 165 ? 20.984 22.375 3.465 1 86.75 165 LEU B CA 1
ATOM 2960 C C . LEU B 1 165 ? 21.344 21.625 2.191 1 86.75 165 LEU B C 1
ATOM 2962 O O . LEU B 1 165 ? 20.75 21.844 1.14 1 86.75 165 LEU B O 1
ATOM 2966 N N . GLN B 1 166 ? 22.375 20.781 2.379 1 85.69 166 GLN B N 1
ATOM 2967 C CA . GLN B 1 166 ? 22.766 19.953 1.248 1 85.69 166 GLN B CA 1
ATOM 2968 C C . GLN B 1 166 ? 21.672 18.969 0.88 1 85.69 166 GLN B C 1
ATOM 2970 O O . GLN B 1 166 ? 21.062 18.344 1.758 1 85.69 166 GLN B O 1
ATOM 2975 N N . ILE B 1 167 ? 21.453 18.891 -0.416 1 88.38 167 ILE B N 1
ATOM 2976 C CA . ILE B 1 167 ? 20.297 18.109 -0.827 1 88.38 167 ILE B CA 1
ATOM 2977 C C . ILE B 1 167 ? 20.734 17.047 -1.835 1 88.38 167 ILE B C 1
ATOM 2979 O O . ILE B 1 167 ? 19.906 16.266 -2.314 1 88.38 167 ILE B O 1
ATOM 2983 N N . LYS B 1 168 ? 21.969 16.906 -2.119 1 87.94 168 LYS B N 1
ATOM 2984 C CA . LYS B 1 168 ? 22.438 16.047 -3.205 1 87.94 168 LYS B CA 1
ATOM 2985 C C . LYS B 1 168 ? 22.016 14.602 -2.98 1 87.94 168 LYS B C 1
ATOM 2987 O O . LYS B 1 168 ? 21.547 13.938 -3.906 1 87.94 168 LYS B O 1
ATOM 2992 N N . ASP B 1 169 ? 22.203 14.133 -1.834 1 88.25 169 ASP B N 1
ATOM 2993 C CA . ASP B 1 169 ? 21.875 12.742 -1.527 1 88.25 169 ASP B CA 1
ATOM 2994 C C . ASP B 1 169 ? 20.375 12.484 -1.673 1 88.25 169 ASP B C 1
ATOM 2996 O O . ASP B 1 169 ? 19.969 11.453 -2.205 1 88.25 169 ASP B O 1
ATOM 3000 N N . VAL B 1 170 ? 19.578 13.391 -1.252 1 90.69 170 VAL B N 1
ATOM 3001 C CA . VAL B 1 170 ? 18.125 13.266 -1.312 1 90.69 170 VAL B CA 1
ATOM 3002 C C . VAL B 1 170 ? 17.656 13.398 -2.758 1 90.69 170 VAL B C 1
ATOM 3004 O O . VAL B 1 170 ? 16.75 12.672 -3.193 1 90.69 170 VAL B O 1
ATOM 3007 N N . ALA B 1 171 ? 18.297 14.25 -3.465 1 92.12 171 ALA B N 1
ATOM 3008 C CA . ALA B 1 171 ? 17.969 14.469 -4.867 1 92.12 171 ALA B CA 1
ATOM 3009 C C . ALA B 1 171 ? 18.219 13.211 -5.695 1 92.12 171 ALA B C 1
ATOM 3011 O O . ALA B 1 171 ? 17.391 12.836 -6.531 1 92.12 171 ALA B O 1
ATOM 3012 N N . GLN B 1 172 ? 19.328 12.641 -5.457 1 94.75 172 GLN B N 1
ATOM 3013 C CA . GLN B 1 172 ? 19.656 11.414 -6.172 1 94.75 172 GLN B CA 1
ATOM 3014 C C . GLN B 1 172 ? 18.656 10.305 -5.867 1 94.75 172 GLN B C 1
ATOM 3016 O O . GLN B 1 172 ? 18.234 9.578 -6.77 1 94.75 172 GLN B O 1
ATOM 3021 N N . LYS B 1 173 ? 18.297 10.203 -4.652 1 95.69 173 LYS B N 1
ATOM 3022 C CA . LYS B 1 173 ? 17.359 9.18 -4.234 1 95.69 173 LYS B CA 1
ATOM 3023 C C . LYS B 1 173 ? 15.984 9.391 -4.879 1 95.69 173 LYS B C 1
ATOM 3025 O O . LYS B 1 173 ? 15.32 8.43 -5.262 1 95.69 173 LYS B O 1
ATOM 3030 N N . ILE B 1 174 ? 15.594 10.562 -5.004 1 97.19 174 ILE B N 1
ATOM 3031 C CA . ILE B 1 174 ? 14.312 10.906 -5.617 1 97.19 174 ILE B CA 1
ATOM 3032 C C . ILE B 1 174 ? 14.312 10.477 -7.082 1 97.19 174 ILE B C 1
ATOM 3034 O O . ILE B 1 174 ? 13.352 9.875 -7.562 1 97.19 174 ILE B O 1
ATOM 3038 N N . GLU B 1 175 ? 15.398 10.766 -7.762 1 96.94 175 GLU B N 1
ATOM 3039 C CA . GLU B 1 175 ? 15.5 10.383 -9.164 1 96.94 175 GLU B CA 1
ATOM 3040 C C . GLU B 1 175 ? 15.484 8.859 -9.328 1 96.94 175 GLU B C 1
ATOM 3042 O O . GLU B 1 175 ? 14.852 8.336 -10.242 1 96.94 175 GLU B O 1
ATOM 3047 N N . GLU B 1 176 ? 16.156 8.242 -8.461 1 97.31 176 GLU B N 1
ATOM 3048 C CA . GLU B 1 176 ? 16.172 6.785 -8.477 1 97.31 176 GLU B CA 1
ATOM 3049 C C . GLU B 1 176 ? 14.773 6.215 -8.227 1 97.31 176 GLU B C 1
ATOM 3051 O O . GLU B 1 176 ? 14.367 5.242 -8.859 1 97.31 176 GLU B O 1
ATOM 3056 N N . LEU B 1 177 ? 14.078 6.777 -7.309 1 97.88 177 LEU B N 1
ATOM 3057 C CA . LEU B 1 177 ? 12.727 6.34 -6.992 1 97.88 177 LEU B CA 1
ATOM 3058 C C . LEU B 1 177 ? 11.797 6.547 -8.18 1 97.88 177 LEU B C 1
ATOM 3060 O O 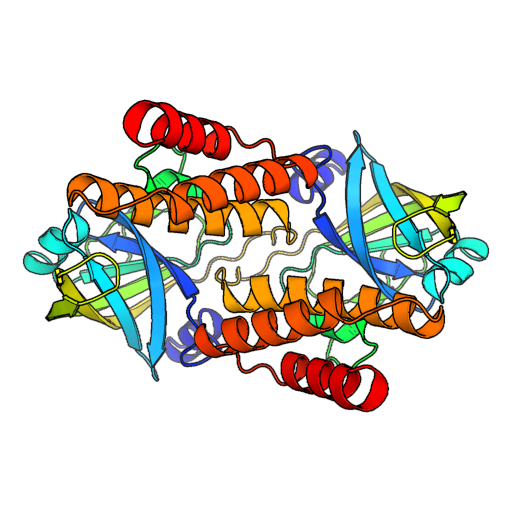. LEU B 1 177 ? 10.969 5.688 -8.484 1 97.88 177 LEU B O 1
ATOM 3064 N N . TYR B 1 178 ? 11.938 7.652 -8.828 1 98.19 178 TYR B N 1
ATOM 3065 C CA . TYR B 1 178 ? 11.062 7.926 -9.969 1 98.19 178 TYR B CA 1
ATOM 3066 C C . TYR B 1 178 ? 11.344 6.957 -11.109 1 98.19 178 TYR B C 1
ATOM 3068 O O . TYR B 1 178 ? 10.414 6.527 -11.805 1 98.19 178 TYR B O 1
ATOM 3076 N N . GLU B 1 179 ? 12.594 6.637 -11.336 1 98 179 GLU B N 1
ATOM 3077 C CA . GLU B 1 179 ? 12.938 5.633 -12.336 1 98 179 GLU B CA 1
ATOM 3078 C C . GLU B 1 179 ? 12.312 4.281 -12 1 98 179 GLU B C 1
ATOM 3080 O O . GLU B 1 179 ? 11.773 3.602 -12.883 1 98 179 GLU B O 1
ATOM 3085 N N . LEU B 1 180 ? 12.469 3.891 -10.766 1 97.56 180 LEU B N 1
ATOM 3086 C CA . LEU B 1 180 ? 11.867 2.641 -10.32 1 97.56 180 LEU B CA 1
ATOM 3087 C C . LEU B 1 180 ? 10.352 2.67 -10.5 1 97.56 180 LEU B C 1
ATOM 3089 O O . LEU B 1 180 ? 9.75 1.681 -10.922 1 97.56 180 LEU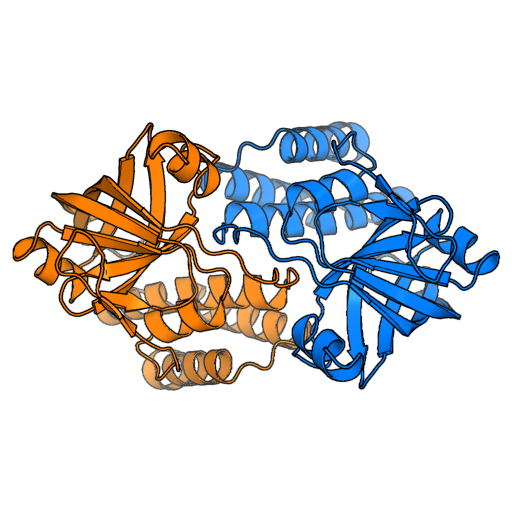 B O 1
ATOM 3093 N N . TYR B 1 181 ? 9.688 3.795 -10.141 1 98.44 181 TYR B N 1
ATOM 3094 C CA . TYR B 1 181 ? 8.258 4.004 -10.32 1 98.44 181 TYR B CA 1
ATOM 3095 C C . TYR B 1 181 ? 7.84 3.721 -11.758 1 98.44 181 TYR B C 1
ATOM 3097 O O . TYR B 1 181 ? 6.871 2.996 -12 1 98.44 181 TYR B O 1
ATOM 3105 N N . ARG B 1 182 ? 8.57 4.242 -12.711 1 97.69 182 ARG B N 1
ATOM 3106 C CA . ARG B 1 182 ? 8.273 4.07 -14.125 1 97.69 182 ARG B CA 1
ATOM 3107 C C . ARG B 1 182 ? 8.5 2.625 -14.562 1 97.69 182 ARG B C 1
ATOM 3109 O O . ARG B 1 182 ? 7.707 2.074 -15.336 1 97.69 182 ARG B O 1
ATOM 3116 N N . LYS B 1 183 ? 9.531 2.041 -14.062 1 95.88 183 LYS B N 1
ATOM 3117 C CA . LYS B 1 183 ? 9.836 0.652 -14.398 1 95.88 183 LYS B CA 1
ATOM 3118 C C . LYS B 1 183 ? 8.727 -0.283 -13.922 1 95.88 183 LYS B C 1
ATOM 3120 O O . LYS B 1 183 ? 8.469 -1.315 -14.547 1 95.88 183 LYS B O 1
ATOM 3125 N N . LEU B 1 184 ? 8.016 0.095 -12.906 1 96.56 184 LEU B N 1
ATOM 3126 C CA . LEU B 1 184 ? 6.961 -0.718 -12.32 1 96.56 184 LEU B CA 1
ATOM 3127 C C . LEU B 1 184 ? 5.617 -0.417 -12.977 1 96.56 184 LEU B C 1
ATOM 3129 O O . LEU B 1 184 ? 4.578 -0.903 -12.523 1 96.56 184 LEU B O 1
ATOM 3133 N N . GLY B 1 185 ? 5.664 0.48 -13.984 1 96.5 185 GLY B N 1
ATOM 3134 C CA . GLY B 1 185 ? 4.473 0.742 -14.781 1 96.5 185 GLY B CA 1
ATOM 3135 C C . GLY B 1 185 ? 3.699 1.959 -14.305 1 96.5 185 GLY B C 1
ATOM 3136 O O . GLY B 1 185 ? 2.555 2.168 -14.711 1 96.5 185 GLY B O 1
ATOM 3137 N N . GLY B 1 186 ? 4.281 2.74 -13.352 1 96.94 186 GLY B N 1
ATOM 3138 C CA . GLY B 1 186 ? 3.633 3.975 -12.938 1 96.94 186 GLY B CA 1
ATOM 3139 C C . GLY B 1 186 ? 3.529 4.996 -14.055 1 96.94 186 GLY B C 1
ATOM 3140 O O . GLY B 1 186 ? 4.492 5.223 -14.789 1 96.94 186 GLY B O 1
ATOM 3141 N N . LYS B 1 187 ? 2.314 5.648 -14.141 1 96.56 187 LYS B N 1
ATOM 3142 C CA . LYS B 1 187 ? 2.08 6.613 -15.211 1 96.56 187 LYS B CA 1
ATOM 3143 C C . LYS B 1 187 ? 1.176 7.746 -14.734 1 96.56 187 LYS B C 1
ATOM 3145 O O . LYS B 1 187 ? 0.625 8.492 -15.555 1 96.56 187 LYS B O 1
ATOM 3150 N N . SER B 1 188 ? 1.062 7.945 -13.531 1 96.06 188 SER B N 1
ATOM 3151 C CA . SER B 1 188 ? 0.122 8.914 -12.977 1 96.06 188 SER B CA 1
ATOM 3152 C C . SER B 1 188 ? 0.517 10.336 -13.352 1 96.06 188 SER B C 1
ATOM 3154 O O . SER B 1 188 ? 1.699 10.688 -13.336 1 96.06 188 SER B O 1
ATOM 3156 N N . GLU B 1 189 ? -0.447 11.141 -13.68 1 96.88 189 GLU B N 1
ATOM 3157 C CA . GLU B 1 189 ? -0.211 12.562 -13.914 1 96.88 189 GLU B CA 1
ATOM 3158 C C . GLU B 1 189 ? 0.302 13.25 -12.656 1 96.88 189 GLU B C 1
ATOM 3160 O O . GLU B 1 189 ? 1.138 14.156 -12.734 1 96.88 189 GLU B O 1
ATOM 3165 N N . ILE B 1 190 ? -0.144 12.789 -11.57 1 97.5 190 ILE B N 1
ATOM 3166 C CA . ILE B 1 190 ? 0.265 13.359 -10.289 1 97.5 190 ILE B CA 1
ATOM 3167 C C . ILE B 1 190 ? 1.765 13.148 -10.086 1 97.5 190 ILE B C 1
ATOM 3169 O O . ILE B 1 190 ? 2.479 14.078 -9.695 1 97.5 190 ILE B O 1
ATOM 3173 N N . ALA B 1 191 ? 2.236 11.961 -10.344 1 97.88 191 ALA B N 1
ATOM 3174 C CA . ALA B 1 191 ? 3.666 11.68 -10.234 1 97.88 191 ALA B CA 1
ATOM 3175 C C . ALA B 1 191 ? 4.477 12.594 -11.148 1 97.88 191 ALA B C 1
ATOM 3177 O O . ALA B 1 191 ? 5.508 13.133 -10.742 1 97.88 191 ALA B O 1
ATOM 3178 N N . GLY B 1 192 ? 4.004 12.742 -12.352 1 97.94 192 GLY B N 1
ATOM 3179 C CA . GLY B 1 192 ? 4.68 13.625 -13.289 1 97.94 192 GLY B CA 1
ATOM 3180 C C . GLY B 1 192 ? 4.754 15.062 -12.812 1 97.94 192 GLY B C 1
ATOM 3181 O O . GLY B 1 192 ? 5.805 15.703 -12.906 1 97.94 192 GLY B O 1
ATOM 3182 N N . LYS B 1 193 ? 3.697 15.57 -12.336 1 98 193 LYS B N 1
ATOM 3183 C CA . LYS B 1 193 ? 3.641 16.938 -11.836 1 98 193 LYS B CA 1
ATOM 3184 C C . LYS B 1 193 ? 4.578 17.141 -10.648 1 98 193 LYS B C 1
ATOM 3186 O O . LYS B 1 193 ? 5.238 18.172 -10.531 1 98 193 LYS B O 1
ATOM 3191 N N . ILE B 1 194 ? 4.629 16.156 -9.734 1 97.81 194 ILE B N 1
ATOM 3192 C CA . ILE B 1 194 ? 5.523 16.234 -8.586 1 97.81 194 ILE B CA 1
ATOM 3193 C C . ILE B 1 194 ? 6.969 16.328 -9.062 1 97.81 194 ILE B C 1
ATOM 3195 O O . ILE B 1 194 ? 7.727 17.188 -8.594 1 97.81 194 ILE B O 1
ATOM 3199 N N . MET B 1 195 ? 7.312 15.516 -10.039 1 97.69 195 MET B N 1
ATOM 3200 C CA . MET B 1 195 ? 8.68 15.523 -10.547 1 97.69 195 MET B CA 1
ATOM 3201 C C . MET B 1 195 ? 8.992 16.844 -11.25 1 97.69 195 MET B C 1
ATOM 3203 O O . MET B 1 195 ? 10.102 17.359 -11.133 1 97.69 195 MET B O 1
ATOM 3207 N N . ASP B 1 196 ? 8.016 17.344 -11.93 1 97.19 196 ASP B N 1
ATOM 3208 C CA . ASP B 1 196 ? 8.203 18.641 -12.57 1 97.19 196 ASP B CA 1
ATOM 3209 C C . ASP B 1 196 ? 8.5 19.734 -11.547 1 97.19 196 ASP B C 1
ATOM 3211 O O . ASP B 1 196 ? 9.406 20.547 -11.742 1 97.19 196 ASP B O 1
ATOM 3215 N N . ILE B 1 197 ? 7.742 19.75 -10.469 1 95.94 197 ILE B N 1
ATOM 3216 C CA . ILE B 1 197 ? 7.934 20.734 -9.398 1 95.94 197 ILE B CA 1
ATOM 3217 C C . ILE B 1 197 ? 9.336 20.578 -8.812 1 95.94 197 ILE B C 1
ATOM 3219 O O . ILE B 1 197 ? 10.062 21.562 -8.648 1 95.94 197 ILE B O 1
ATOM 3223 N N . LEU B 1 198 ? 9.719 19.344 -8.531 1 95.94 198 LEU B N 1
ATOM 3224 C CA . LEU B 1 198 ? 11 19.078 -7.883 1 95.94 198 LEU B CA 1
ATOM 3225 C C . LEU B 1 198 ? 12.164 19.422 -8.812 1 95.94 198 LEU B C 1
ATOM 3227 O O . LEU B 1 198 ? 13.133 20.047 -8.398 1 95.94 198 LEU B O 1
ATOM 3231 N N . ARG B 1 199 ? 12.07 19.094 -10.047 1 94.38 199 ARG B N 1
ATOM 3232 C CA . ARG B 1 199 ? 13.141 19.312 -11.016 1 94.38 199 ARG B CA 1
ATOM 3233 C C . ARG B 1 199 ? 13.281 20.797 -11.344 1 94.38 199 ARG B C 1
ATOM 3235 O O . ARG B 1 199 ? 14.398 21.312 -11.492 1 94.38 199 ARG B O 1
ATOM 3242 N N . LYS B 1 200 ? 12.234 21.453 -11.438 1 91.31 200 LYS B N 1
ATOM 3243 C CA . LYS B 1 200 ? 12.258 22.859 -11.828 1 91.31 200 LYS B CA 1
ATOM 3244 C C . LYS B 1 200 ? 12.75 23.75 -10.688 1 91.31 200 LYS B C 1
ATOM 3246 O O . LYS B 1 200 ? 13.477 24.719 -10.914 1 91.31 200 LYS B O 1
ATOM 3251 N N . HIS B 1 201 ? 12.438 23.328 -9.477 1 85.31 201 HIS B N 1
ATOM 3252 C CA . HIS B 1 201 ? 12.633 24.297 -8.414 1 85.31 201 HIS B CA 1
ATOM 3253 C C . HIS B 1 201 ? 13.664 23.812 -7.398 1 85.31 201 HIS B C 1
ATOM 3255 O O . HIS B 1 201 ? 14.219 24.609 -6.641 1 85.31 201 HIS B O 1
ATOM 3261 N N . TYR B 1 202 ? 13.984 22.484 -7.531 1 83.12 202 TYR B N 1
ATOM 3262 C CA . TYR B 1 202 ? 14.742 22.047 -6.363 1 83.12 202 TYR B CA 1
ATOM 3263 C C . TYR B 1 202 ? 15.875 21.109 -6.77 1 83.12 202 TYR B C 1
ATOM 3265 O O . TYR B 1 202 ? 16.797 20.859 -5.984 1 83.12 202 TYR B O 1
ATOM 3273 N N . LEU B 1 203 ? 15.578 20.5 -7.918 1 81.88 203 LEU B N 1
ATOM 3274 C CA . LEU B 1 203 ? 16.625 19.578 -8.375 1 81.88 203 LEU B CA 1
ATOM 3275 C C . LEU B 1 203 ? 17.531 20.25 -9.398 1 81.88 203 LEU B C 1
ATOM 3277 O O . LEU B 1 203 ? 17.109 21.188 -10.094 1 81.88 203 LEU B O 1
#

Solvent-accessible surface area (backbone atoms only — not comparable to full-atom values): 21669 Å² total; per-residue (Å²): 126,59,64,67,58,52,49,40,68,61,52,69,54,67,55,25,39,31,43,30,36,38,20,26,72,86,37,66,39,55,40,57,32,25,34,57,90,81,31,40,35,36,64,45,50,79,53,67,57,46,54,33,52,72,78,38,44,52,35,31,44,28,46,46,73,50,52,62,60,44,44,24,38,66,68,68,45,97,69,92,77,55,73,44,73,44,90,89,49,97,28,49,44,63,61,85,43,22,34,35,32,22,45,46,51,69,42,81,40,79,45,77,53,100,76,41,79,44,62,32,32,49,31,39,34,42,67,74,46,70,48,87,36,65,34,69,63,58,44,38,32,66,22,50,49,37,48,45,52,39,44,54,51,48,57,50,48,53,54,26,50,77,66,70,44,90,50,66,71,60,49,52,50,44,54,51,37,52,52,50,17,46,75,37,30,48,77,54,66,56,60,53,51,52,48,51,52,41,48,74,73,72,90,125,58,66,66,58,52,49,41,68,60,50,70,56,68,54,25,39,30,42,28,35,38,20,27,74,87,38,68,38,55,41,56,33,25,34,56,91,82,30,38,36,36,62,46,50,80,53,68,57,48,54,32,52,72,77,38,44,50,34,29,44,28,46,42,74,47,53,62,59,42,44,24,39,65,68,70,46,97,69,91,78,55,73,42,75,44,90,89,48,99,28,50,42,63,64,86,43,22,34,36,33,23,44,46,49,71,43,82,42,79,45,76,54,99,77,40,79,43,61,31,31,48,31,39,33,42,69,75,44,72,49,87,37,66,34,70,63,58,44,37,32,66,22,49,50,37,47,44,52,38,44,55,52,48,57,50,47,53,53,24,50,76,66,70,43,91,49,65,72,59,49,52,50,44,53,52,37,51,51,51,17,45,74,35,31,46,76,54,66,57,59,53,52,52,50,49,54,42,48,75,72,73,89

Nearest PDB structures (foldseek):
  2nr4-assembly1_B  TM=6.704E-01  e=2.403E-09  Methanosarcina mazei
  4f07-assembly6_K  TM=5.524E-01  e=1.610E-05  Pseudomonas sp. Y2
  6eci-assembly10_T  TM=5.918E-01  e=8.417E-03  Mycolicibacterium smegmatis MC2 155
  2hq9-assembly1_B  TM=4.704E-01  e=2.128E-02  Mesorhizobium loti
  2hq9-assembly1_A  TM=4.089E-01  e=5.945E-03  Mesorhizobium loti

Radius of gyration: 22.0 Å; Cα contacts (8 Å, |Δi|>4): 858; chains: 2; bounding box: 48×58×46 Å

InterPro domains:
  IPR007386 DUF447, N-terminal domain [PF04289] (18-133)
  IPR012349 FMN-binding split barrel [G3DSA:2.30.110.10] (6-131)
  IPR016733 Uncharacterised conserved protein UCP018747 [PIRSF018747] (1-201)
  IPR049288 DUF447, C-terminal domain [PF20766] (141-200)

Organism: Pyrococcus furiosus (strain ATCC 43587 / DSM 3638 / JCM 8422 / Vc1) (NCBI:txid186497)

Secondary structure (DSSP, 8-state):
--HHHHHHHH--SBT-EEEEEEE-SS-EEEEEEEEETTEEEEEEESSHHHHHHHH--EEEEE----HHHHHHHHTT------EEE-SSSS-EEETTS-EEEEEEEEEEEEEEETTEEEEEEEEEEEEEEEE---BPPPPB-HHHHHHHHHHHHHHHHHHHHHTT---HHHHHHHHHHHHHHHHTT---HHHHHHHHHHHHHT-/--HHHHHHHH--SBT--EEEEEE-SS-EEEEEEEEETTEEEEEEESSHHHHHHHH--EEEEE----HHHHHHHHTT------EEE-SSSS-EEETTS-EEEEEEEEEEEEEEETTEEEEEEEEEEEEEEEE---BPPPPB-HHHHHHHHHHHHHHHHHHHHHTT---HHHHHHHHHHHHHHHHTT---HHHHHHHHHHHHHT-

pLDDT: mean 95.51, std 5.32, range [59.59, 98.94]

Sequence (406 aa):
MKLDDSFLTLFPEEDKVYEVLLSTKSNFTPIGVRRQGRVLKFRIFEGRSFRDLEECNYAIIQVVDDTELLAGLAYNLDVKFDVTQGIKVPIRRIEGYPWVEGEVKCRIVKVKDSIGESIAKDCTLTPIYIGIEKRVPRPISRADNVLLELAVLGTRLIVKKKRGLQIKDVAQKIEELYELYRKLGGKSEIAGKIMDILRKHYLMKLDDSFLTLFPEEDKVYEVLLSTKSNFTPIGVRRQGRVLKFRIFEGRSFRDLEECNYAIIQVVDDTELLAGLAYNLDVKFDVTQGIKVPIRRIEGYPWVEGEVKCRIVKVKDSIGESIAKDCTLTPIYIGIEKRVPRPISRADNVLLELAVLGTRLIVKKKRGLQIKDVAQKIEELYELYRKLGGKSEIAGKIMDILRKHYL

Foldseek 3Di:
DPPQVLQCVLPVDAPDWDFWWKFFAPAIATFTWGDDPQKIKGKDFDDDRQVRCVVFQKMKIWHDPDLLVNLCRNVPHDDDFDKDADDPDRTIDTPQTKMFIFGKDWDWDWDQDPLGIGIMIIMMTHGDDIGDGDDDDDDDAVLSVLLNVLSVLLSVQVSSVVSVHDCVVSVVVSVVSVVVSVVSPHDDPSSVVSVVVCVVPGD/DPPQVLQCVLPVDAPDWDFWWKFFAPAIATFTWGDDPQKIKTKDFDDDRQVRCVVFQKMKIWHDPDLLVNLCRNVPHDDDFDKDADDPDRTIDTPQTKMFIFGKDWDWDWDQDPLGIGIMIIMMTHGDDIGDGDDDDDDDAVLSVLLNVLSVLLSVQVSSVVSVHDCVVSVVVSVVSVVVSVVSPHDDPSSVVSVVVCVVPGD